Protein AF-0000000077080807 (afdb_homodimer)

Foldseek 3Di:
DPPAFAEEEEEWELAQLFFEQLLCVLLCVVCVVRGHYAYEYAVQHQTHYPPDDPVRPVVVVVLCVDPSSRHDHLQPDDLVRHQEYEYTAYPNCLPDLLADQSLLVSVVVCVVVLRAYEAEAVSVSNQNNVQDPVVRAGPQLPPEEEYADPVRLVPDPCSVVGPDDVVCSQVVNNHHYDDDPDGPDWDWDDTRRYIYTHHSNPSNVRSVVNSVNSVVVVVVVD/DPPAFAEEEEEWELAQLFFEQLLCVLLCVLCVVRGHYAYEYAVQHQTHYPPDDPVRPVVVVVLCVDPSSRHDHLQPDDLVRHQEYEYTAYPNCLPDLLADQSLLVSVVVCVVVLRAYEAEAVSVSNQNNVQDPVVRAGPQLPPEEEYADPVRLVPDPCSVVGPDDVVCSQVVNNHHYDDDPDGPDWDWDDTRRYIYTHHSNPSNVRSVVNSVNSVVVVVVVD

pLDDT: mean 95.22, std 7.71, range [31.48, 98.94]

Solvent-accessible surface area (backbone atoms only — not comparable to full-atom values): 22091 Å² total; per-residue (Å²): 125,84,73,78,58,52,26,28,39,36,45,46,25,50,30,89,65,2,26,33,37,66,21,41,51,48,46,50,56,58,42,51,74,67,25,42,67,42,41,25,10,60,83,27,37,64,70,35,72,29,84,72,44,89,88,46,42,65,59,53,57,58,43,65,72,37,75,75,52,60,27,39,37,48,83,70,61,63,62,86,67,40,56,33,40,38,22,41,21,8,64,8,9,54,76,53,32,27,73,23,66,57,57,19,53,44,52,50,54,34,57,73,69,54,36,31,31,27,22,14,9,42,17,37,32,38,67,50,18,42,46,34,84,86,79,61,45,35,82,56,23,71,35,42,41,28,28,48,44,72,76,55,46,66,70,41,91,58,46,92,72,52,87,64,55,65,56,58,53,37,46,74,42,51,19,43,69,52,59,52,72,52,75,78,47,35,20,34,29,36,37,67,41,40,27,17,4,20,27,57,68,10,33,61,64,27,49,51,51,37,52,51,52,47,52,53,52,53,58,69,75,98,127,84,73,78,58,54,27,27,39,36,46,48,24,51,30,86,66,1,25,33,38,63,19,40,51,46,48,51,55,56,42,51,75,67,25,41,69,42,42,25,9,61,83,28,35,64,70,35,72,30,83,73,43,88,90,46,41,65,60,52,57,57,42,67,73,38,76,76,51,58,27,40,37,46,84,70,62,62,58,86,68,39,57,34,38,38,20,39,21,9,64,8,9,56,77,52,32,26,74,23,65,57,55,19,51,44,53,51,55,33,57,74,70,55,36,31,32,28,22,14,10,42,16,38,31,38,68,50,16,43,46,33,84,86,79,61,46,35,82,56,24,70,34,43,41,31,28,47,44,69,76,54,47,66,69,41,92,56,43,91,73,52,87,63,54,64,57,57,53,36,48,73,42,52,19,45,68,54,58,52,72,53,74,77,49,35,20,31,27,34,35,66,40,40,27,17,5,21,25,56,68,11,32,62,63,25,50,50,49,36,52,53,50,46,51,54,52,54,58,69,75,98

Sequence (444 aa):
MSREKPGCLLICSAHQKGVTAQSFIHSFTLTSSAFNVFLTTPGGAPVEFVNIDDSNRQWITDFRSKGLSNPHKLEEIDSSKFMTLVIPDSPGALFDLSNNAELAGIINSFTRDKKPMCAIGYGVAALFSTLDIHSQKWYFDKHSLTAPSHAEILKREDFPSLPIVPPDFIRKHGGTYSASPDPSSLYVVVDNFLVTGQNEQSTLTGVQNLILLSNARLARTRMSREKPGCLLICSAHQKGVTAQSFIHSFTLTSSAFNVFLTTPGGAPVEFVNIDDSNRQWITDFRSKGLSNPHKLEEIDSSKFMTLVIPDSPGALFDLSNNAELAGIINSFTRDKKPMCAIGYGVAALFSTLDIHSQKWYFDKHSLTAPSHAEILKREDFPSLPIVPPDFIRKHGGTYSASPDPSSLYVVVDNFLVTGQNEQSTLTGVQNLILLSNARLARTR

Organism: Amphimedon queenslandica (NCBI:txid400682)

Secondary structure (DSSP, 8-state):
----PPEEEEE---STT-EEHHHHHHHHHHHHHHSEEEEEEGGGPPP-EES--TTTHHHHHHHHTSGGGSPEEGGG--GGG-SEEEE---TTHHHHTTT-HHHHHHHHHHHHTT--EEEEGGGGGGGGGG--TTT---TTTT-EE----HHHHHT-TTGGG-S--HHHHHHHTT-EE---SSTTS-EEEEETTEEEESSGGGHHHHHHHHHHHHHHHHHHH-/----PPEEEEE---STT-EEHHHHHHHHHHHHHHSEEEEEEGGGPPP-EES--TTTHHHHHHHHTSGGGSPEEGGG--GGG-SEEEE---TTHHHHTTT-HHHHHHHHHHHHTT--EEEEGGGGGGGGGG--TTT---TTTT-EE----HHHHHT-TTGGG-S--HHHHHHHTT-EE---SSTTS-EEEEETTEEEESSGGGHHHHHHHHHHHHHHHHHHH-

Radius of gyration: 22.13 Å; Cα contacts (8 Å, |Δi|>4): 1020; chains: 2; bounding box: 42×64×60 Å

Nearest PDB structures (foldseek):
  8a3p-assembly1_A  TM=9.612E-01  e=2.204E-24  Homo sapiens
  7nd2-assembly1_G  TM=9.540E-01  e=5.235E-23  Homo sapiens
  4p5p-assembly1_A  TM=8.861E-01  e=1.290E-15  Francisella tularensis subsp. novicida U112
  1u9c-assembly1_A  TM=8.707E-01  e=5.358E-14  Geobacillus stearothermophilus
  1qvz-assembly1_B  TM=8.217E-01  e=6.041E-13  Saccharomyces cerevisiae

Structure (mmCIF, N/CA/C/O backbone):
data_AF-0000000077080807-model_v1
#
loop_
_entity.id
_entity.type
_entity.pdbx_description
1 polymer 'Glutamine amidotransferase-like class 1 domain-containing protein 1'
#
loop_
_atom_site.group_PDB
_atom_site.id
_atom_site.type_symbol
_atom_site.label_atom_id
_atom_site.label_alt_id
_atom_site.label_comp_id
_atom_site.label_asym_id
_atom_site.label_entity_id
_atom_site.label_seq_id
_atom_site.pdbx_PDB_ins_code
_atom_site.Cartn_x
_atom_site.Cartn_y
_atom_site.Cartn_z
_atom_site.occupancy
_atom_site.B_iso_or_equiv
_atom_site.auth_seq_id
_atom_site.auth_comp_id
_atom_site.auth_asym_id
_atom_site.auth_atom_id
_atom_site.pdbx_PDB_model_num
ATOM 1 N N . MET A 1 1 ? -19.062 17.844 -20.906 1 31.48 1 MET A N 1
ATOM 2 C CA . MET A 1 1 ? -19 18.875 -19.875 1 31.48 1 MET A CA 1
ATOM 3 C C . MET A 1 1 ? -17.891 18.578 -18.875 1 31.48 1 MET A C 1
ATOM 5 O O . MET A 1 1 ? -17.797 17.453 -18.359 1 31.48 1 MET A O 1
ATOM 9 N N . SER A 1 2 ? -16.766 19.188 -18.953 1 45.25 2 SER A N 1
ATOM 10 C CA . SER A 1 2 ? -15.523 18.875 -18.25 1 45.25 2 SER A CA 1
ATOM 11 C C . SER A 1 2 ? -15.766 18.625 -16.766 1 45.25 2 SER A C 1
ATOM 13 O O . SER A 1 2 ? -16.266 19.5 -16.062 1 45.25 2 SER A O 1
ATOM 15 N N . ARG A 1 3 ? -16.047 17.516 -16.391 1 59.41 3 ARG A N 1
ATOM 16 C CA . ARG A 1 3 ? -16.516 17.172 -15.047 1 59.41 3 ARG A CA 1
ATOM 17 C C . ARG A 1 3 ? -15.594 17.75 -13.984 1 59.41 3 ARG A C 1
ATOM 19 O O . ARG A 1 3 ? -14.367 17.672 -14.109 1 59.41 3 ARG A O 1
ATOM 26 N N . GLU A 1 4 ? -16.031 18.812 -13.227 1 81 4 GLU A N 1
ATOM 27 C CA . GLU A 1 4 ? -15.281 19.453 -12.164 1 81 4 GLU A CA 1
ATOM 28 C C . GLU A 1 4 ? -14.555 18.438 -11.289 1 81 4 GLU A C 1
ATOM 30 O O . GLU A 1 4 ? -15.109 17.391 -10.969 1 81 4 GLU A O 1
ATOM 35 N N . LYS A 1 5 ? -13.188 18.641 -11.156 1 90.38 5 LYS A N 1
ATOM 36 C CA . LYS A 1 5 ? -12.383 17.766 -10.312 1 90.38 5 LYS A CA 1
ATOM 37 C C . LYS A 1 5 ? -12.906 17.75 -8.883 1 90.38 5 LYS A C 1
ATOM 39 O O . LYS A 1 5 ? -13.266 18.797 -8.336 1 90.38 5 LYS A O 1
ATOM 44 N N . PRO A 1 6 ? -13.023 16.609 -8.328 1 95.31 6 PRO A N 1
ATOM 45 C CA . PRO A 1 6 ? -13.43 16.562 -6.926 1 95.31 6 PRO A CA 1
ATOM 46 C C . PRO A 1 6 ? -12.445 17.25 -5.996 1 95.31 6 PRO A C 1
ATOM 48 O O . PRO A 1 6 ? -11.281 17.469 -6.367 1 95.31 6 PRO A O 1
ATOM 51 N N . GLY A 1 7 ? -12.906 17.641 -4.848 1 97.31 7 GLY A N 1
ATOM 52 C CA . GLY A 1 7 ? -12.078 18.375 -3.908 1 97.31 7 GLY A CA 1
ATOM 53 C C . GLY A 1 7 ? -11.164 17.484 -3.088 1 97.31 7 GLY A C 1
ATOM 54 O O . GLY A 1 7 ? -11.562 16.391 -2.682 1 97.31 7 GLY A O 1
ATOM 55 N N . CYS A 1 8 ? -9.922 17.969 -2.869 1 98.31 8 CYS A N 1
ATOM 56 C CA . CYS A 1 8 ? -8.961 17.312 -1.991 1 98.31 8 CYS A CA 1
ATOM 57 C C . CYS A 1 8 ? -8.445 18.281 -0.928 1 98.31 8 CYS A C 1
ATOM 59 O O . CYS A 1 8 ? -7.984 19.375 -1.249 1 98.31 8 CYS A O 1
ATOM 61 N N . LEU A 1 9 ? -8.578 17.906 0.296 1 98.56 9 LEU A N 1
ATOM 62 C CA . LEU A 1 9 ? -8.023 18.703 1.39 1 98.56 9 LEU A CA 1
ATOM 63 C C . LEU A 1 9 ? -6.566 18.328 1.643 1 98.56 9 LEU A C 1
ATOM 65 O O . LEU A 1 9 ? -6.262 17.188 1.979 1 98.56 9 LEU A O 1
ATOM 69 N N . LEU A 1 10 ? -5.715 19.25 1.396 1 98.75 10 LEU A N 1
ATOM 70 C CA . LEU A 1 10 ? -4.305 19.125 1.755 1 98.75 10 LEU A CA 1
ATOM 71 C C . LEU A 1 10 ? -4.016 19.812 3.084 1 98.75 10 LEU A C 1
ATOM 73 O O . LEU A 1 10 ? -3.961 21.047 3.148 1 98.75 10 LEU A O 1
ATOM 77 N N . ILE A 1 11 ? -3.818 19.031 4.129 1 98.81 11 ILE A N 1
ATOM 78 C CA . ILE A 1 11 ? -3.709 19.562 5.477 1 98.81 11 ILE A CA 1
ATOM 79 C C . ILE A 1 11 ? -2.244 19.594 5.91 1 98.81 11 ILE A C 1
ATOM 81 O O . ILE A 1 11 ? -1.559 18.562 5.848 1 98.81 11 ILE A O 1
ATOM 85 N N . CYS A 1 12 ? -1.8 20.719 6.363 1 98.75 12 CYS A N 1
ATOM 86 C CA . CYS A 1 12 ? -0.418 20.891 6.793 1 98.75 12 CYS A CA 1
ATOM 87 C C . CYS A 1 12 ? -0.357 21.453 8.211 1 98.75 12 CYS A C 1
ATOM 89 O O . CYS A 1 12 ? -1.288 22.125 8.664 1 98.75 12 CYS A O 1
ATOM 91 N N . SER A 1 13 ? 0.693 21.141 8.867 1 98.56 13 SER A N 1
ATOM 92 C CA . SER A 1 13 ? 0.954 21.703 10.195 1 98.56 13 SER A CA 1
ATOM 93 C C . SER A 1 13 ? 1.249 23.188 10.125 1 98.56 13 SER A C 1
ATOM 95 O O . SER A 1 13 ? 1.867 23.656 9.164 1 98.56 13 SER A O 1
ATOM 97 N N . ALA A 1 14 ? 0.83 23.875 11.156 1 98 14 ALA A N 1
ATOM 98 C CA . ALA A 1 14 ? 1.171 25.281 11.328 1 98 14 ALA A CA 1
ATOM 99 C C . ALA A 1 14 ? 2.326 25.453 12.312 1 98 14 ALA A C 1
ATOM 101 O O . ALA A 1 14 ? 2.762 26.578 12.57 1 98 14 ALA A O 1
ATOM 102 N N . HIS A 1 15 ? 2.826 24.406 12.812 1 97.5 15 HIS A N 1
ATOM 103 C CA . HIS A 1 15 ? 3.887 24.438 13.812 1 97.5 15 HIS A CA 1
ATOM 104 C C . HIS A 1 15 ? 5.234 24.75 13.18 1 97.5 15 HIS A C 1
ATOM 106 O O . HIS A 1 15 ? 5.426 24.547 11.984 1 97.5 15 HIS A O 1
ATOM 112 N N . GLN A 1 16 ? 6.145 25.234 14 1 96.88 16 GLN A N 1
ATOM 113 C CA . GLN A 1 16 ? 7.445 25.672 13.508 1 96.88 16 GLN A CA 1
ATOM 114 C C . GLN A 1 16 ? 8.289 24.484 13.039 1 96.88 16 GLN A C 1
ATOM 116 O O . GLN A 1 16 ? 9.156 24.641 12.172 1 96.88 16 GLN A O 1
ATOM 121 N N . LYS A 1 17 ? 7.988 23.281 13.57 1 97 17 LYS A N 1
ATOM 122 C CA . LYS A 1 17 ? 8.727 22.094 13.133 1 97 17 LYS A CA 1
ATOM 123 C C . LYS A 1 17 ? 8.375 21.734 11.695 1 97 17 LYS A C 1
ATOM 125 O O . LYS A 1 17 ? 9.094 20.969 11.047 1 97 17 LYS A O 1
ATOM 130 N N . GLY A 1 18 ? 7.172 22.188 11.234 1 97.75 18 GLY A N 1
ATOM 131 C CA . GLY A 1 18 ? 6.879 22.391 9.82 1 97.75 18 GLY A CA 1
ATOM 132 C C . GLY A 1 18 ? 6.492 21.109 9.102 1 97.75 18 GLY A C 1
ATOM 133 O O . GLY A 1 18 ? 6.047 20.156 9.727 1 97.75 18 GLY A O 1
ATOM 134 N N . VAL A 1 19 ? 6.508 21.188 7.73 1 98.69 19 VAL A N 1
ATOM 135 C CA . VAL A 1 19 ? 6.207 20.172 6.734 1 98.69 19 VAL A CA 1
ATOM 136 C C . VAL A 1 19 ? 7.43 19.922 5.855 1 98.69 19 VAL A C 1
ATOM 138 O O . VAL A 1 19 ?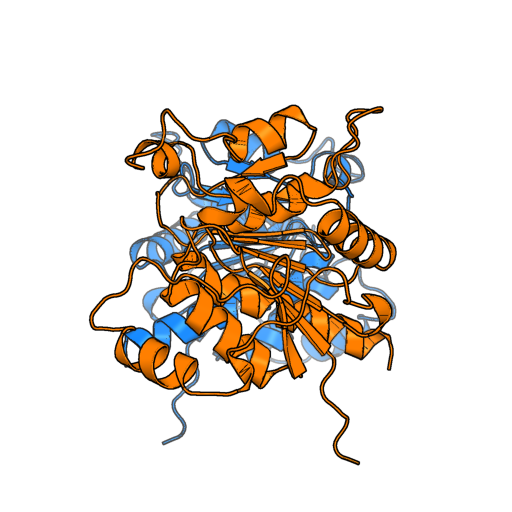 8.07 20.875 5.402 1 98.69 19 VAL A O 1
ATOM 141 N N . THR A 1 20 ? 7.805 18.672 5.684 1 98.5 20 THR A N 1
ATOM 142 C CA . THR A 1 20 ? 8.961 18.422 4.832 1 98.5 20 THR A CA 1
ATOM 143 C C . THR A 1 20 ? 8.688 18.875 3.4 1 98.5 20 THR A C 1
ATOM 145 O O . THR A 1 20 ? 7.625 18.594 2.848 1 98.5 20 THR A O 1
ATOM 148 N N . ALA A 1 21 ? 9.656 19.562 2.836 1 98.62 21 ALA A N 1
ATOM 149 C CA . ALA A 1 21 ? 9.492 20.172 1.521 1 98.62 21 ALA A CA 1
ATOM 150 C C . ALA A 1 21 ? 9.203 19.125 0.456 1 98.62 21 ALA A C 1
ATOM 152 O O . ALA A 1 21 ? 8.242 19.25 -0.305 1 98.62 21 ALA A O 1
ATOM 153 N N . GLN A 1 22 ? 9.961 18.094 0.467 1 97.88 22 GLN A N 1
ATOM 154 C CA . GLN A 1 22 ? 9.844 17.094 -0.588 1 97.88 22 GLN A CA 1
ATOM 155 C C . GLN A 1 22 ? 8.508 16.375 -0.521 1 97.88 22 GLN A C 1
ATOM 157 O O . GLN A 1 22 ? 7.875 16.125 -1.552 1 97.88 22 GLN A O 1
ATOM 162 N N . SER A 1 23 ? 8.094 16.031 0.669 1 98.62 23 SER A N 1
ATOM 163 C CA . SER A 1 23 ? 6.793 15.391 0.825 1 98.62 23 SER A CA 1
ATOM 164 C C . SER A 1 23 ? 5.668 16.312 0.366 1 98.62 23 SER A C 1
ATOM 166 O O . SER A 1 23 ? 4.723 15.867 -0.291 1 98.62 23 SER A O 1
ATOM 168 N N . PHE A 1 24 ? 5.801 17.609 0.706 1 98.81 24 PHE A N 1
ATOM 169 C CA . PHE A 1 24 ? 4.797 18.578 0.287 1 98.81 24 PHE A CA 1
ATOM 170 C C . PHE A 1 24 ? 4.742 18.672 -1.232 1 98.81 24 PHE A C 1
ATOM 172 O O . PHE A 1 24 ? 3.658 18.625 -1.821 1 98.81 24 PHE A O 1
ATOM 179 N N . ILE A 1 25 ? 5.852 18.781 -1.837 1 98.56 25 ILE A N 1
ATOM 180 C CA . ILE A 1 25 ? 5.938 18.938 -3.285 1 98.56 25 ILE A CA 1
ATOM 181 C C . ILE A 1 25 ? 5.266 17.75 -3.975 1 98.56 25 ILE A C 1
ATOM 183 O O . ILE A 1 25 ? 4.406 17.938 -4.844 1 98.56 25 ILE A O 1
ATOM 187 N N . HIS A 1 26 ? 5.578 16.547 -3.562 1 98.19 26 HIS A N 1
ATOM 188 C CA . HIS A 1 26 ? 5.012 15.344 -4.164 1 98.19 26 HIS A CA 1
ATOM 189 C C . HIS A 1 26 ? 3.504 15.273 -3.936 1 98.19 26 HIS A C 1
ATOM 191 O O . HIS A 1 26 ? 2.744 14.992 -4.863 1 98.19 26 HIS A O 1
ATOM 197 N N . SER A 1 27 ? 3.1 15.562 -2.688 1 98.81 27 SER A N 1
ATOM 198 C CA . SER A 1 27 ? 1.68 15.516 -2.354 1 98.81 27 SER A CA 1
ATOM 199 C C . SER A 1 27 ? 0.887 16.531 -3.174 1 98.81 27 SER A C 1
ATOM 201 O O . SER A 1 27 ? -0.128 16.188 -3.783 1 98.81 27 SER A O 1
ATOM 203 N N . PHE A 1 28 ? 1.425 17.734 -3.221 1 98.62 28 PHE A N 1
ATOM 204 C CA . PHE A 1 28 ? 0.744 18.812 -3.924 1 98.62 28 PHE A CA 1
ATOM 205 C C . PHE A 1 28 ? 0.672 18.516 -5.418 1 98.62 28 PHE A C 1
ATOM 207 O O . PHE A 1 28 ? -0.389 18.656 -6.031 1 98.62 28 PHE A O 1
ATOM 214 N N . THR A 1 29 ? 1.76 18.109 -5.988 1 98.06 29 THR A N 1
ATOM 215 C CA . THR A 1 29 ? 1.839 17.906 -7.43 1 98.06 29 THR A CA 1
ATOM 216 C C . THR A 1 29 ? 0.917 16.766 -7.855 1 98.06 29 THR A C 1
ATOM 218 O O . THR A 1 29 ? 0.13 16.922 -8.797 1 98.06 29 THR A O 1
ATOM 221 N N . LEU A 1 30 ? 0.938 15.695 -7.145 1 97.69 30 LEU A N 1
ATOM 222 C CA . LEU A 1 30 ? 0.127 14.539 -7.508 1 97.69 30 LEU A CA 1
ATOM 223 C C . LEU A 1 30 ? -1.357 14.828 -7.312 1 97.69 30 LEU A C 1
ATOM 225 O O . LEU A 1 30 ? -2.172 14.539 -8.188 1 97.69 30 LEU A O 1
ATOM 229 N N . THR A 1 31 ? -1.683 15.414 -6.18 1 98.06 31 THR A N 1
ATOM 230 C CA . THR A 1 31 ? -3.094 15.672 -5.914 1 98.06 31 THR A CA 1
ATOM 231 C C . THR A 1 31 ? -3.633 16.75 -6.848 1 98.06 31 THR A C 1
ATOM 233 O O . THR A 1 31 ? -4.781 16.688 -7.289 1 98.06 31 THR A O 1
ATOM 236 N N . SER A 1 32 ? -2.816 17.75 -7.184 1 97.31 32 SER A N 1
ATOM 237 C CA . SER A 1 32 ? -3.277 18.812 -8.055 1 97.31 32 SER A CA 1
ATOM 238 C C . SER A 1 32 ? -3.592 18.297 -9.453 1 97.31 32 SER A C 1
ATOM 240 O O . SER A 1 32 ? -4.391 18.906 -10.18 1 97.31 32 SER A O 1
ATOM 242 N N . SER A 1 33 ? -2.943 17.25 -9.828 1 96 33 SER A N 1
ATOM 243 C CA . SER A 1 33 ? -3.217 16.656 -11.133 1 96 33 SER A CA 1
ATOM 244 C C . SER A 1 33 ? -4.547 15.906 -11.133 1 96 33 SER A C 1
ATOM 246 O O . SER A 1 33 ? -5.199 15.789 -12.172 1 96 33 SER A O 1
ATOM 248 N N . ALA A 1 34 ? -4.988 15.492 -9.992 1 95.75 34 ALA A N 1
ATOM 249 C CA . ALA A 1 34 ? -6.145 14.602 -9.914 1 95.75 34 ALA A CA 1
ATOM 250 C C . ALA A 1 34 ? -7.344 15.312 -9.297 1 95.75 34 ALA A C 1
ATOM 252 O O . ALA A 1 34 ? -8.492 14.953 -9.57 1 95.75 34 ALA A O 1
ATOM 253 N N . PHE A 1 35 ? -7.043 16.344 -8.516 1 97.56 35 PHE A N 1
ATOM 254 C CA . PHE A 1 35 ? -8.102 16.953 -7.715 1 97.56 35 PHE A CA 1
ATOM 255 C C . PHE A 1 35 ? -7.984 18.469 -7.734 1 97.56 35 PHE A C 1
ATOM 257 O O . PHE A 1 35 ? -6.98 19.016 -8.188 1 97.56 35 PHE A O 1
ATOM 264 N N . ASN A 1 36 ? -9.086 19.141 -7.301 1 97.31 36 ASN A N 1
ATOM 265 C CA . ASN A 1 36 ? -9.016 20.531 -6.836 1 97.31 36 ASN A CA 1
ATOM 266 C C . ASN A 1 36 ? -8.523 20.609 -5.391 1 97.31 36 ASN A C 1
ATOM 268 O O . ASN A 1 36 ? -9.258 20.266 -4.465 1 97.31 36 ASN A O 1
ATOM 272 N N . VAL A 1 37 ? -7.34 21.188 -5.25 1 97.75 37 VAL A N 1
ATOM 273 C CA . VAL A 1 37 ? -6.652 21.047 -3.971 1 97.75 37 VAL A CA 1
ATOM 274 C C . VAL A 1 37 ? -6.883 22.297 -3.113 1 97.75 37 VAL A C 1
ATOM 276 O O . VAL A 1 37 ? -6.77 23.422 -3.602 1 97.75 37 VAL A O 1
ATOM 279 N N . PHE A 1 38 ? -7.184 22.109 -1.856 1 97.94 38 PHE A N 1
ATOM 280 C CA . PHE A 1 38 ? -7.305 23.156 -0.861 1 97.94 38 PHE A CA 1
ATOM 281 C C . PHE A 1 38 ? -6.254 23 0.232 1 97.94 38 PHE A C 1
ATOM 283 O O . PHE A 1 38 ? -6.391 22.141 1.107 1 97.94 38 PHE A O 1
ATOM 290 N N . LEU A 1 39 ? -5.297 23.875 0.127 1 98.44 39 LEU A N 1
ATOM 291 C CA . LEU A 1 39 ? -4.285 23.891 1.181 1 98.44 39 LEU A CA 1
ATOM 292 C C . LEU A 1 39 ? -4.871 24.438 2.48 1 98.44 39 LEU A C 1
ATOM 294 O O . LEU A 1 39 ? -5.508 25.5 2.484 1 98.44 39 LEU A O 1
ATOM 298 N N . THR A 1 40 ? -4.672 23.703 3.576 1 98.56 40 THR A N 1
ATOM 299 C CA . THR A 1 40 ? -5.328 24.047 4.832 1 98.56 40 THR A CA 1
ATOM 300 C C . THR A 1 40 ? -4.371 23.875 6.008 1 98.56 40 THR A C 1
ATOM 302 O O . THR A 1 40 ? -3.611 22.906 6.059 1 98.56 40 THR A O 1
ATOM 305 N N . THR A 1 41 ? -4.359 24.781 6.895 1 98.56 41 THR A N 1
ATOM 306 C CA . THR A 1 41 ? -3.613 24.734 8.148 1 98.56 41 THR A CA 1
ATOM 307 C C . THR A 1 41 ? -4.465 25.234 9.305 1 98.56 41 THR A C 1
ATOM 309 O O . THR A 1 41 ? -5.48 25.906 9.094 1 98.56 41 THR A O 1
ATOM 312 N N . PRO A 1 42 ? -4.027 24.859 10.531 1 98.44 42 PRO A N 1
ATOM 313 C CA . PRO A 1 42 ? -4.688 25.484 11.68 1 98.44 42 PRO A CA 1
ATOM 314 C C . PRO A 1 42 ? -4.586 27.016 11.656 1 98.44 42 PRO A C 1
ATOM 316 O O . PRO A 1 42 ? -3.494 27.562 11.492 1 98.44 42 PRO A O 1
ATOM 319 N N . GLY A 1 43 ? -5.719 27.672 11.758 1 97.75 43 GLY A N 1
ATOM 320 C CA . GLY A 1 43 ? -5.758 29.125 11.797 1 97.75 43 GLY A CA 1
ATOM 321 C C . GLY A 1 43 ? -5.414 29.766 10.461 1 97.75 43 GLY A C 1
ATOM 322 O O . GLY A 1 43 ? -5.348 31 10.359 1 97.75 43 GLY A O 1
ATOM 323 N N . GLY A 1 44 ? -5.148 29 9.422 1 97.94 44 GLY A N 1
ATOM 324 C CA . GLY A 1 44 ? -4.75 29.531 8.125 1 97.94 44 GLY A CA 1
ATOM 325 C C . GLY A 1 44 ? -3.332 30.062 8.109 1 97.94 44 GLY A C 1
ATOM 326 O O . GLY A 1 44 ? -3.002 30.938 7.309 1 97.94 44 GLY A O 1
ATOM 327 N N . ALA A 1 45 ? -2.533 29.531 9.023 1 97.81 45 ALA A N 1
ATOM 328 C CA . ALA A 1 45 ? -1.153 30 9.148 1 97.81 45 ALA A CA 1
ATOM 329 C C . ALA A 1 45 ? -0.309 29.531 7.965 1 97.81 45 ALA A C 1
ATOM 331 O O . ALA A 1 45 ? -0.518 28.438 7.441 1 97.81 45 ALA A O 1
ATOM 332 N N . PRO A 1 46 ? 0.661 30.344 7.586 1 97.25 46 PRO A N 1
ATOM 333 C CA . PRO A 1 46 ? 1.558 29.906 6.516 1 97.25 46 PRO A CA 1
ATOM 334 C C . PRO A 1 46 ? 2.303 28.625 6.867 1 97.25 46 PRO A C 1
ATOM 336 O O . PRO A 1 46 ? 2.658 28.406 8.031 1 97.25 46 PRO A O 1
ATOM 339 N N . VAL A 1 47 ? 2.557 27.828 5.883 1 98.12 47 VAL A N 1
ATOM 340 C CA . VAL A 1 47 ? 3.25 26.562 6.074 1 98.12 47 VAL A CA 1
ATOM 341 C C . VAL A 1 47 ? 4.75 26.812 6.234 1 98.12 47 VAL A C 1
ATOM 343 O O . VAL A 1 47 ? 5.352 27.531 5.438 1 98.12 47 VAL A O 1
ATOM 346 N N . GLU A 1 48 ? 5.312 26.266 7.289 1 98 48 GLU A N 1
ATOM 347 C CA . GLU A 1 48 ? 6.766 26.234 7.434 1 98 48 GLU A CA 1
ATOM 348 C C . GLU A 1 48 ? 7.355 24.984 6.793 1 98 48 GLU A C 1
ATOM 350 O O . GLU A 1 48 ? 7.07 23.859 7.227 1 98 48 GLU A O 1
ATOM 355 N N . PHE A 1 49 ? 8.195 25.188 5.711 1 98.38 49 PHE A N 1
ATOM 356 C CA . PHE A 1 49 ? 8.82 24.047 5.039 1 98.38 49 PHE A CA 1
ATOM 357 C C . PHE A 1 49 ? 10.195 23.75 5.633 1 98.38 49 PHE A C 1
ATOM 359 O O . PHE A 1 49 ? 10.984 24.672 5.867 1 98.38 49 PHE A O 1
ATOM 366 N N . VAL A 1 50 ? 10.422 22.5 5.875 1 97.69 50 VAL A N 1
ATOM 367 C CA . VAL A 1 50 ? 11.711 22.094 6.43 1 97.69 50 VAL A CA 1
ATOM 368 C C . VAL A 1 50 ? 12.391 21.109 5.484 1 97.69 50 VAL A C 1
ATOM 370 O O . VAL A 1 50 ? 11.781 20.641 4.52 1 97.69 50 VAL A O 1
ATOM 373 N N . ASN A 1 51 ? 13.695 20.797 5.672 1 96.56 51 ASN A N 1
ATOM 374 C CA . ASN A 1 51 ? 14.516 19.938 4.816 1 96.56 51 ASN A CA 1
ATOM 375 C C . ASN A 1 51 ? 14.586 20.484 3.389 1 96.56 51 ASN A C 1
ATOM 377 O O . ASN A 1 51 ? 14.391 19.734 2.428 1 96.56 51 ASN A O 1
ATOM 381 N N . ILE A 1 52 ? 14.75 21.75 3.295 1 97.56 52 ILE A N 1
ATOM 382 C CA . ILE A 1 52 ? 14.93 22.375 1.991 1 97.56 52 ILE A CA 1
ATOM 383 C C . ILE A 1 52 ? 16.359 22.188 1.517 1 97.56 52 ILE A C 1
ATOM 385 O O . ILE A 1 52 ? 17.312 22.422 2.271 1 97.56 52 ILE A O 1
ATOM 389 N N . ASP A 1 53 ? 16.453 21.656 0.381 1 96.44 53 ASP A N 1
ATOM 390 C CA . ASP A 1 53 ? 17.766 21.484 -0.216 1 96.44 53 ASP A CA 1
ATOM 391 C C . ASP A 1 53 ? 17.797 21.953 -1.667 1 96.44 53 ASP A C 1
ATOM 393 O O . ASP A 1 53 ? 16.859 22.609 -2.121 1 96.44 53 ASP A O 1
ATOM 397 N N . ASP A 1 54 ? 18.859 21.656 -2.432 1 96.56 54 ASP A N 1
ATOM 398 C CA . ASP A 1 54 ? 19.047 22.188 -3.775 1 96.56 54 ASP A CA 1
ATOM 399 C C . ASP A 1 54 ? 17.984 21.641 -4.734 1 96.56 54 ASP A C 1
ATOM 401 O O . ASP A 1 54 ? 17.594 22.328 -5.684 1 96.56 54 ASP A O 1
ATOM 405 N N . SER A 1 55 ? 17.484 20.5 -4.418 1 95.06 55 SER A N 1
ATOM 406 C CA . SER A 1 55 ? 16.578 19.828 -5.34 1 95.06 55 SER A CA 1
ATOM 407 C C . SER A 1 55 ? 15.156 20.375 -5.215 1 95.06 55 SER A C 1
ATOM 409 O O . SER A 1 55 ? 14.344 20.234 -6.129 1 95.06 55 SER A O 1
ATOM 411 N N . ASN A 1 56 ? 14.891 21.031 -4.078 1 97.25 56 ASN A N 1
ATOM 412 C CA . ASN A 1 56 ? 13.5 21.422 -3.873 1 97.25 56 ASN A CA 1
ATOM 413 C C . ASN A 1 56 ? 13.367 22.906 -3.541 1 97.25 56 ASN A C 1
ATOM 415 O O . ASN A 1 56 ? 12.258 23.438 -3.498 1 97.25 56 ASN A O 1
ATOM 419 N N . ARG A 1 57 ? 14.414 23.641 -3.424 1 97.62 57 ARG A N 1
ATOM 420 C CA . ARG A 1 57 ? 14.43 25.031 -2.99 1 97.62 57 ARG A CA 1
ATOM 421 C C . ARG A 1 57 ? 13.68 25.922 -3.979 1 97.62 57 ARG A C 1
ATOM 423 O O . ARG A 1 57 ? 12.836 26.719 -3.582 1 97.62 57 ARG A O 1
ATOM 430 N N . GLN A 1 58 ? 13.992 25.797 -5.242 1 98 58 GLN A N 1
ATOM 431 C CA . GLN A 1 58 ? 13.391 26.641 -6.258 1 98 58 GLN A CA 1
ATOM 432 C C . GLN A 1 58 ? 11.883 26.438 -6.328 1 98 58 GLN A C 1
ATOM 434 O O . GLN A 1 58 ? 11.125 27.406 -6.453 1 98 58 GLN A O 1
ATOM 439 N N . TRP A 1 59 ? 11.531 25.188 -6.254 1 97.94 59 TRP A N 1
ATOM 440 C CA . TRP A 1 59 ? 10.109 24.875 -6.309 1 97.94 59 TRP A CA 1
ATOM 441 C C . TRP A 1 59 ? 9.359 25.547 -5.16 1 97.94 59 TRP A C 1
ATOM 443 O O . TRP A 1 59 ? 8.305 26.141 -5.367 1 97.94 59 TRP A O 1
ATOM 453 N N . ILE A 1 60 ? 9.922 25.469 -3.992 1 98.06 60 ILE A N 1
ATOM 454 C CA . ILE A 1 60 ? 9.289 26.031 -2.801 1 98.06 60 ILE A CA 1
ATOM 455 C C . ILE A 1 60 ? 9.219 27.547 -2.914 1 98.06 60 ILE A C 1
ATOM 457 O O . ILE A 1 60 ? 8.203 28.156 -2.574 1 98.06 60 ILE A O 1
ATOM 461 N N . THR A 1 61 ? 10.242 28.141 -3.377 1 97.06 61 THR A N 1
ATOM 462 C CA . THR A 1 61 ? 10.281 29.594 -3.564 1 97.06 61 THR A CA 1
ATOM 463 C C . THR A 1 61 ? 9.188 30.047 -4.527 1 97.06 61 THR A C 1
ATOM 465 O O . THR A 1 61 ? 8.461 31 -4.246 1 97.06 61 THR A O 1
ATOM 468 N N . ASP A 1 62 ? 9.07 29.328 -5.645 1 97.62 62 ASP A N 1
ATOM 469 C CA . ASP A 1 62 ? 8.047 29.641 -6.641 1 97.62 62 ASP A CA 1
ATOM 470 C C . ASP A 1 62 ? 6.648 29.453 -6.07 1 97.62 62 ASP A C 1
ATOM 472 O O . ASP A 1 62 ? 5.75 30.25 -6.328 1 97.62 62 ASP A O 1
ATOM 476 N N . PHE A 1 63 ? 6.523 28.438 -5.336 1 97.5 63 PHE A N 1
ATOM 477 C CA . PHE A 1 63 ? 5.219 28.125 -4.766 1 97.5 63 PHE A CA 1
ATOM 478 C C . PHE A 1 63 ? 4.762 29.219 -3.814 1 97.5 63 PHE A C 1
ATOM 480 O O . PHE A 1 63 ? 3.594 29.609 -3.824 1 97.5 63 PHE A O 1
ATOM 487 N N . ARG A 1 64 ? 5.633 29.688 -3.008 1 95.38 64 ARG A N 1
ATOM 488 C CA . ARG A 1 64 ? 5.324 30.703 -1.996 1 95.38 64 ARG A CA 1
ATOM 489 C C . ARG A 1 64 ? 4.832 31.984 -2.641 1 95.38 64 ARG A C 1
ATOM 491 O O . ARG A 1 64 ? 4.152 32.781 -1.995 1 95.38 64 ARG A O 1
ATOM 498 N N . SER A 1 65 ? 5.164 32.188 -3.877 1 94.94 65 SER A N 1
ATOM 499 C CA . SER A 1 65 ? 4.785 33.406 -4.562 1 94.94 65 SER A CA 1
ATOM 500 C C . SER A 1 65 ? 3.371 33.312 -5.125 1 94.94 65 SER A C 1
ATOM 502 O O . SER A 1 65 ? 2.799 34.312 -5.543 1 94.94 65 SER A O 1
ATOM 504 N N . LYS A 1 66 ? 2.82 32.125 -5.109 1 93.88 66 LYS A N 1
ATOM 505 C CA . LYS A 1 66 ? 1.495 31.891 -5.68 1 93.88 66 LYS A CA 1
ATOM 506 C C . LYS A 1 66 ? 0.404 32.125 -4.637 1 93.88 66 LYS A C 1
ATOM 508 O O . LYS A 1 66 ? 0.612 31.891 -3.447 1 93.88 66 LYS A O 1
ATOM 513 N N . GLY A 1 67 ? -0.758 32.531 -5.07 1 89.56 67 GLY A N 1
ATOM 514 C CA . GLY A 1 67 ? -1.895 32.719 -4.188 1 89.56 67 GLY A CA 1
ATOM 515 C C . GLY A 1 67 ? -2.352 31.469 -3.486 1 89.56 67 GLY A C 1
ATOM 516 O O . GLY A 1 67 ? -2.791 31.516 -2.338 1 89.56 67 GLY A O 1
ATOM 517 N N . LEU A 1 68 ? -2.287 30.344 -4.164 1 91.31 68 LEU A N 1
ATOM 518 C CA . LEU A 1 68 ? -2.766 29.078 -3.627 1 91.31 68 LEU A CA 1
ATOM 519 C C . LEU A 1 68 ? -1.897 28.625 -2.461 1 91.31 68 LEU A C 1
ATOM 521 O O . LEU A 1 68 ? -2.236 27.656 -1.771 1 91.31 68 LEU A O 1
ATOM 525 N N . SER A 1 69 ? -0.773 29.359 -2.25 1 94.5 69 SER A N 1
ATOM 526 C CA . SER A 1 69 ? 0.111 29.016 -1.142 1 94.5 69 SER A CA 1
ATOM 527 C C . SER A 1 69 ? -0.453 29.516 0.188 1 94.5 69 SER A C 1
ATOM 529 O O . SER A 1 69 ? 0.042 29.141 1.254 1 94.5 69 SER A O 1
ATOM 531 N N . ASN A 1 70 ? -1.428 30.359 0.124 1 96.19 70 ASN A N 1
ATOM 532 C CA . ASN A 1 70 ? -2.1 30.812 1.341 1 96.19 70 ASN A CA 1
ATOM 533 C C . ASN A 1 70 ? -3.133 29.781 1.813 1 96.19 70 ASN A C 1
ATOM 535 O O . ASN A 1 70 ? -4.168 29.609 1.169 1 96.19 70 ASN A O 1
ATOM 539 N N . PRO A 1 71 ? -2.938 29.203 2.977 1 97.94 71 PRO A N 1
ATOM 540 C CA . PRO A 1 71 ? -3.822 28.125 3.416 1 97.94 71 PRO A CA 1
ATOM 541 C C . PRO A 1 71 ? -5.188 28.625 3.877 1 97.94 71 PRO A C 1
ATOM 543 O O . PRO A 1 71 ? -5.297 29.75 4.371 1 97.94 71 PRO A O 1
ATOM 546 N N . HIS A 1 72 ? -6.137 27.859 3.648 1 97.56 72 HIS A N 1
ATOM 547 C CA . HIS A 1 72 ? -7.438 28.047 4.285 1 97.56 72 HIS A CA 1
ATOM 548 C C . HIS A 1 72 ? -7.383 27.672 5.766 1 97.56 72 HIS A C 1
ATOM 550 O O . HIS A 1 72 ? -6.527 26.891 6.18 1 97.56 72 HIS A O 1
ATOM 556 N N . LYS A 1 73 ? -8.305 28.25 6.5 1 98 73 LYS A N 1
ATOM 557 C CA . LYS A 1 73 ? -8.406 27.906 7.918 1 98 73 LYS A CA 1
ATOM 558 C C . LYS A 1 73 ? -9.078 26.562 8.117 1 98 73 LYS A C 1
ATOM 560 O O . LYS A 1 73 ? -10.18 26.328 7.609 1 98 73 LYS A O 1
ATOM 565 N N . LEU A 1 74 ? -8.352 25.75 8.828 1 97.56 74 LEU A N 1
ATOM 566 C CA . LEU A 1 74 ? -8.898 24.438 9.164 1 97.56 74 LEU A CA 1
ATOM 567 C C . LEU A 1 74 ? -10.281 24.562 9.797 1 97.56 74 LEU A C 1
ATOM 569 O O . LEU A 1 74 ? -11.172 23.766 9.523 1 97.56 74 LEU A O 1
ATOM 573 N N . GLU A 1 75 ? -10.539 25.625 10.539 1 97.44 75 GLU A N 1
ATOM 574 C CA . GLU A 1 75 ? -11.75 25.875 11.32 1 97.44 75 GLU A CA 1
ATOM 575 C C . GLU A 1 75 ? -12.922 26.234 10.414 1 97.44 75 GLU A C 1
ATOM 577 O O . GLU A 1 75 ? -14.07 26.234 10.852 1 97.44 75 GLU A O 1
ATOM 582 N N . GLU A 1 76 ? -12.672 26.438 9.18 1 96.94 76 GLU A N 1
ATOM 583 C CA . GLU A 1 76 ? -13.703 26.922 8.273 1 96.94 76 GLU A CA 1
ATOM 584 C C . GLU A 1 76 ? -14.016 25.875 7.199 1 96.94 76 GLU A C 1
ATOM 586 O O . GLU A 1 76 ? -14.789 26.141 6.277 1 96.94 76 GLU A O 1
ATOM 591 N N . ILE A 1 77 ? -13.43 24.766 7.316 1 96.62 77 ILE A N 1
ATOM 592 C CA . ILE A 1 77 ? -13.562 23.75 6.285 1 96.62 77 ILE A CA 1
ATOM 593 C C . ILE A 1 77 ? -14.906 23.031 6.441 1 96.62 77 ILE A C 1
ATOM 595 O O . ILE A 1 77 ? -15.273 22.625 7.547 1 96.62 77 ILE A O 1
ATOM 599 N N . ASP A 1 78 ? -15.609 22.969 5.398 1 96.94 78 ASP A N 1
ATOM 600 C CA . ASP A 1 78 ? -16.75 22.062 5.281 1 96.94 78 ASP A CA 1
ATOM 601 C C . ASP A 1 78 ? -16.344 20.734 4.656 1 96.94 78 ASP A C 1
ATOM 603 O O . ASP A 1 78 ? -16.188 20.625 3.436 1 96.94 78 ASP A O 1
ATOM 607 N N . SER A 1 79 ? -16.234 19.703 5.484 1 95.38 79 SER A N 1
ATOM 608 C CA . SER A 1 79 ? -15.68 18.422 5.07 1 95.38 79 SER A CA 1
ATOM 609 C C . SER A 1 79 ? -16.516 17.781 3.973 1 95.38 79 SER A C 1
ATOM 611 O O . SER A 1 79 ? -16.031 16.969 3.189 1 95.38 79 SER A O 1
ATOM 613 N N . SER A 1 80 ? -17.797 18.109 3.896 1 95.56 80 SER A N 1
ATOM 614 C CA . SER A 1 80 ? -18.703 17.5 2.928 1 95.56 80 SER A CA 1
ATOM 615 C C . SER A 1 80 ? -18.328 17.875 1.501 1 95.56 80 SER A C 1
ATOM 617 O O . SER A 1 80 ? -18.719 17.188 0.549 1 95.56 80 SER A O 1
ATOM 619 N N . LYS A 1 81 ? -17.562 18.875 1.321 1 96.12 81 LYS A N 1
ATOM 620 C CA . LYS A 1 81 ? -17.219 19.391 -0 1 96.12 81 LYS A CA 1
ATOM 621 C C . LYS A 1 81 ? -15.984 18.688 -0.565 1 96.12 81 LYS A C 1
ATOM 623 O O . LYS A 1 81 ? -15.602 18.906 -1.714 1 96.12 81 LYS A O 1
ATOM 628 N N . PHE A 1 82 ? -15.375 17.844 0.216 1 97.69 82 PHE A N 1
ATOM 629 C CA . PHE A 1 82 ? -14.133 17.219 -0.204 1 97.69 82 PHE A CA 1
ATOM 630 C C . PHE A 1 82 ? -14.289 15.703 -0.306 1 97.69 82 PHE A C 1
ATOM 632 O O . PHE A 1 82 ? -15 15.094 0.497 1 97.69 82 PHE A O 1
ATOM 639 N N . MET A 1 83 ? -13.555 15.141 -1.216 1 97 83 MET A N 1
ATOM 640 C CA . MET A 1 83 ? -13.633 13.703 -1.491 1 97 83 MET A CA 1
ATOM 641 C C . MET A 1 83 ? -12.5 12.953 -0.804 1 97 83 MET A C 1
ATOM 643 O O . MET A 1 83 ? -12.625 11.758 -0.525 1 97 83 MET A O 1
ATOM 647 N N . THR A 1 84 ? -11.422 13.656 -0.659 1 98.19 84 THR A N 1
ATOM 648 C CA . THR A 1 84 ? -10.25 13 -0.093 1 98.19 84 THR A CA 1
ATOM 649 C C . THR A 1 84 ? -9.438 13.977 0.748 1 98.19 84 THR A C 1
ATOM 651 O O . THR A 1 84 ? -9.672 15.18 0.71 1 98.19 84 THR A O 1
ATOM 654 N N . LEU A 1 85 ? -8.594 13.477 1.544 1 98.38 85 LEU A N 1
ATOM 655 C CA . LEU A 1 85 ? -7.719 14.273 2.395 1 98.38 85 LEU A CA 1
ATOM 656 C C . LEU A 1 85 ? -6.309 13.695 2.426 1 98.38 85 LEU A C 1
ATOM 658 O O . LEU A 1 85 ? -6.141 12.469 2.461 1 98.38 85 LEU A O 1
ATOM 662 N N . VAL A 1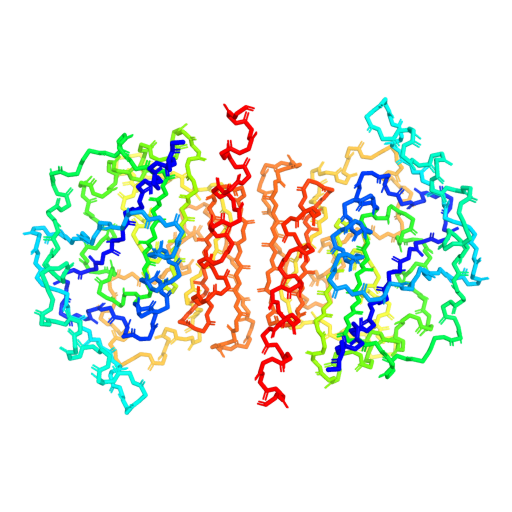 86 ? -5.293 14.57 2.324 1 98.88 86 VAL A N 1
ATOM 663 C CA . VAL A 1 86 ? -3.889 14.172 2.35 1 98.88 86 VAL A CA 1
ATOM 664 C C . VAL A 1 86 ? -3.139 14.992 3.396 1 98.88 86 VAL A C 1
ATOM 666 O O . VAL A 1 86 ? -3.338 16.203 3.502 1 98.88 86 VAL A O 1
ATOM 669 N N . ILE A 1 87 ? -2.357 14.352 4.188 1 98.88 87 ILE A N 1
ATOM 670 C CA . ILE A 1 87 ? -1.456 14.992 5.137 1 98.88 87 ILE A CA 1
ATOM 671 C C . ILE A 1 87 ? -0.014 14.594 4.828 1 98.88 87 ILE A C 1
ATOM 673 O O . ILE A 1 87 ? 0.417 13.484 5.16 1 98.88 87 ILE A O 1
ATOM 677 N N . PRO A 1 88 ? 0.744 15.508 4.246 1 98.88 88 PRO A N 1
ATOM 678 C CA . PRO A 1 88 ? 2.143 15.18 3.951 1 98.88 88 PRO A CA 1
ATOM 679 C C . PRO A 1 88 ? 2.969 14.938 5.215 1 98.88 88 PRO A C 1
ATOM 681 O O . PRO A 1 88 ? 2.473 15.133 6.328 1 98.88 88 PRO A O 1
ATOM 684 N N . ASP A 1 89 ? 4.188 14.445 4.996 1 98.75 89 ASP A N 1
ATOM 685 C CA . ASP A 1 89 ? 5.105 14.32 6.125 1 98.75 89 ASP A CA 1
ATOM 686 C C . ASP A 1 89 ? 5.305 15.672 6.82 1 98.75 89 ASP A C 1
ATOM 688 O O . ASP A 1 89 ? 5.859 16.594 6.234 1 98.75 89 ASP A O 1
ATOM 692 N N . SER A 1 90 ? 4.902 15.727 8.07 1 98.38 90 SER A N 1
ATOM 693 C CA . SER A 1 90 ? 4.871 16.984 8.82 1 98.38 90 SER A CA 1
ATOM 694 C C . SER A 1 90 ? 5.367 16.781 10.25 1 98.38 90 SER A C 1
ATOM 696 O O . SER A 1 90 ? 4.574 16.547 11.164 1 98.38 90 SER A O 1
ATOM 698 N N . PRO A 1 91 ? 6.637 17.031 10.43 1 97.81 91 PRO A N 1
ATOM 699 C CA . PRO A 1 91 ? 7.148 16.922 11.797 1 97.81 91 PRO A CA 1
ATOM 700 C C . PRO A 1 91 ? 6.355 17.766 12.789 1 97.81 91 PRO A C 1
ATOM 702 O O . PRO A 1 91 ? 6.199 17.375 13.953 1 97.81 91 PRO A O 1
ATOM 705 N N . GLY A 1 92 ? 5.805 18.828 12.359 1 98 92 GLY A N 1
ATOM 706 C CA . GLY A 1 92 ? 5.027 19.703 13.219 1 98 92 GLY A CA 1
ATOM 707 C C . GLY A 1 92 ? 3.707 19.094 13.656 1 98 92 GLY A C 1
ATOM 708 O O . GLY A 1 92 ? 3.088 19.562 14.617 1 98 92 GLY A O 1
ATOM 709 N N . ALA A 1 93 ? 3.238 18.078 12.938 1 98.62 93 ALA A N 1
ATOM 710 C CA . ALA A 1 93 ? 1.939 17.469 13.211 1 98.62 93 ALA A CA 1
ATOM 711 C C . ALA A 1 93 ? 1.89 16.891 14.617 1 98.62 93 ALA A C 1
ATOM 713 O O . ALA A 1 93 ? 0.83 16.875 15.25 1 98.62 93 ALA A O 1
ATOM 714 N N . LEU A 1 94 ? 3.023 16.516 15.141 1 98.25 94 LEU A N 1
ATOM 715 C CA . LEU A 1 94 ? 3.115 15.953 16.484 1 98.25 94 LEU A CA 1
ATOM 716 C C . LEU A 1 94 ? 2.713 16.969 17.547 1 98.25 94 LEU A C 1
ATOM 718 O O . LEU A 1 94 ? 2.334 16.609 18.656 1 98.25 94 LEU A O 1
ATOM 722 N N . PHE A 1 95 ? 2.736 18.266 17.156 1 97.75 95 PHE A N 1
ATOM 723 C CA . PHE A 1 95 ? 2.598 19.328 18.141 1 97.75 95 PHE A CA 1
ATOM 724 C C . PHE A 1 95 ? 1.264 20.047 17.969 1 97.75 95 PHE A C 1
ATOM 726 O O . PHE A 1 95 ? 0.719 20.578 18.938 1 97.75 95 PHE A O 1
ATOM 733 N N . ASP A 1 96 ? 0.739 20.047 16.766 1 98 96 ASP A N 1
ATOM 734 C CA . ASP A 1 96 ? -0.442 20.891 16.625 1 98 96 ASP A CA 1
ATOM 735 C C . ASP A 1 96 ? -1.595 20.125 15.984 1 98 96 ASP A C 1
ATOM 737 O O . ASP A 1 96 ? -2.764 20.438 16.234 1 98 96 ASP A O 1
ATOM 741 N N . LEU A 1 97 ? -1.291 19.078 15.164 1 98.56 97 LEU A N 1
ATOM 742 C CA . LEU A 1 97 ? -2.371 18.375 14.484 1 98.56 97 LEU A CA 1
ATOM 743 C C . LEU A 1 97 ? -2.869 17.203 15.328 1 98.56 97 LEU A C 1
ATOM 745 O O . LEU A 1 97 ? -4.031 16.797 15.219 1 98.56 97 LEU A O 1
ATOM 749 N N . SER A 1 98 ? -2.041 16.609 16.188 1 98.12 98 SER A N 1
ATOM 750 C CA . SER A 1 98 ? -2.338 15.391 16.938 1 98.12 98 SER A CA 1
ATOM 751 C C . SER A 1 98 ? -3.434 15.617 17.969 1 98.12 98 SER A C 1
ATOM 753 O O . SER A 1 98 ? -4.043 14.664 18.453 1 98.12 98 SER A O 1
ATOM 755 N N . ASN A 1 99 ? -3.705 16.875 18.281 1 96.06 99 ASN A N 1
ATOM 756 C CA . ASN A 1 99 ? -4.703 17.188 19.297 1 96.06 99 ASN A CA 1
ATOM 757 C C . ASN A 1 99 ? -5.602 18.344 18.859 1 96.06 99 ASN A C 1
ATOM 759 O O . ASN A 1 99 ? -6.078 19.109 19.688 1 96.06 99 ASN A O 1
ATOM 763 N N . ASN A 1 100 ? -5.844 18.453 17.641 1 97.38 100 ASN A N 1
ATOM 764 C CA . ASN A 1 100 ? -6.676 19.516 17.078 1 97.38 100 ASN A CA 1
ATOM 765 C C . ASN A 1 100 ? -8.133 19.078 16.938 1 97.38 100 ASN A C 1
ATOM 767 O O . ASN A 1 100 ? -8.445 18.172 16.172 1 97.38 100 ASN A O 1
ATOM 771 N N . ALA A 1 101 ? -9.016 19.781 17.609 1 96.38 101 ALA A N 1
ATOM 772 C CA . ALA A 1 101 ? -10.422 19.375 17.672 1 96.38 101 ALA A CA 1
ATOM 773 C C . ALA A 1 101 ? -11.102 19.531 16.328 1 96.38 101 ALA A C 1
ATOM 775 O O . ALA A 1 101 ? -11.945 18.719 15.938 1 96.38 101 ALA A O 1
ATOM 776 N N . GLU A 1 102 ? -10.781 20.594 15.664 1 97.25 102 GLU A N 1
ATOM 777 C CA . GLU A 1 102 ? -11.367 20.812 14.352 1 97.25 102 GLU A CA 1
ATOM 778 C C . GLU A 1 102 ? -10.961 19.734 13.367 1 97.25 102 GLU A C 1
ATOM 780 O O . GLU A 1 102 ? -11.797 19.219 12.609 1 97.25 102 GLU A O 1
ATOM 785 N N . LEU A 1 103 ? -9.719 19.391 13.43 1 98 103 LEU A N 1
ATOM 786 C CA . LEU A 1 103 ? -9.227 18.328 12.562 1 98 103 LEU A CA 1
ATOM 787 C C . LEU A 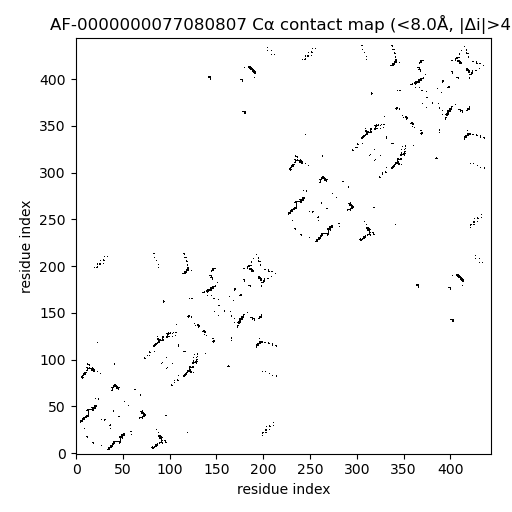1 103 ? -9.898 17 12.891 1 98 103 LEU A C 1
ATOM 789 O O . LEU A 1 103 ? -10.289 16.25 11.984 1 98 103 LEU A O 1
ATOM 793 N N . ALA A 1 104 ? -10.047 16.719 14.172 1 97.75 104 ALA A N 1
ATOM 794 C CA . ALA A 1 104 ? -10.742 15.516 14.602 1 97.75 104 ALA A CA 1
ATOM 795 C C . ALA A 1 104 ? -12.133 15.43 13.977 1 97.75 104 ALA A C 1
ATOM 797 O O . ALA A 1 104 ? -12.555 14.367 13.516 1 97.75 104 ALA A O 1
ATOM 798 N N . GLY A 1 105 ? -12.781 16.594 14 1 97.25 105 GLY A N 1
ATOM 799 C CA . GLY A 1 105 ? -14.109 16.641 13.398 1 97.25 105 GLY A CA 1
ATOM 800 C C . GLY A 1 105 ? -14.102 16.312 11.914 1 97.25 105 GLY A C 1
ATOM 801 O O . GLY A 1 105 ? -14.961 15.578 11.43 1 97.25 105 GLY A O 1
ATOM 802 N N . ILE A 1 106 ? -13.164 16.797 11.18 1 97.88 106 ILE A N 1
ATOM 803 C CA . ILE A 1 106 ? -13.031 16.562 9.75 1 97.88 106 ILE A CA 1
ATOM 804 C C . ILE A 1 106 ? -12.734 15.094 9.492 1 97.88 106 ILE A C 1
ATOM 806 O O . ILE A 1 106 ? -13.406 14.453 8.68 1 97.88 106 ILE A O 1
ATOM 810 N N . ILE A 1 107 ? -11.773 14.5 10.227 1 98.12 107 ILE A N 1
ATOM 811 C CA . ILE A 1 107 ? -11.367 13.109 10.055 1 98.12 107 ILE A CA 1
ATOM 812 C C . ILE A 1 107 ? -12.531 12.188 10.391 1 98.12 107 ILE A C 1
ATOM 814 O O . ILE A 1 107 ? -12.797 11.211 9.68 1 98.12 107 ILE A O 1
ATOM 818 N N . ASN A 1 108 ? -13.234 12.57 11.469 1 96.56 108 ASN A N 1
ATOM 819 C CA . ASN A 1 108 ? -14.398 11.773 11.828 1 96.56 108 ASN A CA 1
ATOM 820 C C . ASN A 1 108 ? -15.445 11.773 10.719 1 96.56 108 ASN A C 1
ATOM 822 O O . ASN A 1 108 ? -16.047 10.734 10.43 1 96.56 108 ASN A O 1
ATOM 826 N N . SER A 1 109 ? -15.664 12.883 10.156 1 96.62 109 SER A N 1
ATOM 827 C CA . SER A 1 109 ? -16.609 12.969 9.055 1 96.62 109 SER A CA 1
ATOM 828 C C . SER A 1 109 ? -16.172 12.109 7.871 1 96.62 109 SER A C 1
ATOM 830 O O . SER A 1 109 ? -16.984 11.406 7.266 1 96.62 109 SER A O 1
ATOM 832 N N . PHE A 1 110 ? -14.906 12.133 7.535 1 97.12 110 PHE A N 1
ATOM 833 C CA . PHE A 1 110 ? -14.359 11.352 6.438 1 97.12 110 PHE A CA 1
ATOM 834 C C . PHE A 1 110 ? -14.508 9.859 6.715 1 97.12 110 PHE A C 1
ATOM 836 O O . PHE A 1 110 ? -14.836 9.086 5.812 1 97.12 110 PHE A O 1
ATOM 843 N N . THR A 1 111 ? -14.227 9.477 7.953 1 94.69 111 THR A N 1
ATOM 844 C CA . THR A 1 111 ? -14.25 8.062 8.312 1 94.69 111 THR A CA 1
ATOM 845 C C . THR A 1 111 ? -15.68 7.52 8.273 1 94.69 111 THR A C 1
ATOM 847 O O . THR A 1 111 ? -15.898 6.363 7.914 1 94.69 111 THR A O 1
ATOM 850 N N . ARG A 1 112 ? -16.609 8.383 8.633 1 93.38 112 ARG A N 1
ATOM 851 C CA . ARG A 1 112 ? -18.016 7.977 8.594 1 93.38 112 ARG A CA 1
ATOM 852 C C . ARG A 1 112 ? -18.438 7.57 7.188 1 93.38 112 ARG A C 1
ATOM 854 O O . ARG A 1 112 ? -19.156 6.586 7.004 1 93.38 112 ARG A O 1
ATOM 861 N N . ASP A 1 113 ? -17.938 8.281 6.262 1 92.94 113 ASP A N 1
ATOM 862 C CA . ASP A 1 113 ? -18.312 8.031 4.871 1 92.94 113 ASP A CA 1
ATOM 863 C C . ASP A 1 113 ? -17.266 7.176 4.168 1 92.94 113 ASP A C 1
ATOM 865 O O . ASP A 1 113 ? -17.344 6.969 2.953 1 92.94 113 ASP A O 1
ATOM 869 N N . LYS A 1 114 ? -16.281 6.758 4.875 1 93.62 114 LYS A N 1
ATOM 870 C CA . LYS A 1 114 ? -15.188 5.926 4.359 1 93.62 114 LYS A CA 1
ATOM 871 C C . LYS A 1 114 ? -14.508 6.594 3.168 1 93.62 114 LYS A C 1
ATOM 873 O O . LYS A 1 114 ? -14.25 5.949 2.148 1 93.62 114 LYS A O 1
ATOM 878 N N . LYS A 1 115 ? -14.414 7.941 3.287 1 97.12 115 LYS A N 1
ATOM 879 C CA . LYS A 1 115 ? -13.695 8.688 2.262 1 97.12 115 LYS A CA 1
ATOM 880 C C . LYS A 1 115 ? -12.195 8.422 2.348 1 97.12 115 LYS A C 1
ATOM 882 O O . LYS A 1 115 ? -11.633 8.359 3.441 1 97.12 115 LYS A O 1
ATOM 887 N N . PRO A 1 116 ? -11.484 8.273 1.189 1 98.19 116 PRO A N 1
ATOM 888 C CA . PRO A 1 116 ? -10.055 7.973 1.196 1 98.19 116 PRO A CA 1
ATOM 889 C C . PRO A 1 116 ? -9.227 9.047 1.904 1 98.19 116 PRO A C 1
ATOM 891 O O . PRO A 1 116 ? -9.492 10.242 1.746 1 98.19 116 PRO A O 1
ATOM 894 N N . MET A 1 117 ? -8.32 8.617 2.732 1 98.69 117 MET A N 1
ATOM 895 C CA . MET A 1 117 ? -7.371 9.484 3.428 1 98.69 117 MET A CA 1
ATOM 896 C C . MET A 1 117 ? -5.945 8.961 3.275 1 98.69 117 MET A C 1
ATOM 898 O O . MET A 1 117 ? -5.723 7.754 3.238 1 98.69 117 MET A O 1
ATOM 902 N N . CYS A 1 118 ? -5.031 9.875 3.225 1 98.88 118 CYS A N 1
ATOM 903 C CA . CYS A 1 118 ? -3.621 9.508 3.141 1 98.88 118 CYS A CA 1
ATOM 904 C C . CYS A 1 118 ? -2.783 10.352 4.094 1 98.88 118 CYS A C 1
ATOM 906 O O . CYS A 1 118 ? -2.867 11.586 4.074 1 98.88 118 CYS A O 1
ATOM 908 N N . ALA A 1 119 ? -2.051 9.75 4.961 1 98.94 119 ALA A N 1
ATOM 909 C CA . ALA A 1 119 ? -1.144 10.43 5.887 1 98.94 119 ALA A CA 1
ATOM 910 C C . ALA A 1 119 ? 0.269 9.859 5.781 1 98.94 119 ALA A C 1
ATOM 912 O O . ALA A 1 119 ? 0.459 8.641 5.805 1 98.94 119 ALA A O 1
ATOM 913 N N . ILE A 1 120 ? 1.265 10.773 5.711 1 98.88 120 ILE A N 1
ATOM 914 C CA . ILE A 1 120 ? 2.637 10.359 5.445 1 98.88 120 ILE A CA 1
ATOM 915 C C . ILE A 1 120 ? 3.525 10.719 6.633 1 98.88 120 ILE A C 1
ATOM 917 O O . ILE A 1 120 ? 3.438 11.828 7.168 1 98.88 120 ILE A O 1
ATOM 921 N N . GLY A 1 121 ? 4.375 9.781 7.023 1 98.56 121 GLY A N 1
ATOM 922 C CA . GLY A 1 121 ? 5.371 10.062 8.047 1 98.56 121 GLY A CA 1
ATOM 923 C C . GLY A 1 121 ? 4.773 10.602 9.328 1 98.56 121 GLY A C 1
ATOM 924 O O . GLY A 1 121 ? 3.844 10.008 9.883 1 98.56 121 GLY A O 1
ATOM 925 N N . TYR A 1 122 ? 5.293 11.75 9.766 1 98.69 122 TYR A N 1
ATOM 926 C CA . TYR A 1 122 ? 4.805 12.352 11 1 98.69 122 TYR A CA 1
ATOM 927 C C . TYR A 1 122 ? 3.414 12.953 10.805 1 98.69 122 TYR A C 1
ATOM 929 O O . TYR A 1 122 ? 2.713 13.242 11.773 1 98.69 122 TYR A O 1
ATOM 937 N N . GLY A 1 123 ? 3.002 13.062 9.586 1 98.81 123 GLY A N 1
ATOM 938 C CA . GLY A 1 123 ? 1.643 13.5 9.305 1 98.81 123 GLY A CA 1
ATOM 939 C C . GLY A 1 123 ? 0.588 12.547 9.836 1 98.81 123 GLY A C 1
ATOM 940 O O . GLY A 1 123 ? -0.57 12.938 10.016 1 98.81 123 GLY A O 1
ATOM 941 N N . VAL A 1 124 ? 0.958 11.297 10.086 1 98.88 124 VAL A N 1
ATOM 942 C CA . VAL A 1 124 ? 0.048 10.281 10.602 1 98.88 124 VAL A CA 1
ATOM 943 C C . VAL A 1 124 ? -0.475 10.703 11.977 1 98.88 124 VAL A C 1
ATOM 945 O O . VAL A 1 124 ? -1.567 10.305 12.383 1 98.88 124 VAL A O 1
ATOM 948 N N . ALA A 1 125 ? 0.262 11.602 12.664 1 98.75 125 ALA A N 1
ATOM 949 C CA . ALA A 1 125 ? -0.141 12.086 13.984 1 98.75 125 ALA A CA 1
ATOM 950 C C . ALA A 1 125 ? -1.47 12.828 13.922 1 98.75 125 ALA A C 1
ATOM 952 O O . ALA A 1 125 ? -2.172 12.953 14.922 1 98.75 125 ALA A O 1
ATOM 953 N N . ALA A 1 126 ? -1.811 13.328 12.719 1 98.75 126 ALA A N 1
ATOM 954 C CA . ALA A 1 126 ? -3.096 14 12.539 1 98.75 126 ALA A CA 1
ATOM 955 C C . ALA A 1 126 ? -4.254 13.07 12.891 1 98.75 126 ALA A C 1
ATOM 957 O O . ALA A 1 126 ? -5.27 13.508 13.43 1 98.75 126 ALA A O 1
ATOM 958 N N . LEU A 1 127 ? -4.121 11.789 12.625 1 98.56 127 LEU A N 1
ATOM 959 C CA . LEU A 1 127 ? -5.16 10.805 12.883 1 98.56 127 LEU A CA 1
ATOM 960 C C . LEU A 1 127 ? -5.371 10.625 14.383 1 98.56 127 LEU A C 1
ATOM 962 O O . LEU A 1 127 ? -6.414 10.125 14.812 1 98.56 127 LEU A O 1
ATOM 966 N N . PHE A 1 128 ? -4.375 11.031 15.195 1 98.44 128 PHE A N 1
ATOM 967 C CA . PHE A 1 128 ? -4.449 10.859 16.641 1 98.44 128 PHE A CA 1
ATOM 968 C C . PHE A 1 128 ? -5.434 11.844 17.25 1 98.44 128 PHE A C 1
ATOM 970 O O . PHE A 1 128 ? -5.887 11.656 18.391 1 98.44 128 PHE A O 1
ATOM 977 N N . SER A 1 129 ? -5.758 12.852 16.484 1 98.12 129 SER A N 1
ATOM 978 C CA . SER A 1 129 ? -6.66 13.891 16.984 1 98.12 129 SER A CA 1
ATOM 979 C C . SER A 1 129 ? -8.039 13.312 17.297 1 98.12 129 SER A C 1
ATOM 981 O O . SER A 1 129 ? -8.805 13.914 18.047 1 98.12 129 SER A O 1
ATOM 983 N N . THR A 1 130 ? -8.359 12.156 16.75 1 97.69 130 THR A N 1
ATOM 984 C CA . THR A 1 130 ? -9.695 11.578 16.906 1 97.69 130 THR A CA 1
ATOM 985 C C . THR A 1 130 ? -9.797 10.781 18.203 1 97.69 130 THR A C 1
ATOM 987 O O . THR A 1 130 ? -10.82 10.133 18.453 1 97.69 130 THR A O 1
ATOM 990 N N . LEU A 1 131 ? -8.758 10.758 18.953 1 96.5 131 LEU A N 1
ATOM 991 C CA . LEU A 1 131 ? -8.836 10.117 20.266 1 96.5 131 LEU A CA 1
ATOM 992 C C . LEU A 1 131 ? -9.836 10.836 21.172 1 96.5 131 LEU A C 1
ATOM 994 O O . LEU A 1 131 ? -9.75 12.047 21.359 1 96.5 131 LEU A O 1
ATOM 998 N N . ASP A 1 132 ? -10.773 10.055 21.672 1 93.81 132 ASP A N 1
ATOM 999 C CA . ASP A 1 132 ? -11.695 10.586 22.672 1 93.81 132 ASP A CA 1
ATOM 1000 C C . ASP A 1 132 ? -11.062 10.57 24.062 1 93.81 132 ASP A C 1
ATOM 1002 O O . ASP A 1 132 ? -10.789 9.5 24.609 1 93.81 132 ASP A O 1
ATOM 1006 N N . ILE A 1 133 ? -10.953 11.641 24.609 1 88.81 133 ILE A N 1
ATOM 1007 C CA . ILE A 1 133 ? -10.211 11.758 25.859 1 88.81 133 ILE A CA 1
ATOM 1008 C C . ILE A 1 133 ? -11.047 11.172 27.016 1 88.81 133 ILE A C 1
ATOM 1010 O O . ILE A 1 133 ? -10.5 10.805 28.047 1 88.81 133 ILE A O 1
ATOM 1014 N N . HIS A 1 134 ? -12.305 11.117 26.891 1 91.31 134 HIS A N 1
ATOM 1015 C CA . HIS A 1 134 ? -13.164 10.602 27.953 1 91.31 134 HIS A CA 1
ATOM 1016 C C . HIS A 1 134 ? -13.219 9.078 27.922 1 91.31 134 HIS A C 1
ATOM 1018 O O . HIS A 1 134 ? -13.008 8.43 28.953 1 91.31 134 HIS A O 1
ATOM 1024 N N . SER A 1 135 ? -13.398 8.578 26.734 1 92.56 135 SER A N 1
ATOM 1025 C CA . SER A 1 135 ? -13.547 7.133 26.609 1 92.56 135 SER A CA 1
ATOM 1026 C C . SER A 1 135 ? -12.203 6.465 26.312 1 92.56 135 SER A C 1
ATOM 1028 O O . SER A 1 135 ? -12.078 5.242 26.406 1 92.56 135 SER A O 1
ATOM 1030 N N . GLN A 1 136 ? -11.203 7.289 25.859 1 91.25 136 GLN A N 1
ATOM 1031 C CA . GLN A 1 136 ? -9.883 6.816 25.453 1 91.25 136 GLN A CA 1
ATOM 1032 C C . GLN A 1 136 ? -9.977 5.922 24.219 1 91.25 136 GLN A C 1
ATOM 1034 O O . GLN A 1 136 ? -9.086 5.117 23.953 1 91.25 136 GLN A O 1
ATOM 1039 N N . LYS A 1 137 ? -11.102 6.102 23.625 1 93.81 137 LYS A N 1
ATOM 1040 C CA . LYS A 1 137 ? -11.281 5.371 22.375 1 93.81 137 LYS A CA 1
ATOM 1041 C C . LYS A 1 137 ? -10.758 6.172 21.188 1 93.81 137 LYS A C 1
ATOM 1043 O O . LYS A 1 137 ? -10.977 7.383 21.109 1 93.81 137 LYS A O 1
ATOM 1048 N N . TRP A 1 138 ? -10.039 5.531 20.312 1 95.19 138 TRP A N 1
ATOM 1049 C CA . TRP A 1 138 ? -9.469 6.105 19.094 1 95.19 138 TRP A CA 1
ATOM 1050 C C . TRP A 1 138 ? -10.156 5.551 17.859 1 95.19 138 TRP A C 1
ATOM 1052 O O . TRP A 1 138 ? -10.422 4.348 17.766 1 95.19 138 TRP A O 1
ATOM 1062 N N . TYR A 1 139 ? -10.539 6.328 16.891 1 92 139 TYR A N 1
ATOM 1063 C CA . TYR A 1 139 ? -11.312 5.887 15.742 1 92 139 TYR A CA 1
ATOM 1064 C C . TYR A 1 139 ? -10.602 4.77 14.992 1 92 139 TYR A C 1
ATOM 1066 O O . TYR A 1 139 ? -11.234 3.859 14.461 1 92 139 TYR A O 1
ATOM 1074 N N . PHE A 1 140 ? -9.297 4.855 15.016 1 95.06 140 PHE A N 1
ATOM 1075 C CA . PHE A 1 140 ? -8.531 3.934 14.188 1 95.06 140 PHE A CA 1
ATOM 1076 C C . PHE A 1 140 ? -8 2.773 15.016 1 95.06 140 PHE A C 1
ATOM 1078 O O . PHE A 1 140 ? -6.973 2.18 14.68 1 95.06 140 PHE A O 1
ATOM 1085 N N . ASP A 1 141 ? -8.602 2.486 16.141 1 93.31 141 ASP A N 1
ATOM 1086 C CA . ASP A 1 141 ? -8.172 1.425 17.047 1 93.31 141 ASP A CA 1
ATOM 1087 C C . ASP A 1 141 ? -8.258 0.058 16.375 1 93.31 141 ASP A C 1
ATOM 1089 O O . ASP A 1 141 ? -7.605 -0.895 16.797 1 93.31 141 ASP A O 1
ATOM 1093 N N . LYS A 1 142 ? -8.938 -0.122 15.297 1 90.19 142 LYS A N 1
ATOM 1094 C CA . LYS A 1 142 ? -9.031 -1.398 14.594 1 90.19 142 LYS A CA 1
ATOM 1095 C C . LYS A 1 142 ? -8.547 -1.27 13.148 1 90.19 142 LYS A C 1
ATOM 1097 O O . LYS A 1 142 ? -9.102 -1.888 12.242 1 90.19 142 LYS A O 1
ATOM 1102 N N . HIS A 1 143 ? -7.539 -0.403 13 1 93.69 143 HIS A N 1
ATOM 1103 C CA . HIS A 1 143 ? -6.922 -0.209 11.695 1 93.69 143 HIS A CA 1
ATOM 1104 C C . HIS A 1 143 ? -5.422 -0.478 11.75 1 93.69 143 HIS A C 1
ATOM 1106 O O . HIS A 1 143 ? -4.809 -0.382 12.812 1 93.69 143 HIS A O 1
ATOM 1112 N N . SER A 1 144 ? -4.898 -0.905 10.711 1 95.62 144 SER A N 1
ATOM 1113 C CA . SER A 1 144 ? -3.457 -1.066 10.562 1 95.62 144 SER A CA 1
ATOM 1114 C C . SER A 1 144 ? -2.834 0.145 9.875 1 95.62 144 SER A C 1
ATOM 1116 O O . SER A 1 144 ? -3.324 0.602 8.844 1 95.62 144 SER A O 1
ATOM 1118 N N . LEU A 1 145 ? -1.836 0.7 10.523 1 97.06 145 LEU A N 1
ATOM 1119 C CA . LEU A 1 145 ? -1.19 1.92 10.047 1 97.06 145 LEU A CA 1
ATOM 1120 C C . LEU A 1 145 ? 0.328 1.784 10.094 1 97.06 145 LEU A C 1
ATOM 1122 O O . LEU A 1 145 ? 0.854 0.836 10.68 1 97.06 145 LEU A O 1
ATOM 1126 N N . THR A 1 146 ? 0.966 2.652 9.406 1 98.19 146 THR A N 1
ATOM 1127 C CA . THR A 1 146 ? 2.404 2.842 9.57 1 98.19 146 THR A CA 1
ATOM 1128 C C . THR A 1 146 ? 2.727 4.301 9.883 1 98.19 146 THR A C 1
ATOM 1130 O O . THR A 1 146 ? 1.849 5.164 9.805 1 98.19 146 THR A O 1
ATOM 1133 N N . ALA A 1 147 ? 3.803 4.559 10.375 1 98.44 147 ALA A N 1
ATOM 1134 C CA . ALA A 1 147 ? 4.43 5.82 10.758 1 98.44 147 ALA A CA 1
ATOM 1135 C C . ALA A 1 147 ? 5.941 5.656 10.922 1 98.44 147 ALA A C 1
ATOM 1137 O O . ALA A 1 147 ? 6.465 4.547 10.797 1 98.44 147 ALA A O 1
ATOM 1138 N N . PRO A 1 148 ? 6.617 6.781 11.102 1 98.06 148 PRO A N 1
ATOM 1139 C CA . PRO A 1 148 ? 8.055 6.594 11.289 1 98.06 148 PRO A CA 1
ATOM 1140 C C . PRO A 1 148 ? 8.383 5.586 12.391 1 98.06 148 PRO A C 1
ATOM 1142 O O . PRO A 1 148 ? 7.727 5.574 13.43 1 98.06 148 PRO A O 1
ATOM 1145 N N . SER A 1 149 ? 9.367 4.727 12.148 1 96.56 149 SER A N 1
ATOM 1146 C CA . SER A 1 149 ? 9.758 3.688 13.094 1 96.56 149 SER A CA 1
ATOM 1147 C C . SER A 1 149 ? 10.539 4.273 14.266 1 96.56 149 SER A C 1
ATOM 1149 O O . SER A 1 149 ? 11 5.414 14.203 1 96.56 149 SER A O 1
ATOM 1151 N N . HIS A 1 150 ? 10.719 3.457 15.328 1 95.81 150 HIS A N 1
ATOM 1152 C CA . HIS A 1 150 ? 11.531 3.873 16.469 1 95.81 150 HIS A CA 1
ATOM 1153 C C . HIS A 1 150 ? 12.945 4.234 16.016 1 95.81 150 HIS A C 1
ATOM 1155 O O . HIS A 1 150 ? 13.523 5.215 16.5 1 95.81 150 HIS A O 1
ATOM 1161 N N . ALA A 1 151 ? 13.461 3.43 15.109 1 95.06 151 ALA A N 1
ATOM 1162 C CA . ALA A 1 151 ? 14.805 3.674 14.602 1 95.06 151 ALA A CA 1
ATOM 1163 C C . ALA A 1 151 ? 14.898 5.047 13.945 1 95.06 151 ALA A C 1
ATOM 1165 O O . ALA A 1 151 ? 15.898 5.754 14.109 1 95.06 151 ALA A O 1
ATOM 1166 N N . GLU A 1 152 ? 13.867 5.426 13.219 1 96.31 152 GLU A N 1
ATOM 1167 C CA . GLU A 1 152 ? 13.844 6.73 12.562 1 96.31 152 GLU A CA 1
ATOM 1168 C C . GLU A 1 152 ? 13.656 7.855 13.578 1 96.31 152 GLU A C 1
ATOM 1170 O O . GLU A 1 152 ? 14.297 8.898 13.477 1 96.31 152 GLU A O 1
ATOM 1175 N N . ILE A 1 153 ? 12.82 7.664 14.555 1 97 153 ILE A N 1
ATOM 1176 C CA . ILE A 1 153 ? 12.453 8.68 15.539 1 97 153 ILE A CA 1
ATOM 1177 C C . ILE A 1 153 ? 13.648 8.961 16.453 1 97 153 ILE A C 1
ATOM 1179 O O . ILE A 1 153 ? 13.906 10.109 16.812 1 97 153 ILE A O 1
ATOM 1183 N N . LEU A 1 154 ? 14.438 7.949 16.781 1 95.19 154 LEU A N 1
ATOM 1184 C CA . LEU A 1 154 ? 15.578 8.07 17.688 1 95.19 154 LEU A CA 1
ATOM 1185 C C . LEU A 1 154 ? 16.672 8.922 17.062 1 95.19 154 LEU A C 1
ATOM 1187 O O . LEU A 1 154 ? 17.516 9.477 17.766 1 95.19 154 LEU A O 1
ATOM 1191 N N . LYS A 1 155 ? 16.641 9.039 15.758 1 93.19 155 LYS A N 1
ATOM 1192 C CA . LYS A 1 155 ? 17.672 9.805 15.055 1 93.19 155 LYS A CA 1
ATOM 1193 C C . LYS A 1 155 ? 17.375 11.297 15.109 1 93.19 155 LYS A C 1
ATOM 1195 O O . LYS A 1 155 ? 18.234 12.125 14.773 1 93.19 155 LYS A O 1
ATOM 1200 N N . ARG A 1 156 ? 16.188 11.625 15.586 1 93.19 156 ARG A N 1
ATOM 1201 C CA . ARG A 1 156 ? 15.82 13.039 15.664 1 93.19 156 ARG A CA 1
ATOM 1202 C C . ARG A 1 156 ? 16.562 13.734 16.797 1 93.19 156 ARG A C 1
ATOM 1204 O O . ARG A 1 156 ? 16.703 13.18 17.891 1 93.19 156 ARG A O 1
ATOM 1211 N N . GLU A 1 157 ? 16.922 14.953 16.5 1 91.75 157 GLU A N 1
ATOM 1212 C CA . GLU A 1 157 ? 17.609 15.742 17.516 1 91.75 157 GLU A CA 1
ATOM 1213 C C . GLU A 1 157 ? 16.688 16.094 18.672 1 91.75 157 GLU A C 1
ATOM 1215 O O . GLU A 1 157 ? 17.125 16.203 19.828 1 91.75 157 GLU A O 1
ATOM 1220 N N . ASP A 1 158 ? 15.43 16.172 18.391 1 93.19 158 ASP A N 1
ATOM 1221 C CA . ASP A 1 158 ? 14.484 16.609 19.406 1 93.19 158 ASP A CA 1
ATOM 1222 C C . ASP A 1 158 ? 13.719 15.422 19.984 1 93.19 158 ASP A C 1
ATOM 1224 O O . ASP A 1 158 ? 12.648 15.594 20.578 1 93.19 158 ASP A O 1
ATOM 1228 N N . PHE A 1 159 ? 14.227 14.25 19.828 1 94.06 159 PHE A N 1
ATOM 1229 C CA . PHE A 1 159 ? 13.555 13.031 20.25 1 94.06 159 PHE A CA 1
ATOM 1230 C C . PHE A 1 159 ? 13.141 13.125 21.719 1 94.06 159 PHE A C 1
ATOM 1232 O O . PHE A 1 159 ? 11.992 12.859 22.062 1 94.06 159 PHE A O 1
ATOM 1239 N N . PRO A 1 160 ? 14.008 13.672 22.656 1 93.25 160 PRO A N 1
ATOM 1240 C CA . PRO A 1 160 ? 13.656 13.68 24.078 1 93.25 160 PRO A CA 1
ATOM 1241 C C . PRO A 1 160 ? 12.477 14.594 24.391 1 93.25 160 PRO A C 1
ATOM 1243 O O . PRO A 1 160 ? 11.828 14.445 25.438 1 93.25 160 PRO A O 1
ATOM 1246 N N . SER A 1 161 ? 12.227 15.484 23.516 1 92.44 161 SER A N 1
ATOM 1247 C CA . SER A 1 161 ? 11.203 16.484 23.797 1 92.44 161 SER A CA 1
ATOM 1248 C C . SER A 1 161 ? 9.938 16.219 22.984 1 92.44 161 SER A C 1
ATOM 1250 O O . SER A 1 161 ? 9 17.031 23 1 92.44 161 SER A O 1
ATOM 1252 N N . LEU A 1 162 ? 9.867 15.055 22.281 1 95.44 162 LEU A N 1
ATOM 1253 C CA . LEU A 1 162 ? 8.688 14.758 21.453 1 95.44 162 LEU A CA 1
ATOM 1254 C C . LEU A 1 162 ? 7.477 14.477 22.344 1 95.44 162 LEU A C 1
ATOM 1256 O O . LEU A 1 162 ? 7.559 13.68 23.281 1 95.44 162 LEU A O 1
ATOM 1260 N N . PRO A 1 163 ? 6.402 15.133 22.047 1 96 163 PRO A N 1
ATOM 1261 C CA . PRO A 1 163 ? 5.203 14.891 22.844 1 96 163 PRO A CA 1
ATOM 1262 C C . PRO A 1 163 ? 4.59 13.516 22.594 1 96 163 PRO A C 1
ATOM 1264 O O . PRO A 1 163 ? 3.854 13 23.438 1 96 163 PRO A O 1
ATOM 1267 N N . ILE A 1 164 ? 4.879 12.969 21.391 1 97.06 164 ILE A N 1
ATOM 1268 C CA . ILE A 1 164 ? 4.238 11.719 21 1 97.06 164 ILE A CA 1
ATOM 1269 C C . ILE A 1 164 ? 5.23 10.852 20.219 1 97.06 164 ILE A C 1
ATOM 1271 O O . ILE A 1 164 ? 5.988 11.359 19.391 1 97.06 164 ILE A O 1
ATOM 1275 N N . VAL A 1 165 ? 5.234 9.609 20.516 1 97.94 165 VAL A N 1
ATOM 1276 C CA . VAL A 1 165 ? 5.906 8.594 19.703 1 97.94 165 VAL A CA 1
ATOM 1277 C C . VAL A 1 165 ? 4.875 7.762 18.953 1 97.94 165 VAL A C 1
ATOM 1279 O O . VAL A 1 165 ? 4.211 6.902 19.531 1 97.94 165 VAL A O 1
ATOM 1282 N N . PRO A 1 166 ? 4.785 7.957 17.656 1 98.12 166 PRO A N 1
ATOM 1283 C CA . PRO A 1 166 ? 3.641 7.465 16.891 1 98.12 166 PRO A CA 1
ATOM 1284 C C . PRO A 1 166 ? 3.449 5.953 17.016 1 98.12 166 PRO A C 1
ATOM 1286 O O . PRO A 1 166 ? 2.332 5.484 17.25 1 98.12 166 PRO A O 1
ATOM 1289 N N . PRO A 1 167 ? 4.555 5.105 16.922 1 97.81 167 PRO A N 1
ATOM 1290 C CA . PRO A 1 167 ? 4.336 3.668 17.078 1 97.81 167 PRO A CA 1
ATOM 1291 C C . PRO A 1 167 ? 3.713 3.312 18.422 1 97.81 167 PRO A C 1
ATOM 1293 O O . PRO A 1 167 ? 2.814 2.469 18.5 1 97.81 167 PRO A O 1
ATOM 1296 N N . ASP A 1 168 ? 4.16 3.969 19.484 1 98 168 ASP A N 1
ATOM 1297 C CA . ASP A 1 168 ? 3.656 3.701 20.828 1 98 168 ASP A CA 1
ATOM 1298 C C . ASP A 1 168 ? 2.195 4.125 20.969 1 98 168 ASP A C 1
ATOM 1300 O O . ASP A 1 168 ? 1.385 3.406 21.547 1 98 168 ASP A O 1
ATOM 1304 N N . PHE A 1 169 ? 1.899 5.27 20.438 1 97.94 169 PHE A N 1
ATOM 1305 C CA . PHE A 1 169 ? 0.526 5.758 20.484 1 97.94 169 PHE A CA 1
ATOM 1306 C C . PHE A 1 169 ? -0.419 4.785 19.797 1 97.94 169 PHE A C 1
ATOM 1308 O O . PHE A 1 169 ? -1.476 4.449 20.328 1 97.94 169 PHE A O 1
ATOM 1315 N N . ILE A 1 170 ? -0.055 4.328 18.547 1 97.81 170 ILE A N 1
ATOM 1316 C CA . ILE A 1 170 ? -0.892 3.451 17.734 1 97.81 170 ILE A CA 1
ATOM 1317 C C . ILE A 1 170 ? -1.175 2.158 18.5 1 97.81 170 ILE A C 1
ATOM 1319 O O . ILE A 1 170 ? -2.33 1.754 18.641 1 97.81 170 ILE A O 1
ATOM 1323 N N . ARG A 1 171 ? -0.119 1.584 19.031 1 96.25 171 ARG A N 1
ATOM 1324 C CA . ARG A 1 171 ? -0.259 0.313 19.734 1 96.25 171 ARG A CA 1
ATOM 1325 C C . ARG A 1 171 ? -1.052 0.487 21.031 1 96.25 171 ARG A C 1
ATOM 1327 O O . ARG A 1 171 ? -1.919 -0.329 21.344 1 96.25 171 ARG A O 1
ATOM 1334 N N . LYS A 1 172 ? -0.774 1.558 21.75 1 96.88 172 LYS A N 1
ATOM 1335 C CA . LYS A 1 172 ? -1.42 1.824 23.031 1 96.88 172 LYS A CA 1
ATOM 1336 C C . LYS A 1 172 ? -2.932 1.958 22.859 1 96.88 172 LYS A C 1
ATOM 1338 O O . LYS A 1 172 ? -3.693 1.558 23.75 1 96.88 172 LYS A O 1
ATOM 1343 N N . HIS A 1 173 ? -3.354 2.506 21.75 1 96.69 173 HIS A N 1
ATOM 1344 C CA . HIS A 1 173 ? -4.77 2.812 21.594 1 96.69 173 HIS A CA 1
ATOM 1345 C C . HIS A 1 173 ? -5.441 1.837 20.641 1 96.69 173 HIS A C 1
ATOM 1347 O O . HIS A 1 173 ? -6.441 2.176 20 1 96.69 173 HIS A O 1
ATOM 1353 N N . GLY A 1 174 ? -4.848 0.657 20.453 1 94.44 174 GLY A N 1
ATOM 1354 C CA . GLY A 1 174 ? -5.543 -0.474 19.859 1 94.44 174 GLY A CA 1
ATOM 1355 C C . GLY A 1 174 ? -5.293 -0.616 18.375 1 94.44 174 GLY A C 1
ATOM 1356 O O . GLY A 1 174 ? -5.781 -1.556 17.734 1 94.44 174 GLY A O 1
ATOM 1357 N N . GLY A 1 175 ? -4.523 0.31 17.781 1 95.38 175 GLY A N 1
ATOM 1358 C CA . GLY A 1 175 ? -4.164 0.167 16.375 1 95.38 175 GLY A CA 1
ATOM 1359 C C . GLY A 1 175 ? -3.068 -0.855 16.141 1 95.38 175 GLY A C 1
ATOM 1360 O O . GLY A 1 175 ? -2.361 -1.238 17.078 1 95.38 175 GLY A O 1
ATOM 1361 N N . THR A 1 176 ? -2.996 -1.399 14.883 1 95.06 176 THR A N 1
ATOM 1362 C CA . THR A 1 176 ? -1.901 -2.271 14.469 1 95.06 176 THR A CA 1
ATOM 1363 C C . THR A 1 176 ? -0.823 -1.479 13.742 1 95.06 176 THR A C 1
ATOM 1365 O O . THR A 1 176 ? -1.112 -0.772 12.773 1 95.06 176 THR A O 1
ATOM 1368 N N . TYR A 1 177 ? 0.367 -1.554 14.289 1 96.69 177 TYR A N 1
ATOM 1369 C CA . TYR A 1 177 ? 1.481 -0.811 13.711 1 96.69 177 TYR A CA 1
ATOM 1370 C C . TYR A 1 177 ? 2.436 -1.743 12.969 1 96.69 177 TYR A C 1
ATOM 1372 O O . TYR A 1 177 ? 2.754 -2.828 13.461 1 96.69 177 TYR A O 1
ATOM 1380 N N . SER A 1 178 ? 2.84 -1.364 11.836 1 96 178 SER A N 1
ATOM 1381 C CA . SER A 1 178 ? 3.904 -2.053 11.117 1 96 178 SER A CA 1
ATOM 1382 C C . SER A 1 178 ? 4.805 -1.062 10.391 1 96 178 SER A C 1
ATOM 1384 O O . SER A 1 178 ? 4.398 0.068 10.109 1 96 178 SER A O 1
ATOM 1386 N N . ALA A 1 179 ? 6.043 -1.448 10.164 1 96.12 179 ALA A N 1
ATOM 1387 C CA . ALA A 1 179 ? 7.02 -0.638 9.438 1 96.12 179 ALA A CA 1
ATOM 1388 C C . ALA A 1 179 ? 8.078 -1.515 8.773 1 96.12 179 ALA A C 1
ATOM 1390 O O . ALA A 1 179 ? 8.234 -2.686 9.125 1 96.12 179 ALA A O 1
ATOM 1391 N N . SER A 1 180 ? 8.672 -0.95 7.73 1 94.25 180 SER A N 1
ATOM 1392 C CA . SER A 1 180 ? 9.836 -1.616 7.16 1 94.25 180 SER A CA 1
ATOM 1393 C C . SER A 1 180 ? 10.992 -1.651 8.156 1 94.25 180 SER A C 1
ATOM 1395 O O . SER A 1 180 ? 11.242 -0.671 8.859 1 94.25 180 SER A O 1
ATOM 1397 N N . PRO A 1 181 ? 11.641 -2.742 8.25 1 86.88 181 PRO A N 1
ATOM 1398 C CA . PRO A 1 181 ? 12.797 -2.789 9.148 1 86.88 181 PRO A CA 1
ATOM 1399 C C . PRO A 1 181 ? 13.953 -1.912 8.664 1 86.88 181 PRO A C 1
ATOM 1401 O O . PRO A 1 181 ? 14.82 -1.539 9.453 1 86.88 181 PRO A O 1
ATOM 1404 N N . ASP A 1 182 ? 14.008 -1.664 7.371 1 85.31 182 ASP A N 1
ATOM 1405 C CA . ASP A 1 182 ? 15 -0.745 6.82 1 85.31 182 ASP A CA 1
ATOM 1406 C C . ASP A 1 182 ? 14.523 0.702 6.926 1 85.31 182 ASP A C 1
ATOM 1408 O O . ASP A 1 182 ? 13.656 1.133 6.16 1 85.31 182 ASP A O 1
ATOM 1412 N N . PRO A 1 183 ? 15.227 1.366 7.836 1 83.81 183 PRO A N 1
ATOM 1413 C CA . PRO A 1 183 ? 14.773 2.744 8.031 1 83.81 183 PRO A CA 1
ATOM 1414 C C . PRO A 1 183 ? 14.836 3.572 6.746 1 83.81 183 PRO A C 1
ATOM 1416 O O . PRO A 1 183 ? 15.711 3.344 5.906 1 83.81 183 PRO A O 1
ATOM 1419 N N . SER A 1 184 ? 13.969 4.34 6.449 1 84.81 184 SER A N 1
ATOM 1420 C CA . SER A 1 184 ? 13.914 5.328 5.375 1 84.81 184 SER A CA 1
ATOM 1421 C C . SER A 1 184 ? 13.445 4.695 4.066 1 84.81 184 SER A C 1
ATOM 1423 O O . SER A 1 184 ? 13.32 5.379 3.051 1 84.81 184 SER A O 1
ATOM 1425 N N . SER A 1 185 ? 13.312 3.301 4.164 1 91.81 185 SER A N 1
ATOM 1426 C CA . SER A 1 185 ? 12.805 2.631 2.971 1 91.81 185 SER A CA 1
ATOM 1427 C C . SER A 1 185 ? 11.328 2.957 2.738 1 91.81 185 SER A C 1
ATOM 1429 O O . SER A 1 185 ? 10.633 3.385 3.658 1 91.81 185 SER A O 1
ATOM 1431 N N . LEU A 1 186 ? 10.938 2.83 1.499 1 96.06 186 LEU A N 1
ATOM 1432 C CA . LEU A 1 186 ? 9.539 2.994 1.13 1 96.06 186 LEU A CA 1
ATOM 1433 C C . LEU A 1 186 ? 8.672 1.942 1.812 1 96.06 186 LEU A C 1
ATOM 1435 O O . LEU A 1 186 ? 8.984 0.75 1.767 1 96.06 186 LEU A O 1
ATOM 1439 N N . TYR A 1 187 ? 7.668 2.355 2.523 1 98.5 187 TYR A N 1
ATOM 1440 C CA . TYR A 1 187 ? 6.715 1.468 3.178 1 98.5 187 TYR A CA 1
ATOM 1441 C C . TYR A 1 187 ? 5.332 2.109 3.25 1 98.5 187 TYR A C 1
ATOM 1443 O O . TYR A 1 187 ? 5.172 3.188 3.826 1 98.5 187 TYR A O 1
ATOM 1451 N N . VAL A 1 188 ? 4.363 1.47 2.668 1 98.75 188 VAL A N 1
ATOM 1452 C CA . VAL A 1 188 ? 3.002 1.99 2.619 1 98.75 188 VAL A CA 1
ATOM 1453 C C . VAL A 1 188 ? 2.018 0.901 3.039 1 98.75 188 VAL A C 1
ATOM 1455 O O . VAL A 1 188 ? 2.164 -0.261 2.652 1 98.75 188 VAL A O 1
ATOM 1458 N N . VAL A 1 189 ? 1.066 1.284 3.842 1 98.69 189 VAL A N 1
ATOM 1459 C CA . VAL A 1 189 ? -0.034 0.412 4.238 1 98.69 189 VAL A CA 1
ATOM 1460 C C . VAL A 1 189 ? -1.355 0.985 3.732 1 98.69 189 VAL A C 1
ATOM 1462 O O . VAL A 1 189 ? -1.654 2.16 3.953 1 98.69 189 VAL A O 1
ATOM 1465 N N . VAL A 1 190 ? -2.045 0.187 3.018 1 98.56 190 VAL A N 1
ATOM 1466 C CA . VAL A 1 190 ? -3.4 0.526 2.602 1 98.56 190 VAL A CA 1
ATOM 1467 C C . VAL A 1 190 ? -4.406 -0.344 3.354 1 98.56 190 VAL A C 1
ATOM 1469 O O . VAL A 1 190 ? -4.449 -1.561 3.16 1 98.56 190 VAL A O 1
ATOM 1472 N N . ASP A 1 191 ? -5.152 0.251 4.23 1 97.88 191 ASP A N 1
ATOM 1473 C CA . ASP A 1 191 ? -6.223 -0.413 4.969 1 97.88 191 ASP A CA 1
ATOM 1474 C C . ASP A 1 191 ? -7.582 0.2 4.637 1 97.88 191 ASP A C 1
ATOM 1476 O O . ASP A 1 191 ? -7.988 1.188 5.25 1 97.88 191 ASP A O 1
ATOM 1480 N N . ASN A 1 192 ? -8.328 -0.453 3.688 1 95.38 192 ASN A N 1
ATOM 1481 C CA . ASN A 1 192 ? -9.594 0.073 3.193 1 95.38 192 ASN A CA 1
ATOM 1482 C C . ASN A 1 192 ? -9.438 1.482 2.629 1 95.38 192 ASN A C 1
ATOM 1484 O O . ASN A 1 192 ? -8.734 1.681 1.633 1 95.38 192 ASN A O 1
ATOM 1488 N N . PHE A 1 193 ? -9.984 2.445 3.357 1 96.44 193 PHE A N 1
ATOM 1489 C CA . PHE A 1 193 ? -9.977 3.811 2.846 1 96.44 193 PHE A CA 1
ATOM 1490 C C . PHE A 1 193 ? -8.773 4.582 3.377 1 96.44 193 PHE A C 1
ATOM 1492 O O . PHE A 1 193 ? -8.555 5.738 3 1 96.44 193 PHE A O 1
ATOM 1499 N N . LEU A 1 194 ? -7.953 3.99 4.207 1 97.88 194 LEU A N 1
ATOM 1500 C CA . LEU A 1 194 ? -6.863 4.676 4.891 1 97.88 194 LEU A CA 1
ATOM 1501 C C . LEU A 1 194 ? -5.512 4.246 4.332 1 97.88 194 LEU A C 1
ATOM 1503 O O . LEU A 1 194 ? -5.18 3.059 4.348 1 97.88 194 LEU A O 1
ATOM 1507 N N . VAL A 1 195 ? -4.75 5.219 3.816 1 98.75 195 VAL A N 1
ATOM 1508 C CA . VAL A 1 195 ? -3.391 5.012 3.33 1 98.75 195 VAL A CA 1
ATOM 1509 C C . VAL A 1 195 ? -2.398 5.707 4.258 1 98.75 195 VAL A C 1
ATOM 1511 O O . VAL A 1 195 ? -2.533 6.898 4.539 1 98.75 195 VAL A O 1
ATOM 1514 N N . THR A 1 196 ? -1.441 5.008 4.777 1 98.88 196 THR A N 1
ATOM 1515 C CA . THR A 1 196 ? -0.379 5.625 5.562 1 98.88 196 THR A CA 1
ATOM 1516 C C . THR A 1 196 ? 0.992 5.246 5.008 1 98.88 196 THR A C 1
ATOM 1518 O O . THR A 1 196 ? 1.188 4.129 4.531 1 98.88 196 THR A O 1
ATOM 1521 N N . GLY A 1 197 ? 1.861 6.156 4.953 1 98.75 197 GLY A N 1
ATOM 1522 C CA . GLY A 1 197 ? 3.252 5.953 4.578 1 98.75 197 GLY A CA 1
ATOM 1523 C C . GLY A 1 197 ? 4.219 6.191 5.727 1 98.75 197 GLY A C 1
ATOM 1524 O O . GLY A 1 197 ? 4.043 7.125 6.512 1 98.75 197 GLY A O 1
ATOM 1525 N N . GLN A 1 198 ? 5.242 5.406 5.785 1 98.44 198 GLN A N 1
ATOM 1526 C CA . GLN A 1 198 ? 6.141 5.367 6.934 1 98.44 198 GLN A CA 1
ATOM 1527 C C . GLN A 1 198 ? 6.969 6.645 7.027 1 98.44 198 GLN A C 1
ATOM 1529 O O . GLN A 1 198 ? 7.242 7.137 8.125 1 98.44 198 GLN A O 1
ATOM 1534 N N . ASN A 1 199 ? 7.348 7.152 5.879 1 97.69 199 ASN A N 1
ATOM 1535 C CA . ASN A 1 199 ? 8.289 8.273 5.852 1 97.69 199 ASN A CA 1
ATOM 1536 C C . ASN A 1 199 ? 8.172 9.07 4.551 1 97.69 199 ASN A C 1
ATOM 1538 O O . ASN A 1 199 ? 7.281 8.805 3.738 1 97.69 199 ASN A O 1
ATOM 1542 N N . GLU A 1 200 ? 9 10.039 4.434 1 96.75 200 GLU A N 1
ATOM 1543 C CA . GLU A 1 200 ? 8.953 10.945 3.289 1 96.75 200 GLU A CA 1
ATOM 1544 C C . GLU A 1 200 ? 9.141 10.188 1.978 1 96.75 200 GLU A C 1
ATOM 1546 O O . GLU A 1 200 ? 8.484 10.5 0.978 1 96.75 200 GLU A O 1
ATOM 1551 N N . GLN A 1 201 ? 9.984 9.148 1.991 1 95.81 201 GLN A N 1
ATOM 1552 C CA . GLN A 1 201 ? 10.266 8.344 0.807 1 95.81 201 GLN A CA 1
ATOM 1553 C C . GLN A 1 201 ? 9.016 7.621 0.32 1 95.81 201 GLN A C 1
ATOM 1555 O O . GLN A 1 201 ? 8.953 7.188 -0.833 1 95.81 201 GLN A O 1
ATOM 1560 N N . SER A 1 202 ? 7.996 7.52 1.173 1 98 202 SER A N 1
ATOM 1561 C CA . SER A 1 202 ? 6.777 6.777 0.867 1 98 202 SER A CA 1
ATOM 1562 C C . SER A 1 202 ? 5.699 7.691 0.298 1 98 202 SER A C 1
ATOM 1564 O O . SER A 1 202 ? 4.598 7.242 -0.018 1 98 202 SER A O 1
ATOM 1566 N N . THR A 1 203 ? 6.023 9.008 0.111 1 98.38 203 THR A N 1
ATOM 1567 C CA . THR A 1 203 ? 5.023 10.008 -0.229 1 98.38 203 THR A CA 1
ATOM 1568 C C . THR A 1 203 ? 4.406 9.719 -1.596 1 98.38 203 THR A C 1
ATOM 1570 O O . THR A 1 203 ? 3.184 9.648 -1.729 1 98.38 203 THR A O 1
ATOM 1573 N N . LEU A 1 204 ? 5.25 9.508 -2.582 1 97.44 204 LEU A N 1
ATOM 1574 C CA . LEU A 1 204 ? 4.754 9.297 -3.939 1 97.44 204 LEU A CA 1
ATOM 1575 C C . LEU A 1 204 ? 3.812 8.102 -3.998 1 97.44 204 LEU A C 1
ATOM 1577 O O . LEU A 1 204 ? 2.678 8.219 -4.469 1 97.44 204 LEU A O 1
ATOM 1581 N N . THR A 1 205 ? 4.262 6.965 -3.447 1 98.06 205 THR A N 1
ATOM 1582 C CA . THR A 1 205 ? 3.471 5.738 -3.459 1 98.06 205 THR A CA 1
ATOM 1583 C C . THR A 1 205 ? 2.197 5.91 -2.635 1 98.06 205 THR A C 1
ATOM 1585 O O . THR A 1 205 ? 1.12 5.48 -3.051 1 98.06 205 THR A O 1
ATOM 1588 N N . GLY A 1 206 ? 2.279 6.547 -1.475 1 98.69 206 GLY A N 1
ATOM 1589 C CA . GLY A 1 206 ? 1.118 6.781 -0.631 1 98.69 206 GLY A CA 1
ATOM 1590 C C . GLY A 1 206 ? 0.039 7.602 -1.315 1 98.69 206 GLY A C 1
ATOM 1591 O O . GLY A 1 206 ? -1.123 7.191 -1.357 1 98.69 206 GLY A O 1
ATOM 1592 N N . VAL A 1 207 ? 0.429 8.695 -1.9 1 98.75 207 VAL A N 1
ATOM 1593 C CA . VAL A 1 207 ? -0.533 9.602 -2.516 1 98.75 207 VAL A CA 1
ATOM 1594 C C . VAL A 1 207 ? -1.115 8.969 -3.775 1 98.75 207 VAL A C 1
ATOM 1596 O O . VAL A 1 207 ? -2.297 9.141 -4.078 1 98.75 207 VAL A O 1
ATOM 1599 N N . GLN A 1 208 ? -0.323 8.195 -4.48 1 98 208 GLN A N 1
ATOM 1600 C CA . GLN A 1 208 ? -0.837 7.504 -5.656 1 98 208 GLN A CA 1
ATOM 1601 C C . GLN A 1 208 ? -1.907 6.484 -5.27 1 98 208 GLN A C 1
ATOM 1603 O O . GLN A 1 208 ? -2.889 6.305 -5.992 1 98 208 GLN A O 1
ATOM 1608 N N . ASN A 1 209 ? -1.682 5.824 -4.152 1 98.38 209 ASN A N 1
ATOM 1609 C CA . ASN A 1 209 ? -2.707 4.902 -3.678 1 98.38 209 ASN A CA 1
ATOM 1610 C C . ASN A 1 209 ? -3.998 5.633 -3.318 1 98.38 209 ASN A C 1
ATOM 1612 O O . ASN A 1 209 ? -5.094 5.121 -3.551 1 98.38 209 ASN A O 1
ATOM 1616 N N . LEU A 1 210 ? -3.865 6.82 -2.754 1 98.31 210 LEU A N 1
ATOM 1617 C CA . LEU A 1 210 ? -5.047 7.629 -2.48 1 98.31 210 LEU A CA 1
ATOM 1618 C C . LEU A 1 210 ? -5.832 7.898 -3.762 1 98.31 210 LEU A C 1
ATOM 1620 O O . LEU A 1 210 ? -7.059 7.777 -3.779 1 98.31 210 LEU A O 1
ATOM 1624 N N . ILE A 1 211 ? -5.121 8.281 -4.738 1 97.44 211 ILE A N 1
ATOM 1625 C CA . ILE A 1 211 ? -5.746 8.602 -6.016 1 97.44 211 ILE A CA 1
ATOM 1626 C C . ILE A 1 211 ? -6.445 7.367 -6.574 1 97.44 211 ILE A C 1
ATOM 1628 O O . ILE A 1 211 ? -7.574 7.449 -7.059 1 97.44 211 ILE A O 1
ATOM 1632 N N . LEU A 1 212 ? -5.789 6.203 -6.469 1 95.62 212 LEU A N 1
ATOM 1633 C CA . LEU A 1 212 ? -6.367 4.949 -6.934 1 95.62 212 LEU A CA 1
ATOM 1634 C C . LEU A 1 212 ? -7.676 4.648 -6.207 1 95.62 212 LEU A C 1
ATOM 1636 O O . LEU A 1 212 ? -8.68 4.312 -6.836 1 95.62 212 LEU A O 1
ATOM 1640 N N . LEU A 1 213 ? -7.672 4.809 -4.914 1 96.5 213 LEU A N 1
ATOM 1641 C CA . LEU A 1 213 ? -8.852 4.547 -4.102 1 96.5 213 LEU A CA 1
ATOM 1642 C C . LEU A 1 213 ? -9.977 5.52 -4.445 1 96.5 213 LEU A C 1
ATOM 1644 O O . LEU A 1 213 ? -11.148 5.129 -4.5 1 96.5 213 LEU A O 1
ATOM 1648 N N . SER A 1 214 ? -9.602 6.773 -4.633 1 96.19 214 SER A N 1
ATOM 1649 C CA . SER A 1 214 ? -10.578 7.809 -4.953 1 96.19 214 SER A CA 1
ATOM 1650 C C . SER A 1 214 ? -11.242 7.539 -6.301 1 96.19 214 SER A C 1
ATOM 1652 O O . SER A 1 214 ? -12.453 7.715 -6.449 1 96.19 214 SER A O 1
ATOM 1654 N N . ASN A 1 215 ? -10.398 7.105 -7.227 1 92.25 215 ASN A N 1
ATOM 1655 C CA . ASN A 1 215 ? -10.938 6.773 -8.539 1 92.25 215 ASN A CA 1
ATOM 1656 C C . ASN A 1 215 ? -11.898 5.586 -8.477 1 92.25 215 ASN A C 1
ATOM 1658 O O . ASN A 1 215 ? -12.922 5.566 -9.164 1 92.25 215 ASN A O 1
ATOM 1662 N N . ALA A 1 216 ? -11.562 4.602 -7.754 1 89.88 216 ALA A N 1
ATOM 1663 C CA . ALA A 1 216 ? -12.422 3.434 -7.578 1 89.88 216 ALA A CA 1
ATOM 1664 C C . ALA A 1 216 ? -13.75 3.824 -6.941 1 89.88 216 ALA A C 1
ATOM 1666 O O . ALA A 1 216 ? -14.805 3.297 -7.309 1 89.88 216 ALA A O 1
ATOM 1667 N N . ARG A 1 217 ? -13.664 4.691 -5.984 1 88.75 217 ARG A N 1
ATOM 1668 C CA . ARG A 1 217 ? -14.867 5.172 -5.312 1 88.75 217 ARG A CA 1
ATOM 1669 C C . ARG A 1 217 ? -15.773 5.922 -6.281 1 88.75 217 ARG A C 1
ATOM 1671 O O . ARG A 1 217 ? -17 5.746 -6.258 1 88.75 217 ARG A O 1
ATOM 1678 N N . LEU A 1 218 ? -15.203 6.75 -7.066 1 85.44 218 LEU A N 1
ATOM 1679 C CA . LEU A 1 218 ? -15.953 7.531 -8.039 1 85.44 218 LEU A CA 1
ATOM 1680 C C . LEU A 1 218 ? -16.609 6.621 -9.078 1 85.44 218 LEU A C 1
ATOM 1682 O O . LEU A 1 218 ? -17.719 6.891 -9.531 1 85.44 218 LEU A O 1
ATOM 1686 N N . ALA A 1 219 ? -15.914 5.465 -9.461 1 79.19 219 ALA A N 1
ATOM 1687 C CA . ALA A 1 219 ? -16.453 4.52 -10.438 1 79.19 219 ALA A CA 1
ATOM 1688 C C . ALA A 1 219 ? -17.641 3.762 -9.875 1 79.19 219 ALA A C 1
ATOM 1690 O O . ALA A 1 219 ? -18.531 3.342 -10.625 1 79.19 219 ALA A O 1
ATOM 1691 N N . ARG A 1 220 ? -17.703 3.551 -8.609 1 75.56 220 ARG A N 1
ATOM 1692 C CA . ARG A 1 220 ? -18.797 2.836 -7.973 1 75.56 220 ARG A CA 1
ATOM 1693 C C . ARG A 1 220 ? -20.016 3.734 -7.832 1 75.56 220 ARG A C 1
ATOM 1695 O O . ARG A 1 220 ? -21.156 3.246 -7.734 1 75.56 220 ARG A O 1
ATOM 1702 N N . THR A 1 221 ? -19.844 5.004 -7.727 1 62.88 221 THR A N 1
ATOM 1703 C CA . THR A 1 221 ? -20.938 5.949 -7.531 1 62.88 221 THR A CA 1
ATOM 1704 C C . THR A 1 221 ? -21.5 6.406 -8.875 1 62.88 221 THR A C 1
ATOM 1706 O O . THR A 1 221 ? -22.562 7.051 -8.922 1 62.88 221 THR A O 1
ATOM 1709 N N . ARG A 1 222 ? -20.812 6.082 -9.977 1 56.75 222 ARG A N 1
ATOM 1710 C CA . ARG A 1 222 ? -21.359 6.363 -11.297 1 56.75 222 ARG A CA 1
ATOM 1711 C C . ARG A 1 222 ? -22.156 5.176 -11.82 1 56.75 222 ARG A C 1
ATOM 1713 O O . ARG A 1 222 ? -21.797 4.023 -11.594 1 56.75 222 ARG A O 1
ATOM 1720 N N . MET B 1 1 ? 9.828 4.566 -31.922 1 31.86 1 MET B N 1
ATOM 1721 C CA . MET B 1 1 ? 9.945 3.111 -31.953 1 31.86 1 MET B CA 1
ATOM 1722 C C . MET B 1 1 ? 9.219 2.479 -30.766 1 31.86 1 MET B C 1
ATOM 1724 O O . MET B 1 1 ? 9.414 2.879 -29.625 1 31.86 1 MET B O 1
ATOM 1728 N N . SER B 1 2 ? 8.062 1.94 -30.922 1 45.59 2 SER B N 1
ATOM 1729 C CA . SER B 1 2 ? 7.117 1.521 -29.891 1 45.59 2 SER B CA 1
ATOM 1730 C C . SER B 1 2 ? 7.805 0.679 -28.828 1 45.59 2 SER B C 1
ATOM 1732 O O . SER B 1 2 ? 8.391 -0.364 -29.125 1 45.59 2 SER B O 1
ATOM 1734 N N . ARG B 1 3 ? 8.312 1.214 -27.859 1 59.56 3 ARG B N 1
ATOM 1735 C CA . ARG B 1 3 ? 9.18 0.574 -26.875 1 59.56 3 ARG B CA 1
ATOM 1736 C C . ARG B 1 3 ? 8.555 -0.71 -26.344 1 59.56 3 ARG B C 1
ATOM 1738 O O . ARG B 1 3 ? 7.367 -0.744 -26.031 1 59.56 3 ARG B O 1
ATOM 1745 N N . GLU B 1 4 ? 9.078 -1.908 -26.75 1 81.06 4 GLU B N 1
ATOM 1746 C CA . GLU B 1 4 ? 8.609 -3.217 -26.297 1 81.06 4 GLU B CA 1
ATOM 1747 C C . GLU B 1 4 ? 8.312 -3.217 -24.812 1 81.06 4 GLU B C 1
ATOM 1749 O O . GLU B 1 4 ? 9.07 -2.643 -24.016 1 81.06 4 GLU B O 1
ATOM 1754 N N . LYS B 1 5 ? 7.023 -3.648 -24.469 1 90.38 5 LYS B N 1
ATOM 1755 C CA . LYS B 1 5 ? 6.629 -3.734 -23.062 1 90.38 5 LYS B CA 1
ATOM 1756 C C . LYS B 1 5 ? 7.547 -4.676 -22.297 1 90.38 5 LYS B C 1
ATOM 1758 O O . LYS B 1 5 ? 7.91 -5.742 -22.781 1 90.38 5 LYS B O 1
ATOM 1763 N N . PRO B 1 6 ? 7.969 -4.258 -21.172 1 95.25 6 PRO B N 1
ATOM 1764 C CA . PRO B 1 6 ? 8.773 -5.164 -20.344 1 95.25 6 PRO B CA 1
ATOM 1765 C C . PRO B 1 6 ? 8.023 -6.434 -19.969 1 95.25 6 PRO B C 1
ATOM 1767 O O . PRO B 1 6 ? 6.789 -6.465 -20 1 95.25 6 PRO B O 1
ATOM 1770 N N . GLY B 1 7 ? 8.758 -7.453 -19.625 1 97.31 7 GLY B N 1
ATOM 1771 C CA . GLY B 1 7 ? 8.148 -8.734 -19.312 1 97.31 7 GLY B CA 1
ATOM 1772 C C . GLY B 1 7 ? 7.645 -8.812 -17.875 1 97.31 7 GLY B C 1
ATOM 1773 O O . GLY B 1 7 ? 8.281 -8.297 -16.969 1 97.31 7 GLY B O 1
ATOM 1774 N N . CYS B 1 8 ? 6.465 -9.469 -17.719 1 98.31 8 CYS B N 1
ATOM 1775 C CA . CYS B 1 8 ? 5.895 -9.766 -16.406 1 98.31 8 CYS B CA 1
ATOM 1776 C C . CYS B 1 8 ? 5.594 -11.25 -16.266 1 98.31 8 CYS B C 1
ATOM 1778 O O . CYS B 1 8 ? 4.922 -11.836 -17.109 1 98.31 8 CYS B O 1
ATOM 1780 N N . LEU B 1 9 ? 6.125 -11.852 -15.266 1 98.56 9 LEU B N 1
ATOM 1781 C CA . LEU B 1 9 ? 5.816 -13.25 -14.961 1 98.56 9 LEU B CA 1
ATOM 1782 C C . LEU B 1 9 ? 4.555 -13.359 -14.117 1 98.56 9 LEU B C 1
ATOM 1784 O O . LEU B 1 9 ? 4.512 -12.844 -12.992 1 98.56 9 LEU B O 1
ATOM 1788 N N . LEU B 1 10 ? 3.557 -13.922 -14.672 1 98.75 10 LEU B N 1
ATOM 1789 C CA . LEU B 1 10 ? 2.346 -14.266 -13.938 1 98.75 10 LEU B CA 1
ATOM 1790 C C . LEU B 1 10 ? 2.373 -15.727 -13.492 1 98.75 10 LEU B C 1
ATOM 1792 O O . LEU B 1 10 ? 2.178 -16.625 -14.312 1 98.75 10 LEU B O 1
ATOM 1796 N N . ILE B 1 11 ? 2.596 -15.953 -12.203 1 98.81 11 ILE B N 1
ATOM 1797 C CA . ILE B 1 11 ? 2.822 -17.297 -11.695 1 98.81 11 ILE B CA 1
ATOM 1798 C C . ILE B 1 11 ? 1.561 -17.812 -11.008 1 98.81 11 ILE B C 1
ATOM 1800 O O . ILE B 1 11 ? 1.024 -17.141 -10.109 1 98.81 11 ILE B O 1
ATOM 1804 N N . CYS B 1 12 ? 1.128 -18.969 -11.383 1 98.75 12 CYS B N 1
ATOM 1805 C CA . CYS B 1 12 ? -0.076 -19.578 -10.828 1 98.75 12 CYS B CA 1
ATOM 1806 C C . CYS B 1 12 ? 0.216 -20.984 -10.297 1 98.75 12 CYS B C 1
ATOM 1808 O O . CYS B 1 12 ? 1.147 -21.641 -10.758 1 98.75 12 CYS B O 1
ATOM 1810 N N . SER B 1 13 ? -0.554 -21.375 -9.352 1 98.56 13 SER B N 1
ATOM 1811 C CA . SER B 1 13 ? -0.482 -22.719 -8.82 1 98.56 13 SER B CA 1
ATOM 1812 C C . SER B 1 13 ? -0.973 -23.75 -9.844 1 98.56 13 SER B C 1
ATOM 1814 O O . SER B 1 13 ? -1.904 -23.469 -10.602 1 98.56 13 SER B O 1
ATOM 1816 N N . ALA B 1 14 ? -0.357 -24.906 -9.797 1 98 14 ALA B N 1
ATOM 1817 C CA . ALA B 1 14 ? -0.812 -26.031 -10.586 1 98 14 ALA B CA 1
ATOM 1818 C C . ALA B 1 14 ? -1.637 -27 -9.742 1 98 14 ALA B C 1
ATOM 1820 O O . ALA B 1 14 ? -2.115 -28.031 -10.242 1 98 14 ALA B O 1
ATOM 1821 N N . HIS B 1 15 ? -1.829 -26.703 -8.523 1 97.56 15 HIS B N 1
ATOM 1822 C CA . HIS B 1 15 ? -2.543 -27.562 -7.59 1 97.56 15 HIS B CA 1
ATOM 1823 C C . HIS B 1 15 ? -4.051 -27.516 -7.828 1 97.56 15 HIS B C 1
ATOM 1825 O O . HIS B 1 15 ? -4.555 -26.531 -8.383 1 97.56 15 HIS B O 1
ATOM 1831 N N . GLN B 1 16 ? -4.734 -28.531 -7.371 1 96.88 16 GLN B N 1
ATOM 1832 C CA . GLN B 1 16 ? -6.168 -28.641 -7.609 1 96.88 16 GLN B CA 1
ATOM 1833 C C . GLN B 1 16 ? -6.945 -27.594 -6.816 1 96.88 16 GLN B C 1
ATOM 1835 O O . GLN B 1 16 ? -8.039 -27.203 -7.211 1 96.88 16 GLN B O 1
ATOM 1840 N N . LYS B 1 17 ? -6.344 -27.109 -5.703 1 97.06 17 LYS B N 1
ATOM 1841 C CA . LYS B 1 17 ? -7.016 -26.078 -4.926 1 97.06 17 LYS B CA 1
ATOM 1842 C C . LYS B 1 17 ? -7.062 -24.75 -5.691 1 97.06 17 LYS B C 1
ATOM 1844 O O . LYS B 1 17 ? -7.836 -23.859 -5.348 1 97.06 17 LYS B O 1
ATOM 1849 N N . GLY B 1 18 ? -6.121 -24.578 -6.668 1 97.81 18 GLY B N 1
ATOM 1850 C CA . GLY B 1 18 ? -6.289 -23.688 -7.801 1 97.81 18 GLY B CA 1
ATOM 1851 C C . GLY B 1 18 ? -5.965 -22.25 -7.473 1 97.81 18 GLY B C 1
ATOM 1852 O O . GLY B 1 18 ? -5.234 -21.969 -6.52 1 97.81 18 GLY B O 1
ATOM 1853 N N . VAL B 1 19 ? -6.402 -21.328 -8.398 1 98.69 19 VAL B N 1
ATOM 1854 C CA . VAL B 1 19 ? -6.281 -19.875 -8.398 1 98.69 19 VAL B CA 1
ATOM 1855 C C . VAL B 1 19 ? -7.668 -19.234 -8.43 1 98.69 19 VAL B C 1
ATOM 1857 O O . VAL B 1 19 ? -8.531 -19.656 -9.203 1 98.69 19 VAL B O 1
ATOM 1860 N N . THR B 1 20 ? -7.902 -18.297 -7.535 1 98.56 20 THR B N 1
ATOM 1861 C CA . THR B 1 20 ? -9.219 -17.656 -7.559 1 98.56 20 THR B CA 1
ATOM 1862 C C . THR B 1 20 ? -9.438 -16.922 -8.875 1 98.56 20 THR B C 1
ATOM 1864 O O . THR B 1 20 ? -8.555 -16.188 -9.344 1 98.56 20 THR B O 1
ATOM 1867 N N . ALA B 1 21 ? -10.609 -17.109 -9.438 1 98.62 21 ALA B N 1
ATOM 1868 C CA . ALA B 1 21 ? -10.922 -16.578 -10.766 1 98.62 21 ALA B CA 1
ATOM 1869 C C . ALA B 1 21 ? -10.82 -15.055 -10.781 1 98.62 21 ALA B C 1
ATOM 1871 O O . ALA B 1 21 ? -10.148 -14.484 -11.641 1 98.62 21 ALA B O 1
ATOM 1872 N N . GLN B 1 22 ? -11.406 -14.453 -9.812 1 97.88 22 GLN B N 1
ATOM 1873 C CA . GLN B 1 22 ? -11.477 -12.992 -9.805 1 97.88 22 GLN B CA 1
ATOM 1874 C C . GLN B 1 22 ? -10.094 -12.375 -9.648 1 97.88 22 GLN B C 1
ATOM 1876 O O . GLN B 1 22 ? -9.766 -11.391 -10.312 1 97.88 22 GLN B O 1
ATOM 1881 N N . SER B 1 23 ? -9.312 -12.938 -8.766 1 98.62 23 SER B N 1
ATOM 1882 C CA . SER B 1 23 ? -7.949 -12.438 -8.602 1 98.62 23 SER B CA 1
ATOM 1883 C C . SER B 1 23 ? -7.141 -12.602 -9.883 1 98.62 23 SER B C 1
ATOM 1885 O O . SER B 1 23 ? -6.383 -11.711 -10.266 1 98.62 23 SER B O 1
ATOM 1887 N N . PHE B 1 24 ? -7.34 -13.75 -10.539 1 98.88 24 PHE B N 1
ATOM 1888 C CA . PHE B 1 24 ? -6.637 -13.992 -11.797 1 98.88 24 PHE B CA 1
ATOM 1889 C C . PHE B 1 24 ? -7.043 -12.977 -12.852 1 98.88 24 PHE B C 1
ATOM 1891 O O . PHE B 1 24 ? -6.188 -12.391 -13.516 1 98.88 24 PHE B O 1
ATOM 1898 N N . ILE B 1 25 ? -8.281 -12.766 -12.984 1 98.56 25 ILE B N 1
ATOM 1899 C CA . ILE B 1 25 ? -8.812 -11.859 -13.992 1 98.56 25 ILE B CA 1
ATOM 1900 C C . ILE B 1 25 ? -8.219 -10.461 -13.797 1 98.56 25 ILE B C 1
ATOM 1902 O O . ILE B 1 25 ? -7.691 -9.867 -14.734 1 98.56 25 ILE B O 1
ATOM 1906 N N . HIS B 1 26 ? -8.234 -9.961 -12.586 1 98.19 26 HIS B N 1
ATOM 1907 C CA . HIS B 1 26 ? -7.719 -8.633 -12.289 1 98.19 26 HIS B CA 1
ATOM 1908 C C . HIS B 1 26 ? -6.219 -8.555 -12.539 1 98.19 26 HIS B C 1
ATOM 1910 O O . HIS B 1 26 ? -5.734 -7.605 -13.156 1 98.19 26 HIS B O 1
ATOM 1916 N N . SER B 1 27 ? -5.512 -9.594 -12.062 1 98.81 27 SER B N 1
ATOM 1917 C CA . SER B 1 27 ? -4.062 -9.617 -12.242 1 98.81 27 SER B CA 1
ATOM 1918 C C . SER B 1 27 ? -3.684 -9.641 -13.719 1 98.81 27 SER B C 1
ATOM 1920 O O . SER B 1 27 ? -2.855 -8.836 -14.156 1 98.81 27 SER B O 1
ATOM 1922 N N . PHE B 1 28 ? -4.355 -10.5 -14.445 1 98.62 28 PHE B N 1
ATOM 1923 C CA . PHE B 1 28 ? -4.059 -10.656 -15.859 1 98.62 28 PHE B CA 1
ATOM 1924 C C . PHE B 1 28 ? -4.391 -9.391 -16.641 1 98.62 28 PHE B C 1
ATOM 1926 O O . PHE B 1 28 ? -3.584 -8.906 -17.438 1 98.62 28 PHE B O 1
ATOM 1933 N N . THR B 1 29 ? -5.543 -8.844 -16.375 1 98.12 29 THR B N 1
ATOM 1934 C CA . THR B 1 29 ? -6.012 -7.684 -17.125 1 98.12 29 THR B CA 1
ATOM 1935 C C . THR B 1 29 ? -5.117 -6.473 -16.859 1 98.12 29 THR B C 1
ATOM 1937 O O . THR B 1 29 ? -4.668 -5.812 -17.797 1 98.12 29 THR B O 1
ATOM 1940 N N . LEU B 1 30 ? -4.789 -6.238 -15.641 1 97.75 30 LEU B N 1
ATOM 1941 C CA . LEU B 1 30 ? -3.98 -5.078 -15.289 1 97.75 30 LEU B CA 1
ATOM 1942 C C . LEU B 1 30 ? -2.557 -5.23 -15.812 1 97.75 30 LEU B C 1
ATOM 1944 O O . LEU B 1 30 ? -2.006 -4.301 -16.406 1 97.75 30 LEU B O 1
ATOM 1948 N N . THR B 1 31 ? -1.988 -6.406 -15.609 1 98.06 31 THR B N 1
ATOM 1949 C CA . THR B 1 31 ? -0.607 -6.59 -16.031 1 98.06 31 THR B CA 1
ATOM 1950 C C . THR B 1 31 ? -0.511 -6.605 -17.562 1 98.06 31 THR B C 1
ATOM 1952 O O . THR B 1 31 ? 0.456 -6.098 -18.125 1 98.06 31 THR B O 1
ATOM 1955 N N . SER B 1 32 ? -1.511 -7.156 -18.234 1 97.31 32 SER B N 1
ATOM 1956 C CA . SER B 1 32 ? -1.472 -7.223 -19.688 1 97.31 32 SER B CA 1
ATOM 1957 C C . SER B 1 32 ? -1.518 -5.828 -20.312 1 97.31 32 SER B C 1
ATOM 1959 O O . SER B 1 32 ? -1.048 -5.625 -21.422 1 97.31 32 SER B O 1
ATOM 1961 N N . SER B 1 33 ? -2.109 -4.922 -19.609 1 96 33 SER B N 1
ATOM 1962 C CA . SER B 1 33 ? -2.156 -3.547 -20.094 1 96 33 SER B CA 1
ATOM 1963 C C . SER B 1 33 ? -0.8 -2.865 -19.953 1 96 33 SER B C 1
ATOM 1965 O O . SER B 1 33 ? -0.471 -1.962 -20.734 1 96 33 SER B O 1
ATOM 1967 N N . ALA B 1 34 ? 0.002 -3.33 -19.062 1 95.81 34 ALA B N 1
ATOM 1968 C CA . ALA B 1 34 ? 1.233 -2.623 -18.719 1 95.81 34 ALA B CA 1
ATOM 1969 C C . ALA B 1 34 ? 2.461 -3.396 -19.188 1 95.81 34 ALA B C 1
ATOM 1971 O O . ALA B 1 34 ? 3.512 -2.807 -19.453 1 95.81 34 ALA B O 1
ATOM 1972 N N . PHE B 1 35 ? 2.279 -4.711 -19.344 1 97.56 35 PHE B N 1
ATOM 1973 C CA . PHE B 1 35 ? 3.439 -5.562 -19.578 1 97.56 35 PHE B CA 1
ATOM 1974 C C . PHE B 1 35 ? 3.133 -6.613 -20.625 1 97.56 35 PHE B C 1
ATOM 1976 O O . PHE B 1 35 ? 1.975 -6.801 -21.016 1 97.56 35 PHE B O 1
ATOM 1983 N N . ASN B 1 36 ? 4.215 -7.238 -21.141 1 97.31 36 ASN B N 1
ATOM 1984 C CA . ASN B 1 36 ? 4.105 -8.531 -21.812 1 97.31 36 ASN B CA 1
ATOM 1985 C C . ASN B 1 36 ? 4.059 -9.68 -20.797 1 97.31 36 ASN B C 1
ATOM 1987 O O . ASN B 1 36 ? 5.07 -10 -20.188 1 97.31 36 ASN B O 1
ATOM 1991 N N . VAL B 1 37 ? 2.898 -10.344 -20.781 1 97.75 37 VAL B N 1
ATOM 1992 C CA . VAL B 1 37 ? 2.645 -11.234 -19.656 1 97.75 37 VAL B CA 1
ATOM 1993 C C . VAL B 1 37 ? 2.955 -12.672 -20.062 1 97.75 37 VAL B C 1
ATOM 1995 O O . VAL B 1 37 ? 2.564 -13.125 -21.141 1 97.75 37 VAL B O 1
ATOM 1998 N N . PHE B 1 38 ? 3.633 -13.398 -19.203 1 98 38 PHE B N 1
ATOM 1999 C CA . PHE B 1 38 ? 3.902 -14.82 -19.359 1 98 38 PHE B CA 1
ATOM 2000 C C . PHE B 1 38 ? 3.25 -15.617 -18.234 1 98 38 PHE B C 1
ATOM 2002 O O . PHE B 1 38 ? 3.744 -15.633 -17.109 1 98 38 PHE B O 1
ATOM 2009 N N . LEU B 1 39 ? 2.195 -16.266 -18.641 1 98.44 39 LEU B N 1
ATOM 2010 C CA . LEU B 1 39 ? 1.546 -17.156 -17.688 1 98.44 39 LEU B CA 1
ATOM 2011 C C . LEU B 1 39 ? 2.414 -18.391 -17.422 1 98.44 39 LEU B C 1
ATOM 2013 O O . LEU B 1 39 ? 2.881 -19.047 -18.359 1 98.44 39 LEU B O 1
ATOM 2017 N N . THR B 1 40 ? 2.648 -18.688 -16.125 1 98.56 40 THR B N 1
ATOM 2018 C CA . THR B 1 40 ? 3.596 -19.734 -15.773 1 98.56 40 THR B CA 1
ATOM 2019 C C . THR B 1 40 ? 3.061 -20.578 -14.617 1 98.56 40 THR B C 1
ATOM 2021 O O . THR B 1 40 ? 2.482 -20.047 -13.672 1 98.56 40 THR B O 1
ATOM 2024 N N . THR B 1 41 ? 3.191 -21.844 -14.688 1 98.56 41 THR B N 1
ATOM 2025 C CA . THR B 1 41 ? 2.861 -22.781 -13.633 1 98.56 41 THR B CA 1
ATOM 2026 C C . THR B 1 41 ? 3.943 -23.859 -13.508 1 98.56 41 THR B C 1
ATOM 2028 O O . THR B 1 41 ? 4.754 -24.031 -14.414 1 98.56 41 THR B O 1
ATOM 2031 N N . PRO B 1 42 ? 3.936 -24.516 -12.328 1 98.44 42 PRO B N 1
ATOM 2032 C CA . PRO B 1 42 ? 4.816 -25.688 -12.234 1 98.44 42 PRO B CA 1
ATOM 2033 C C . PRO B 1 42 ? 4.52 -26.734 -13.305 1 98.44 42 PRO B C 1
ATOM 2035 O O . PRO B 1 42 ? 3.363 -27.125 -13.484 1 98.44 42 PRO B O 1
ATOM 2038 N N . GLY B 1 43 ? 5.539 -27.109 -14.047 1 97.75 43 GLY B N 1
ATOM 2039 C CA . GLY B 1 43 ? 5.406 -28.141 -15.07 1 97.75 43 GLY B CA 1
ATOM 2040 C C . GLY B 1 43 ? 4.602 -27.688 -16.266 1 97.75 43 GLY B C 1
ATOM 2041 O O . GLY B 1 43 ? 4.348 -28.469 -17.188 1 97.75 43 GLY B O 1
ATOM 2042 N N . GLY B 1 44 ? 4.137 -26.453 -16.312 1 97.94 44 GLY B N 1
ATOM 2043 C CA . GLY B 1 44 ? 3.311 -25.953 -17.391 1 97.94 44 GLY B CA 1
ATOM 2044 C C . GLY B 1 44 ? 1.894 -26.484 -17.359 1 97.94 44 GLY B C 1
ATOM 2045 O O . GLY B 1 44 ? 1.229 -26.562 -18.391 1 97.94 44 GLY B O 1
ATOM 2046 N N . ALA B 1 45 ? 1.475 -26.875 -16.172 1 97.81 45 ALA B N 1
ATOM 2047 C CA . ALA B 1 45 ? 0.146 -27.453 -16.016 1 97.81 45 ALA B CA 1
ATOM 2048 C C . ALA B 1 45 ? -0.942 -26.406 -16.188 1 97.81 45 ALA B C 1
ATOM 2050 O O . ALA B 1 45 ? -0.754 -25.234 -15.812 1 97.81 45 ALA B O 1
ATOM 2051 N N . PRO B 1 46 ? -2.082 -26.828 -16.719 1 97.25 46 PRO B N 1
ATOM 2052 C CA . PRO B 1 46 ? -3.189 -25.875 -16.812 1 97.25 46 PRO B CA 1
ATOM 2053 C C . PRO B 1 46 ? -3.625 -25.328 -15.461 1 97.25 46 PRO B C 1
ATOM 2055 O O . PRO B 1 46 ? -3.58 -26.031 -14.461 1 97.25 46 PRO B O 1
ATOM 2058 N N . VAL B 1 47 ? -4.055 -24.109 -15.445 1 98.19 47 VAL B N 1
ATOM 2059 C CA . VAL B 1 47 ? -4.492 -23.453 -14.219 1 98.19 47 VAL B CA 1
ATOM 2060 C C . VAL B 1 47 ? -5.898 -23.922 -13.852 1 98.19 47 VAL B C 1
ATOM 2062 O O . VAL B 1 47 ? -6.797 -23.938 -14.695 1 98.19 47 VAL B O 1
ATOM 2065 N N . GLU B 1 48 ? -6.051 -24.375 -12.633 1 98 48 GLU B N 1
ATOM 2066 C CA . GLU B 1 48 ? -7.379 -24.641 -12.086 1 98 48 GLU B CA 1
ATOM 2067 C C . GLU B 1 48 ? -7.965 -23.391 -11.438 1 98 48 GLU B C 1
ATOM 2069 O O . GLU B 1 48 ? -7.426 -22.891 -10.445 1 98 48 GLU B O 1
ATOM 2074 N N . PHE B 1 49 ? -9.102 -22.859 -12.016 1 98.38 49 PHE B N 1
ATOM 2075 C CA . PHE B 1 49 ? -9.75 -21.688 -11.453 1 98.38 49 PHE B CA 1
ATOM 2076 C C . PHE B 1 49 ? -10.836 -22.078 -10.461 1 98.38 49 PHE B C 1
ATOM 2078 O O . PHE B 1 49 ? -11.633 -22.984 -10.734 1 98.38 49 PHE B O 1
ATOM 2085 N N . VAL B 1 50 ? -10.82 -21.406 -9.352 1 97.75 50 VAL B N 1
ATOM 2086 C CA . VAL B 1 50 ? -11.828 -21.672 -8.328 1 97.75 50 VAL B CA 1
ATOM 2087 C C . VAL B 1 50 ? -12.617 -20.406 -8.031 1 97.75 50 VAL B C 1
ATOM 2089 O O . VAL B 1 50 ? -12.258 -19.328 -8.492 1 97.75 50 VAL B O 1
ATOM 2092 N N . ASN B 1 51 ? -13.758 -20.484 -7.297 1 96.62 51 ASN B N 1
ATOM 2093 C CA . ASN B 1 51 ? -14.672 -19.391 -7 1 96.62 51 ASN B CA 1
ATOM 2094 C C . ASN B 1 51 ? -15.227 -18.766 -8.273 1 96.62 51 ASN B C 1
ATOM 2096 O O . ASN B 1 51 ? -15.242 -17.531 -8.414 1 96.62 51 ASN B O 1
ATOM 2100 N N . ILE B 1 52 ? -15.578 -19.594 -9.18 1 97.62 52 ILE B N 1
ATOM 2101 C CA . ILE B 1 52 ? -16.219 -19.125 -10.414 1 97.62 52 ILE B CA 1
ATOM 2102 C C . ILE B 1 52 ? -17.688 -18.828 -10.156 1 97.62 52 ILE B C 1
ATOM 2104 O O . ILE B 1 52 ? -18.391 -19.656 -9.555 1 97.62 52 ILE B O 1
ATOM 2108 N N . ASP B 1 53 ? -18.031 -17.672 -10.469 1 96.44 53 ASP B N 1
ATOM 2109 C CA . ASP B 1 53 ? -19.438 -17.281 -10.328 1 96.44 53 ASP B CA 1
ATOM 2110 C C . ASP B 1 53 ? -19.938 -16.594 -11.586 1 96.44 53 ASP B C 1
ATOM 2112 O O . ASP B 1 53 ? -19.281 -16.609 -12.625 1 96.44 53 ASP B O 1
ATOM 2116 N N . ASP B 1 54 ? -21.141 -15.977 -11.547 1 96.5 54 ASP B N 1
ATOM 2117 C CA . ASP B 1 54 ? -21.781 -15.422 -12.742 1 96.5 54 ASP B CA 1
ATOM 2118 C C . ASP B 1 54 ? -21 -14.227 -13.281 1 96.5 54 ASP B C 1
ATOM 2120 O O . ASP B 1 54 ? -20.984 -13.977 -14.484 1 96.5 54 ASP B O 1
ATOM 2124 N N . SER B 1 55 ? -20.281 -13.586 -12.414 1 95.06 55 SER B N 1
ATOM 2125 C CA . SER B 1 55 ? -19.594 -12.352 -12.805 1 95.06 55 SER B CA 1
ATOM 2126 C C . SER B 1 55 ? -18.297 -12.648 -13.539 1 95.06 55 SER B C 1
ATOM 2128 O O . SER B 1 55 ? -17.766 -11.789 -14.258 1 95.06 55 SER B O 1
ATOM 2130 N N . ASN B 1 56 ? -17.797 -13.867 -13.336 1 97.25 56 ASN B N 1
ATOM 2131 C CA . ASN B 1 56 ? -16.469 -14.109 -13.898 1 97.25 56 ASN B CA 1
ATOM 2132 C C . ASN B 1 56 ? -16.438 -15.352 -14.773 1 97.25 56 ASN B C 1
ATOM 2134 O O . ASN B 1 56 ? -15.445 -15.617 -15.461 1 97.25 56 ASN B O 1
ATOM 2138 N N . ARG B 1 57 ? -17.484 -16.078 -14.922 1 97.69 57 ARG B N 1
ATOM 2139 C CA . ARG B 1 57 ? -17.547 -17.359 -15.625 1 97.69 57 ARG B CA 1
ATOM 2140 C C . ARG B 1 57 ? -17.25 -17.172 -17.109 1 97.69 57 ARG B C 1
ATOM 2142 O O . ARG B 1 57 ? -16.438 -17.906 -17.672 1 97.69 57 ARG B O 1
ATOM 2149 N N . GLN B 1 58 ? -17.906 -16.219 -17.734 1 98 58 GLN B N 1
ATOM 2150 C CA . GLN B 1 58 ? -17.734 -16.016 -19.172 1 98 58 GLN B CA 1
ATOM 2151 C C . GLN B 1 58 ? -16.297 -15.633 -19.516 1 98 58 GLN B C 1
ATOM 2153 O O . GLN B 1 58 ? -15.75 -16.109 -20.5 1 98 58 GLN B O 1
ATOM 2158 N N . TRP B 1 59 ? -15.789 -14.781 -18.688 1 98 59 TRP B N 1
ATOM 2159 C CA . TRP B 1 59 ? -14.422 -14.344 -18.906 1 98 59 TRP B CA 1
ATOM 2160 C C . TRP B 1 59 ? -13.461 -15.531 -18.875 1 98 59 TRP B C 1
ATOM 2162 O O . TRP B 1 59 ? -12.594 -15.664 -19.75 1 98 59 TRP B O 1
ATOM 2172 N N . ILE B 1 60 ? -13.641 -16.391 -17.906 1 98.06 60 ILE B N 1
ATOM 2173 C CA . ILE B 1 60 ? -12.758 -17.547 -17.734 1 98.06 60 ILE B CA 1
ATOM 2174 C C . ILE B 1 60 ? -12.93 -18.5 -18.906 1 98.06 60 ILE B C 1
ATOM 2176 O O . ILE B 1 60 ? -11.945 -19.047 -19.422 1 98.06 60 ILE B O 1
ATOM 2180 N N . THR B 1 61 ? -14.117 -18.719 -19.328 1 97.06 61 THR B N 1
ATOM 2181 C CA . THR B 1 61 ? -14.398 -19.594 -20.453 1 97.06 61 THR B CA 1
ATOM 2182 C C . THR B 1 61 ? -13.703 -19.078 -21.719 1 97.06 61 THR B C 1
ATOM 2184 O O . THR B 1 61 ? -13.047 -19.844 -22.422 1 97.06 61 THR B O 1
ATOM 2187 N N . ASP B 1 62 ? -13.82 -17.766 -21.969 1 97.62 62 ASP B N 1
ATOM 2188 C CA . ASP B 1 62 ? -13.188 -17.156 -23.125 1 97.62 62 ASP B CA 1
ATOM 2189 C C . ASP B 1 62 ? -11.664 -17.25 -23.047 1 97.62 62 ASP B C 1
ATOM 2191 O O . ASP B 1 62 ? -11 -17.5 -24.047 1 97.62 62 ASP B O 1
ATOM 2195 N N . PHE B 1 63 ? -11.203 -17.047 -21.891 1 97.56 63 PHE B N 1
ATOM 2196 C CA . PHE B 1 63 ? -9.758 -17.078 -21.688 1 97.56 63 PHE B CA 1
ATOM 2197 C C . PHE B 1 63 ? -9.188 -18.453 -22 1 97.56 63 PHE B C 1
ATOM 2199 O O . PHE B 1 63 ? -8.133 -18.578 -22.625 1 97.56 63 PHE B O 1
ATOM 2206 N N . ARG B 1 64 ? -9.836 -19.469 -21.547 1 95.44 64 ARG B N 1
ATOM 2207 C CA . ARG B 1 64 ? -9.375 -20.844 -21.703 1 95.44 64 ARG B CA 1
ATOM 2208 C C . ARG B 1 64 ? -9.273 -21.219 -23.172 1 95.44 64 ARG B C 1
ATOM 2210 O O . ARG B 1 64 ? -8.539 -22.156 -23.531 1 95.44 64 ARG B O 1
ATOM 2217 N N . SER B 1 65 ? -9.969 -20.516 -24.016 1 94.94 65 SER B N 1
ATOM 2218 C CA . SER B 1 65 ? -9.977 -20.828 -25.438 1 94.94 65 SER B CA 1
ATOM 2219 C C . SER B 1 65 ? -8.789 -20.203 -26.156 1 94.94 65 SER B C 1
ATOM 2221 O O . SER B 1 65 ? -8.508 -20.531 -27.297 1 94.94 65 SER B O 1
ATOM 2223 N N . LYS B 1 66 ? -8.117 -19.328 -25.453 1 93.88 66 LYS B N 1
ATOM 2224 C CA . LYS B 1 66 ? -7 -18.594 -26.047 1 93.88 66 LYS B CA 1
ATOM 2225 C C . LYS B 1 66 ? -5.688 -19.359 -25.875 1 93.88 66 LYS B C 1
ATOM 2227 O O . LYS B 1 66 ? -5.504 -20.047 -24.875 1 93.88 66 LYS B O 1
ATOM 2232 N N . GLY B 1 67 ? -4.762 -19.156 -26.766 1 89.5 67 GLY B N 1
ATOM 2233 C CA . GLY B 1 67 ? -3.453 -19.797 -26.688 1 89.5 67 GLY B CA 1
ATOM 2234 C C . GLY B 1 67 ? -2.65 -19.344 -25.469 1 89.5 67 GLY B C 1
ATOM 2235 O O . GLY B 1 67 ? -1.898 -20.141 -24.906 1 89.5 67 GLY B O 1
ATOM 2236 N N . LEU B 1 68 ? -2.768 -18.109 -25.094 1 91.12 68 LEU B N 1
ATOM 2237 C CA . LEU B 1 68 ? -1.993 -17.547 -24 1 91.12 68 LEU B CA 1
ATOM 2238 C C . LEU B 1 68 ? -2.408 -18.156 -22.672 1 91.12 68 LEU B C 1
ATOM 2240 O O . LEU B 1 68 ? -1.753 -17.938 -21.641 1 91.12 68 LEU B O 1
ATOM 2244 N N . SER B 1 69 ? -3.502 -18.969 -22.719 1 94.5 69 SER B N 1
ATOM 2245 C CA . SER B 1 69 ? -3.963 -19.625 -21.516 1 94.5 69 SER B CA 1
ATOM 2246 C C . SER B 1 69 ? -3.098 -20.844 -21.172 1 94.5 69 SER B C 1
ATOM 2248 O O . SER B 1 69 ? -3.199 -21.406 -20.078 1 94.5 69 SER B O 1
ATOM 2250 N N . ASN B 1 70 ? -2.311 -21.25 -22.109 1 96.19 70 ASN B N 1
ATOM 2251 C CA . ASN B 1 70 ? -1.371 -22.344 -21.844 1 96.19 70 ASN B CA 1
ATOM 2252 C C . ASN B 1 70 ? -0.123 -21.844 -21.125 1 96.19 70 ASN B C 1
ATOM 2254 O O . ASN B 1 70 ? 0.685 -21.109 -21.703 1 96.19 70 ASN B O 1
ATOM 2258 N N . PRO B 1 71 ? 0.117 -22.281 -19.906 1 97.94 71 PRO B N 1
ATOM 2259 C CA . PRO B 1 71 ? 1.222 -21.734 -19.109 1 97.94 71 PRO B CA 1
ATOM 2260 C C . PRO B 1 71 ? 2.586 -22.234 -19.578 1 97.94 71 PRO B C 1
ATOM 2262 O O . PRO B 1 71 ? 2.697 -23.359 -20.094 1 97.94 71 PRO B O 1
ATOM 2265 N N . HIS B 1 72 ? 3.525 -21.422 -19.484 1 97.56 72 HIS B N 1
ATOM 2266 C CA . HIS B 1 72 ? 4.922 -21.828 -19.578 1 97.56 72 HIS B CA 1
ATOM 2267 C C . HIS B 1 72 ? 5.352 -22.625 -18.359 1 97.56 72 HIS B C 1
ATOM 2269 O O . HIS B 1 72 ? 4.77 -22.484 -17.281 1 97.56 72 HIS B O 1
ATOM 2275 N N . LYS B 1 73 ? 6.363 -23.438 -18.578 1 98 73 LYS B N 1
ATOM 2276 C CA . LYS B 1 73 ? 6.922 -24.203 -17.469 1 98 73 LYS B CA 1
ATOM 2277 C C . LYS B 1 73 ? 7.789 -23.312 -16.562 1 98 73 LYS B C 1
ATOM 2279 O O . LYS B 1 73 ? 8.711 -22.656 -17.047 1 98 73 LYS B O 1
ATOM 2284 N N . LEU B 1 74 ? 7.418 -23.359 -15.32 1 97.56 74 LEU B N 1
ATOM 2285 C CA . LEU B 1 74 ? 8.203 -22.609 -14.336 1 97.56 74 LEU B CA 1
ATOM 2286 C C . L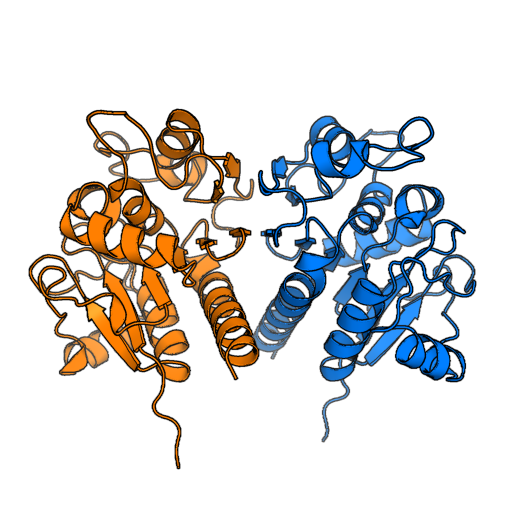EU B 1 74 ? 9.68 -22.984 -14.438 1 97.56 74 LEU B C 1
ATOM 2288 O O . LEU B 1 74 ? 10.555 -22.125 -14.305 1 97.56 74 LEU B O 1
ATOM 2292 N N . GLU B 1 75 ? 10.016 -24.219 -14.797 1 97.44 75 GLU B N 1
ATOM 2293 C CA . GLU B 1 75 ? 11.352 -24.797 -14.836 1 97.44 75 GLU B CA 1
ATOM 2294 C C . GLU B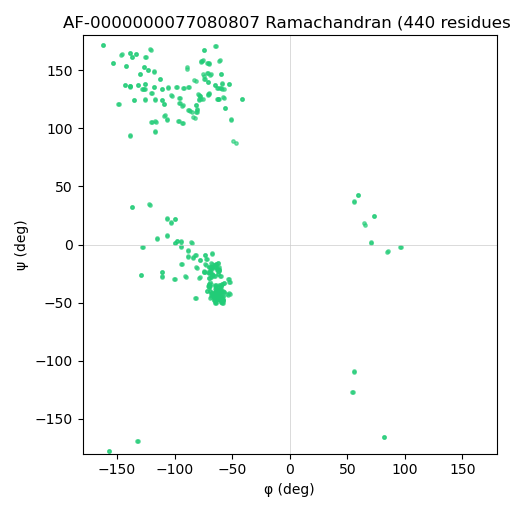 1 75 ? 12.156 -24.25 -16.016 1 97.44 75 GLU B C 1
ATOM 2296 O O . GLU B 1 75 ? 13.375 -24.406 -16.078 1 97.44 75 GLU B O 1
ATOM 2301 N N . GLU B 1 76 ? 11.516 -23.547 -16.859 1 97 76 GLU B N 1
ATOM 2302 C CA . GLU B 1 76 ? 12.172 -23.094 -18.094 1 97 76 GLU B CA 1
ATOM 2303 C C . GLU B 1 76 ? 12.281 -21.578 -18.125 1 97 76 GLU B C 1
ATOM 2305 O O . GLU B 1 76 ? 12.719 -21 -19.125 1 97 76 GLU B O 1
ATOM 2310 N N . ILE B 1 77 ? 11.906 -20.969 -17.078 1 96.75 77 ILE B N 1
ATOM 2311 C CA . ILE B 1 77 ? 11.867 -19.5 -17.062 1 96.75 77 ILE B CA 1
ATOM 2312 C C . ILE B 1 77 ? 13.273 -18.953 -16.844 1 96.75 77 ILE B C 1
ATOM 2314 O O . ILE B 1 77 ? 14 -19.422 -15.961 1 96.75 77 ILE B O 1
ATOM 2318 N N . ASP B 1 78 ? 13.648 -18.062 -17.672 1 97 78 ASP B N 1
ATOM 2319 C CA . ASP B 1 78 ? 14.812 -17.219 -17.438 1 97 78 ASP B CA 1
ATOM 2320 C C . ASP B 1 78 ? 14.406 -15.906 -16.781 1 97 78 ASP B C 1
ATOM 2322 O O . ASP B 1 78 ? 13.914 -14.992 -17.438 1 97 78 ASP B O 1
ATOM 2326 N N . SER B 1 79 ? 14.68 -15.812 -15.492 1 95.5 79 SER B N 1
ATOM 2327 C CA . SER B 1 79 ? 14.188 -14.695 -14.688 1 95.5 79 SER B CA 1
ATOM 2328 C C . SER B 1 79 ? 14.75 -13.367 -15.18 1 95.5 79 SER B C 1
ATOM 2330 O O . SER B 1 79 ? 14.148 -12.312 -14.953 1 95.5 79 SER B O 1
ATOM 2332 N N . SER B 1 80 ? 15.898 -13.367 -15.828 1 95.62 80 SER B N 1
ATOM 2333 C CA . SER B 1 80 ? 16.547 -12.141 -16.281 1 95.62 80 SER B CA 1
ATOM 2334 C C . SER B 1 80 ? 15.719 -11.438 -17.344 1 95.62 80 SER B C 1
ATOM 2336 O O . SER B 1 80 ? 15.898 -10.234 -17.578 1 95.62 80 SER B O 1
ATOM 2338 N N . LYS B 1 81 ? 14.812 -12.094 -17.953 1 96.19 81 LYS B N 1
ATOM 2339 C CA . LYS B 1 81 ? 14.031 -11.555 -19.062 1 96.19 81 LYS B CA 1
ATOM 2340 C C . LYS B 1 81 ? 12.789 -10.82 -18.547 1 96.19 81 LYS B C 1
ATOM 2342 O O . LYS B 1 81 ? 12.062 -10.211 -19.328 1 96.19 81 LYS B O 1
ATOM 2347 N N . PHE B 1 82 ? 12.555 -10.875 -17.281 1 97.69 82 PHE B N 1
ATOM 2348 C CA . PHE B 1 82 ? 11.328 -10.305 -16.734 1 97.69 82 PHE B CA 1
ATOM 2349 C C . PHE B 1 82 ? 11.648 -9.164 -15.766 1 97.69 82 PHE B C 1
ATOM 2351 O O . PHE B 1 82 ? 12.641 -9.219 -15.039 1 97.69 82 PHE B O 1
ATOM 2358 N N . MET B 1 83 ? 10.75 -8.227 -15.719 1 97 83 MET B N 1
ATOM 2359 C CA . MET B 1 83 ? 10.938 -7.031 -14.906 1 97 83 MET B CA 1
ATOM 2360 C C . MET B 1 83 ? 10.156 -7.141 -13.602 1 97 83 MET B C 1
ATOM 2362 O O . MET B 1 83 ? 10.508 -6.496 -12.609 1 97 83 MET B O 1
ATOM 2366 N N . THR B 1 84 ? 9.086 -7.867 -13.688 1 98.19 84 THR B N 1
ATOM 2367 C CA . THR B 1 84 ? 8.219 -7.961 -12.516 1 98.19 84 THR B CA 1
ATOM 2368 C C . THR B 1 84 ? 7.578 -9.344 -12.43 1 98.19 84 THR B C 1
ATOM 2370 O O . THR B 1 84 ? 7.641 -10.125 -13.383 1 98.19 84 THR B O 1
ATOM 2373 N N . LEU B 1 85 ? 7.074 -9.656 -11.32 1 98.38 85 LEU B N 1
ATOM 2374 C CA . LEU B 1 85 ? 6.402 -10.93 -11.078 1 98.38 85 LEU B CA 1
ATOM 2375 C C . LEU B 1 85 ? 5.148 -10.727 -10.234 1 98.38 85 LEU B C 1
ATOM 2377 O O . LEU B 1 85 ? 5.148 -9.93 -9.289 1 98.38 85 LEU B O 1
ATOM 2381 N N . VAL B 1 86 ? 4.043 -11.398 -10.633 1 98.88 86 VAL B N 1
ATOM 2382 C CA . VAL B 1 86 ? 2.773 -11.32 -9.922 1 98.88 86 VAL B CA 1
ATOM 2383 C C . VAL B 1 86 ? 2.262 -12.727 -9.617 1 98.88 86 VAL B C 1
ATOM 2385 O O . VAL B 1 86 ? 2.32 -13.617 -10.469 1 98.88 86 VAL B O 1
ATOM 2388 N N . ILE B 1 87 ? 1.84 -12.945 -8.422 1 98.88 87 ILE B N 1
ATOM 2389 C CA . ILE B 1 87 ? 1.182 -14.172 -8 1 98.88 87 ILE B CA 1
ATOM 2390 C C . ILE B 1 87 ? -0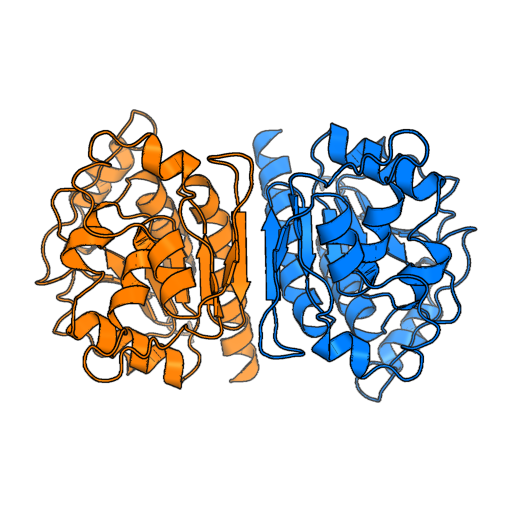.223 -13.859 -7.492 1 98.88 87 ILE B C 1
ATOM 2392 O O . ILE B 1 87 ? -0.39 -13.391 -6.363 1 98.88 87 ILE B O 1
ATOM 2396 N N . PRO B 1 88 ? -1.237 -14.172 -8.281 1 98.88 88 PRO B N 1
ATOM 2397 C CA . PRO B 1 88 ? -2.605 -13.922 -7.824 1 98.88 88 PRO B CA 1
ATOM 2398 C C . PRO B 1 88 ? -2.984 -14.758 -6.602 1 98.88 88 PRO B C 1
ATOM 2400 O O . PRO B 1 88 ? -2.209 -15.617 -6.172 1 98.88 88 PRO B O 1
ATOM 2403 N N . ASP B 1 89 ? -4.141 -14.422 -6.035 1 98.75 89 ASP B N 1
ATOM 2404 C CA . ASP B 1 89 ? -4.66 -15.258 -4.957 1 98.75 89 ASP B CA 1
ATOM 2405 C C . ASP B 1 89 ? -4.816 -16.703 -5.41 1 98.75 89 ASP B C 1
ATOM 2407 O O . ASP B 1 89 ? -5.629 -17 -6.285 1 98.75 89 ASP B O 1
ATOM 2411 N N . SER B 1 90 ? -4.074 -17.578 -4.773 1 98.44 90 SER B N 1
ATOM 2412 C CA . SER B 1 90 ? -3.979 -18.984 -5.195 1 98.44 90 SER B CA 1
ATOM 2413 C C . SER B 1 90 ? -4.008 -19.922 -3.998 1 98.44 90 SER B C 1
ATOM 2415 O O . SER B 1 90 ? -2.957 -20.297 -3.477 1 98.44 90 SER B O 1
ATOM 2417 N N . PRO B 1 91 ? -5.188 -20.375 -3.676 1 97.88 91 PRO B N 1
ATOM 2418 C CA . PRO B 1 91 ? -5.262 -21.344 -2.576 1 97.88 91 PRO B CA 1
ATOM 2419 C C . PRO B 1 91 ? -4.324 -22.531 -2.775 1 97.88 91 PRO B C 1
ATOM 2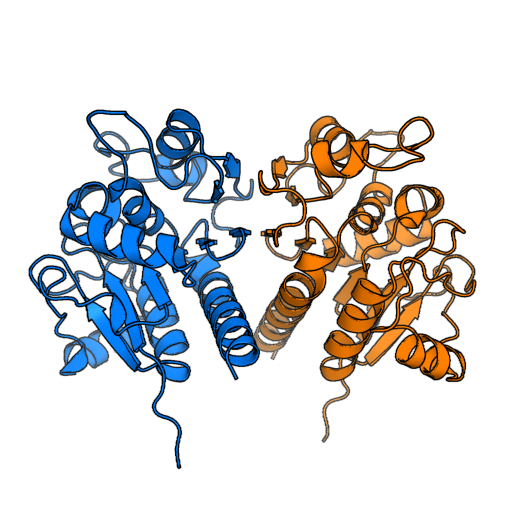421 O O . PRO B 1 91 ? -3.783 -23.062 -1.805 1 97.88 91 PRO B O 1
ATOM 2424 N N . GLY B 1 92 ? -4.062 -22.891 -3.961 1 98.06 92 GLY B N 1
ATOM 2425 C CA . GLY B 1 92 ? -3.186 -24.016 -4.27 1 98.06 92 GLY B CA 1
ATOM 2426 C C . GLY B 1 92 ? -1.729 -23.734 -3.949 1 98.06 92 GLY B C 1
ATOM 2427 O O . GLY B 1 92 ? -0.921 -24.656 -3.855 1 98.06 92 GLY B O 1
ATOM 2428 N N . ALA B 1 93 ? -1.367 -22.469 -3.832 1 98.62 93 ALA B N 1
ATOM 2429 C CA . ALA B 1 93 ? 0.021 -22.062 -3.613 1 98.62 93 ALA B CA 1
ATOM 2430 C C . ALA B 1 93 ? 0.563 -22.656 -2.318 1 98.62 93 ALA B C 1
ATOM 2432 O O . ALA B 1 93 ? 1.755 -22.969 -2.215 1 98.62 93 ALA B O 1
ATOM 2433 N N . LEU B 1 94 ? -0.307 -22.922 -1.382 1 98.25 94 LEU B N 1
ATOM 2434 C CA . LEU B 1 94 ? 0.079 -23.5 -0.096 1 98.25 94 LEU B CA 1
ATOM 2435 C C . LEU B 1 94 ? 0.641 -24.906 -0.271 1 98.25 94 LEU B C 1
ATOM 2437 O O . LEU B 1 94 ? 1.379 -25.391 0.588 1 98.25 94 LEU B O 1
ATOM 2441 N N . PHE B 1 95 ? 0.336 -25.516 -1.416 1 97.81 95 PHE B N 1
ATOM 2442 C CA . PHE B 1 95 ? 0.62 -26.938 -1.587 1 97.81 95 PHE B CA 1
ATOM 2443 C C . PHE B 1 95 ? 1.742 -27.141 -2.596 1 97.81 95 PHE B C 1
ATOM 2445 O O . PHE B 1 95 ? 2.475 -28.141 -2.52 1 97.81 95 PHE B O 1
ATOM 2452 N N . ASP B 1 96 ? 1.883 -26.219 -3.525 1 98.06 96 ASP B N 1
ATOM 2453 C CA . ASP B 1 96 ? 2.854 -26.562 -4.562 1 98.06 96 ASP B CA 1
ATOM 2454 C C . ASP B 1 96 ? 3.854 -25.422 -4.766 1 98.06 96 ASP B C 1
ATOM 2456 O O . ASP B 1 96 ? 4.992 -25.656 -5.18 1 98.06 96 ASP B O 1
ATOM 2460 N N . LEU B 1 97 ? 3.461 -24.156 -4.457 1 98.56 97 LEU B N 1
ATOM 2461 C CA . LEU B 1 97 ? 4.375 -23.047 -4.707 1 98.56 97 LEU B CA 1
ATOM 2462 C C . LEU B 1 97 ? 5.246 -22.781 -3.484 1 98.56 97 LEU B C 1
ATOM 2464 O O . LEU B 1 97 ? 6.367 -22.281 -3.615 1 98.56 97 LEU B O 1
ATOM 2468 N N . SER B 1 98 ? 4.793 -23.078 -2.271 1 98.12 98 SER B N 1
ATOM 2469 C CA . SER B 1 98 ? 5.449 -22.719 -1.019 1 98.12 98 SER B CA 1
ATOM 2470 C C . SER B 1 98 ? 6.762 -23.484 -0.848 1 98.12 98 SER B C 1
ATOM 2472 O O . SER B 1 98 ? 7.609 -23.094 -0.038 1 98.12 98 SER B O 1
ATOM 2474 N N . ASN B 1 99 ? 6.949 -24.531 -1.627 1 96.06 99 ASN B N 1
ATOM 2475 C CA . ASN B 1 99 ? 8.148 -25.344 -1.501 1 96.06 99 ASN B CA 1
ATOM 2476 C C . ASN B 1 99 ? 8.727 -25.719 -2.865 1 96.06 99 ASN B C 1
ATOM 2478 O O . ASN B 1 99 ? 9.32 -26.781 -3.027 1 96.06 99 ASN B O 1
ATOM 2482 N N . ASN B 1 100 ? 8.578 -24.891 -3.785 1 97.44 100 ASN B N 1
ATOM 2483 C CA . ASN B 1 100 ? 9.062 -25.125 -5.141 1 97.44 100 ASN B CA 1
ATOM 2484 C C . ASN B 1 100 ? 10.461 -24.547 -5.348 1 97.44 100 ASN B C 1
ATOM 2486 O O . ASN B 1 100 ? 10.648 -23.328 -5.285 1 97.44 100 ASN B O 1
ATOM 2490 N N . ALA B 1 101 ? 11.406 -25.391 -5.684 1 96.44 101 ALA B N 1
ATOM 2491 C CA . ALA B 1 101 ? 12.805 -24.984 -5.77 1 96.44 101 ALA B CA 1
ATOM 2492 C C . ALA B 1 101 ? 13.031 -24.047 -6.953 1 96.44 101 ALA B C 1
ATOM 2494 O O . ALA B 1 101 ? 13.82 -23.109 -6.863 1 96.44 101 ALA B O 1
ATOM 2495 N N . GLU B 1 102 ? 12.398 -24.359 -8.023 1 97.31 102 GLU B N 1
ATOM 2496 C CA . GLU B 1 102 ? 12.539 -23.5 -9.203 1 97.31 102 GLU B CA 1
ATOM 2497 C C . GLU B 1 102 ? 12 -22.094 -8.93 1 97.31 102 GLU B C 1
ATOM 2499 O O . GLU B 1 102 ? 12.633 -21.109 -9.305 1 97.31 102 GLU B O 1
ATOM 2504 N N . LEU B 1 103 ? 10.891 -22.062 -8.281 1 98.06 103 LEU B N 1
ATOM 2505 C CA . LEU B 1 103 ? 10.297 -20.781 -7.926 1 98.06 103 LEU B CA 1
ATOM 2506 C C . LEU B 1 103 ? 11.211 -20 -6.977 1 98.06 103 LEU B C 1
ATOM 2508 O O . LEU B 1 103 ? 11.406 -18.797 -7.141 1 98.06 103 LEU B O 1
ATOM 2512 N N . ALA B 1 104 ? 11.766 -20.719 -6.004 1 97.75 104 ALA B N 1
ATOM 2513 C CA . ALA B 1 104 ? 12.711 -20.094 -5.078 1 97.75 104 ALA B CA 1
ATOM 2514 C C . ALA B 1 104 ? 13.852 -19.422 -5.832 1 97.75 104 ALA B C 1
ATOM 2516 O O . ALA B 1 104 ? 14.25 -18.297 -5.492 1 97.75 104 ALA B O 1
ATOM 2517 N N . GLY B 1 105 ? 14.32 -20.141 -6.836 1 97.25 105 GLY B N 1
ATOM 2518 C CA . GLY B 1 105 ? 15.391 -19.578 -7.648 1 97.25 105 GLY B CA 1
ATOM 2519 C C . GLY B 1 105 ? 14.984 -18.312 -8.359 1 97.25 105 GLY B C 1
ATOM 2520 O O . GLY B 1 105 ? 15.758 -17.344 -8.406 1 97.25 105 GLY B O 1
ATOM 2521 N N . ILE B 1 106 ? 13.812 -18.234 -8.898 1 97.88 106 ILE B N 1
ATOM 2522 C CA . ILE B 1 106 ? 13.297 -17.078 -9.609 1 97.88 106 ILE B CA 1
ATOM 2523 C C . ILE B 1 106 ? 13.133 -15.906 -8.633 1 97.88 106 ILE B C 1
ATOM 2525 O O . ILE B 1 106 ? 13.617 -14.805 -8.891 1 97.88 106 ILE B O 1
ATOM 2529 N N . ILE B 1 107 ? 12.516 -16.141 -7.461 1 98.19 107 ILE B N 1
ATOM 2530 C CA . ILE B 1 107 ? 12.266 -15.109 -6.465 1 98.19 107 ILE B CA 1
ATOM 2531 C C . ILE B 1 107 ? 13.594 -14.562 -5.938 1 98.19 107 ILE B C 1
ATOM 2533 O O . ILE B 1 107 ? 13.758 -13.352 -5.777 1 98.19 107 ILE B O 1
ATOM 2537 N N . ASN B 1 108 ? 14.523 -15.508 -5.73 1 96.56 108 ASN B N 1
ATOM 2538 C CA . ASN B 1 108 ? 15.844 -15.07 -5.277 1 96.56 108 ASN B CA 1
ATOM 2539 C C . ASN B 1 108 ? 16.5 -14.148 -6.297 1 96.56 108 ASN B C 1
ATOM 2541 O O . ASN B 1 108 ? 17.125 -13.148 -5.926 1 96.56 108 ASN B O 1
ATOM 2545 N N . SER B 1 109 ? 16.406 -14.484 -7.512 1 96.69 109 SER B N 1
ATOM 2546 C CA . SER B 1 109 ? 16.953 -13.641 -8.562 1 96.69 109 SER B CA 1
ATOM 2547 C C . SER B 1 109 ? 16.297 -12.258 -8.57 1 96.69 109 SER B C 1
ATOM 2549 O O . SER B 1 109 ? 16.984 -11.242 -8.695 1 96.69 109 SER B O 1
ATOM 2551 N N . PHE B 1 110 ? 15 -12.195 -8.406 1 97.19 110 PHE B N 1
ATOM 2552 C CA . PHE B 1 110 ? 14.266 -10.938 -8.383 1 97.19 110 PHE B CA 1
ATOM 2553 C C . PHE B 1 110 ? 14.68 -10.086 -7.191 1 97.19 110 PHE B C 1
ATOM 2555 O O . PHE B 1 110 ? 14.828 -8.867 -7.312 1 97.19 110 PHE B O 1
ATOM 2562 N N . THR B 1 111 ? 14.844 -10.742 -6.047 1 94.75 111 THR B N 1
ATOM 2563 C CA . THR B 1 111 ? 15.164 -10.016 -4.824 1 94.75 111 THR B CA 1
ATOM 2564 C C . THR B 1 111 ? 16.578 -9.438 -4.887 1 94.75 111 THR B C 1
ATOM 2566 O O . THR B 1 111 ? 16.828 -8.352 -4.355 1 94.75 111 THR B O 1
ATOM 2569 N N . ARG B 1 112 ? 17.453 -10.156 -5.57 1 93.38 112 ARG B N 1
ATOM 2570 C CA . ARG B 1 112 ? 18.812 -9.672 -5.723 1 93.38 112 ARG B CA 1
ATOM 2571 C C . ARG B 1 112 ? 18.844 -8.328 -6.449 1 93.38 112 ARG B C 1
ATOM 2573 O O . ARG B 1 112 ? 19.594 -7.43 -6.074 1 93.38 112 ARG B O 1
ATOM 2580 N N . ASP B 1 113 ? 18 -8.219 -7.402 1 92.94 113 ASP B N 1
ATOM 2581 C CA . ASP B 1 113 ? 17.969 -7.008 -8.211 1 92.94 113 ASP B CA 1
ATOM 2582 C C . ASP B 1 113 ? 16.875 -6.059 -7.738 1 92.94 113 ASP B C 1
ATOM 2584 O O . ASP B 1 113 ? 16.609 -5.043 -8.383 1 92.94 113 ASP B O 1
ATOM 2588 N N . LYS B 1 114 ? 16.203 -6.406 -6.695 1 93.75 114 LYS B N 1
ATOM 2589 C CA . LYS B 1 114 ? 15.133 -5.617 -6.109 1 93.75 114 LYS B CA 1
ATOM 2590 C C . LYS B 1 114 ? 14.047 -5.32 -7.141 1 93.75 114 LYS B C 1
ATOM 2592 O O . LYS B 1 114 ? 13.586 -4.184 -7.254 1 93.75 114 LYS B O 1
ATOM 2597 N N . LYS B 1 115 ? 13.82 -6.344 -7.992 1 97.12 115 LYS B N 1
ATOM 2598 C CA . LYS B 1 115 ? 12.734 -6.219 -8.961 1 97.12 115 LYS B CA 1
ATOM 2599 C C . LYS B 1 115 ? 11.375 -6.293 -8.273 1 97.12 115 LYS B C 1
ATOM 2601 O O . LYS B 1 115 ? 11.172 -7.102 -7.367 1 97.12 115 LYS B O 1
ATOM 2606 N N . PRO B 1 116 ? 10.383 -5.457 -8.703 1 98.19 116 PRO B N 1
ATOM 2607 C CA . PRO B 1 116 ? 9.07 -5.434 -8.055 1 98.19 116 PRO B CA 1
ATOM 2608 C C . PRO B 1 116 ? 8.352 -6.785 -8.125 1 98.19 116 PRO B C 1
ATOM 2610 O O . PRO B 1 116 ? 8.398 -7.457 -9.164 1 98.19 116 PRO B O 1
ATOM 2613 N N . MET B 1 117 ? 7.797 -7.191 -7.027 1 98.69 117 MET B N 1
ATOM 2614 C CA . MET B 1 117 ? 6.992 -8.406 -6.922 1 98.69 117 MET B CA 1
ATOM 2615 C C . MET B 1 117 ? 5.664 -8.117 -6.227 1 98.69 117 MET B C 1
ATOM 2617 O O . MET B 1 117 ? 5.598 -7.285 -5.32 1 98.69 117 MET B O 1
ATOM 2621 N N . CYS B 1 118 ? 4.66 -8.828 -6.633 1 98.88 118 CYS B N 1
ATOM 2622 C CA . CYS B 1 118 ? 3.348 -8.695 -6.016 1 98.88 118 CYS B CA 1
ATOM 2623 C C . CYS B 1 118 ? 2.725 -10.07 -5.762 1 98.88 118 CYS B C 1
ATOM 2625 O O . CYS B 1 118 ? 2.641 -10.891 -6.672 1 98.88 118 CYS B O 1
ATOM 2627 N N . ALA B 1 119 ? 2.367 -10.352 -4.562 1 98.94 119 ALA B N 1
ATOM 2628 C CA . ALA B 1 119 ? 1.694 -11.594 -4.184 1 98.94 119 ALA B CA 1
ATOM 2629 C C . ALA B 1 119 ? 0.399 -11.305 -3.43 1 98.94 119 ALA B C 1
ATOM 2631 O O . ALA B 1 119 ? 0.385 -10.508 -2.488 1 98.94 119 ALA B O 1
ATOM 2632 N N . ILE B 1 120 ? -0.681 -12.023 -3.828 1 98.88 120 ILE B N 1
ATOM 2633 C CA . ILE B 1 120 ? -2.006 -11.719 -3.299 1 98.88 120 ILE B CA 1
ATOM 2634 C C . ILE B 1 120 ? -2.545 -12.93 -2.535 1 98.88 120 ILE B C 1
ATOM 2636 O O . ILE B 1 120 ? -2.443 -14.062 -3.008 1 98.88 120 ILE B O 1
ATOM 2640 N N . GLY B 1 121 ? -3.117 -12.648 -1.369 1 98.56 121 GLY B N 1
ATOM 2641 C CA . GLY B 1 121 ? -3.793 -13.703 -0.622 1 98.56 121 GLY B CA 1
ATOM 2642 C C . GLY B 1 121 ? -2.916 -14.914 -0.369 1 98.56 121 GLY B C 1
ATOM 2643 O O . GLY B 1 121 ? -1.795 -14.781 0.129 1 98.56 121 GLY B O 1
ATOM 2644 N N . TYR B 1 122 ? -3.43 -16.094 -0.751 1 98.69 122 TYR B N 1
ATOM 2645 C CA . TYR B 1 122 ? -2.678 -17.328 -0.54 1 98.69 122 TYR B CA 1
ATOM 2646 C C . TYR B 1 122 ? -1.496 -17.422 -1.499 1 98.69 122 TYR B C 1
ATOM 2648 O O . TYR B 1 122 ? -0.583 -18.219 -1.296 1 98.69 122 TYR B O 1
ATOM 2656 N N . GLY B 1 123 ? -1.479 -16.578 -2.477 1 98.88 123 GLY B N 1
ATOM 2657 C CA . GLY B 1 123 ? -0.331 -16.5 -3.367 1 98.88 123 GLY B CA 1
ATOM 2658 C C . GLY B 1 123 ? 0.947 -16.094 -2.66 1 98.88 123 GLY B C 1
ATOM 2659 O O . GLY B 1 123 ? 2.045 -16.328 -3.164 1 98.88 123 GLY B O 1
ATOM 2660 N N . VAL B 1 124 ? 0.833 -15.453 -1.509 1 98.88 124 VAL B N 1
ATOM 2661 C CA . VAL B 1 124 ? 1.977 -15 -0.724 1 98.88 124 VAL B CA 1
ATOM 2662 C C . VAL B 1 124 ? 2.822 -16.203 -0.304 1 98.88 124 VAL B C 1
ATOM 2664 O O . VAL B 1 124 ? 4.031 -16.078 -0.086 1 98.88 124 VAL B O 1
ATOM 2667 N N . ALA B 1 125 ? 2.211 -17.406 -0.288 1 98.75 125 ALA B N 1
ATOM 2668 C CA . ALA B 1 125 ? 2.922 -18.625 0.096 1 98.75 125 ALA B CA 1
ATOM 2669 C C . ALA B 1 125 ? 4.062 -18.922 -0.873 1 98.75 125 ALA B C 1
ATOM 2671 O O . ALA B 1 125 ? 5.008 -19.625 -0.526 1 98.75 125 ALA B O 1
ATOM 2672 N N . ALA B 1 126 ? 3.971 -18.375 -2.09 1 98.75 126 ALA B N 1
ATOM 2673 C CA . ALA B 1 126 ? 5.047 -18.547 -3.062 1 98.75 126 ALA B CA 1
ATOM 2674 C C . ALA B 1 126 ? 6.367 -18 -2.518 1 98.75 126 ALA B C 1
ATOM 2676 O O . ALA B 1 126 ? 7.434 -18.562 -2.787 1 98.75 126 ALA B O 1
ATOM 2677 N N . LEU B 1 127 ? 6.328 -16.953 -1.739 1 98.56 127 LEU B N 1
ATOM 2678 C CA . LEU B 1 127 ? 7.516 -16.312 -1.176 1 98.56 127 LEU B CA 1
ATOM 2679 C C . LEU B 1 127 ? 8.18 -17.234 -0.153 1 98.56 127 LEU B C 1
ATOM 2681 O O . LEU B 1 127 ? 9.359 -17.062 0.164 1 98.56 127 LEU B O 1
ATOM 2685 N N . PHE B 1 128 ? 7.422 -18.219 0.368 1 98.44 128 PHE B N 1
ATOM 2686 C CA . PHE B 1 128 ? 7.941 -19.125 1.39 1 98.44 128 PHE B CA 1
ATOM 2687 C C . PHE B 1 128 ? 8.93 -20.109 0.786 1 98.44 128 PHE B C 1
ATOM 2689 O O . PHE B 1 128 ? 9.719 -20.734 1.507 1 98.44 128 PHE B O 1
ATOM 2696 N N . SER B 1 129 ? 8.875 -20.234 -0.516 1 98.12 129 SER B N 1
ATOM 2697 C CA . SER B 1 129 ? 9.742 -21.172 -1.207 1 98.12 129 SER B CA 1
ATOM 2698 C C . SER B 1 129 ? 11.211 -20.828 -1.002 1 98.12 129 SER B C 1
ATOM 2700 O O . SER B 1 129 ? 12.086 -21.688 -1.177 1 98.12 129 SER B O 1
ATOM 2702 N N . THR B 1 130 ? 11.508 -19.594 -0.616 1 97.69 130 THR B N 1
ATOM 2703 C CA . THR B 1 130 ? 12.891 -19.141 -0.509 1 97.69 130 THR B CA 1
ATOM 2704 C C . THR B 1 130 ? 13.477 -19.5 0.853 1 97.69 130 THR B C 1
ATOM 2706 O O . THR B 1 130 ? 14.602 -19.109 1.171 1 97.69 130 THR B O 1
ATOM 2709 N N . LEU B 1 131 ? 12.719 -20.156 1.664 1 96.5 131 LEU B N 1
ATOM 2710 C CA . LEU B 1 131 ? 13.258 -20.641 2.932 1 96.5 131 LEU B CA 1
ATOM 2711 C C . LEU B 1 131 ? 14.383 -21.641 2.699 1 96.5 131 LEU B C 1
ATOM 2713 O O . LEU B 1 131 ? 14.195 -22.625 1.988 1 96.5 131 LEU B O 1
ATOM 2717 N N . ASP B 1 132 ? 15.508 -21.344 3.295 1 93.81 132 ASP B N 1
ATOM 2718 C CA . ASP B 1 132 ? 16.609 -22.297 3.283 1 93.81 132 ASP B CA 1
ATOM 2719 C C . ASP B 1 132 ? 16.422 -23.359 4.363 1 93.81 132 ASP B C 1
ATOM 2721 O O . ASP B 1 132 ? 16.469 -23.062 5.555 1 93.81 132 ASP B O 1
ATOM 2725 N N . ILE B 1 133 ? 16.344 -24.516 3.977 1 88.75 133 ILE B N 1
ATOM 2726 C CA . ILE B 1 133 ? 16 -25.578 4.906 1 88.75 133 ILE B CA 1
ATOM 2727 C C . ILE B 1 133 ? 17.203 -25.891 5.805 1 88.75 133 ILE B C 1
ATOM 2729 O O . ILE B 1 133 ? 17.031 -26.438 6.895 1 88.75 133 ILE B O 1
ATOM 2733 N N . HIS B 1 134 ? 18.375 -25.594 5.402 1 91.19 134 HIS B N 1
ATOM 2734 C CA . HIS B 1 134 ? 19.562 -25.875 6.191 1 91.19 134 HIS B CA 1
ATOM 2735 C C . HIS B 1 134 ? 19.797 -24.812 7.246 1 91.19 134 HIS B C 1
ATOM 2737 O O . HIS B 1 134 ? 19.984 -25.109 8.43 1 91.19 134 HIS B O 1
ATOM 2743 N N . SER B 1 135 ? 19.672 -23.594 6.801 1 92.5 135 SER B N 1
ATOM 2744 C CA . SER B 1 135 ? 19.953 -22.484 7.707 1 92.5 135 SER B CA 1
ATOM 2745 C C . SER B 1 135 ? 18.688 -21.984 8.383 1 92.5 135 SER B C 1
ATOM 2747 O O . SER B 1 135 ? 18.75 -21.234 9.359 1 92.5 135 SER B O 1
ATOM 2749 N N . GLN B 1 136 ? 17.5 -22.359 7.801 1 91.12 136 GLN B N 1
ATOM 2750 C CA . GLN B 1 136 ? 16.203 -21.906 8.266 1 91.12 136 GLN B CA 1
ATOM 2751 C C . GLN B 1 136 ? 16.031 -20.391 8.086 1 91.12 136 GLN B C 1
ATOM 2753 O O . GLN B 1 136 ? 15.211 -19.766 8.75 1 91.12 136 GLN B O 1
ATOM 2758 N N . LYS B 1 137 ? 16.906 -19.953 7.266 1 93.75 137 LYS B N 1
ATOM 2759 C CA . LYS B 1 137 ? 16.812 -18.531 6.938 1 93.75 137 LYS B CA 1
ATOM 2760 C C . LYS B 1 137 ? 15.859 -18.312 5.762 1 93.75 137 LYS B C 1
ATOM 2762 O O . LYS B 1 137 ? 15.891 -19.062 4.785 1 93.75 137 LYS B O 1
ATOM 2767 N N . TRP B 1 138 ? 15.008 -17.328 5.871 1 95 138 TRP B N 1
ATOM 2768 C CA . TRP B 1 138 ? 14.031 -16.922 4.859 1 95 138 TRP B CA 1
ATOM 2769 C C . TRP B 1 138 ? 14.391 -15.57 4.262 1 95 138 TRP B C 1
ATOM 2771 O O . TRP B 1 138 ? 14.766 -14.641 4.988 1 95 138 TRP B O 1
ATOM 2781 N N . TYR B 1 139 ? 14.375 -15.359 2.977 1 91.88 139 TYR B N 1
ATOM 2782 C CA . TYR B 1 139 ? 14.82 -14.133 2.332 1 91.88 139 TYR B CA 1
ATOM 2783 C C . TYR B 1 139 ? 14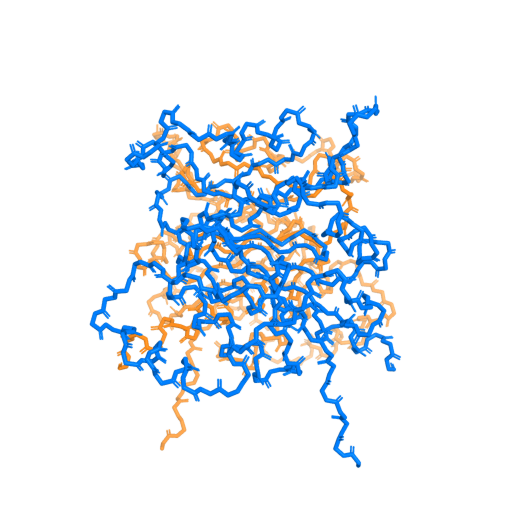.062 -12.93 2.865 1 91.88 139 TYR B C 1
ATOM 2785 O O . TYR B 1 139 ? 14.625 -11.844 3.01 1 91.88 139 TYR B O 1
ATOM 2793 N N . PHE B 1 140 ? 12.828 -13.188 3.193 1 95 140 PHE B N 1
ATOM 2794 C CA . PHE B 1 140 ? 11.969 -12.062 3.545 1 95 140 PHE B CA 1
ATOM 2795 C C . PHE B 1 140 ? 11.859 -11.922 5.059 1 95 140 PHE B C 1
ATOM 2797 O O . PHE B 1 140 ? 10.859 -11.398 5.566 1 95 140 PHE B O 1
ATOM 2804 N N . ASP B 1 141 ? 12.797 -12.453 5.809 1 93.25 141 ASP B N 1
ATOM 2805 C CA . ASP B 1 141 ? 12.789 -12.414 7.27 1 93.25 141 ASP B CA 1
ATOM 2806 C C . ASP B 1 141 ? 12.852 -10.977 7.781 1 93.25 141 ASP B C 1
ATOM 2808 O O . ASP B 1 141 ? 12.492 -10.703 8.922 1 93.25 141 ASP B O 1
ATOM 2812 N N . LYS B 1 142 ? 13.203 -9.992 7.023 1 90 142 LYS B N 1
ATOM 2813 C CA . LYS B 1 142 ? 13.25 -8.602 7.453 1 90 142 LYS B CA 1
ATOM 2814 C C . LYS B 1 142 ? 12.344 -7.73 6.586 1 90 142 LYS B C 1
ATOM 2816 O O . LYS B 1 142 ? 12.688 -6.586 6.277 1 90 142 LYS B O 1
ATOM 2821 N N . HIS B 1 143 ? 11.234 -8.352 6.168 1 93.69 143 HIS B N 1
ATOM 2822 C CA . HIS B 1 143 ? 10.234 -7.633 5.383 1 93.69 143 HIS B CA 1
ATOM 2823 C C . HIS B 1 143 ? 8.867 -7.684 6.051 1 93.69 143 HIS B C 1
ATOM 2825 O O . HIS B 1 143 ? 8.586 -8.594 6.84 1 93.69 143 HIS B O 1
ATOM 2831 N N . SER B 1 144 ? 8.125 -6.711 5.852 1 95.62 144 SER B N 1
ATOM 2832 C CA . SER B 1 144 ? 6.738 -6.68 6.297 1 95.62 144 SER B CA 1
ATOM 2833 C C . SER B 1 144 ? 5.789 -7.109 5.184 1 95.62 144 SER B C 1
ATOM 2835 O O . SER B 1 144 ? 5.891 -6.625 4.055 1 95.62 144 SER B O 1
ATOM 2837 N N . LEU B 1 145 ? 4.961 -8.086 5.5 1 97 145 LEU B N 1
ATOM 2838 C CA . LEU B 1 145 ? 4.055 -8.672 4.523 1 97 145 LEU B CA 1
ATOM 2839 C C . LEU B 1 145 ? 2.648 -8.805 5.094 1 97 145 LEU B C 1
ATOM 2841 O O . LEU B 1 145 ? 2.445 -8.633 6.297 1 97 145 LEU B O 1
ATOM 2845 N N . THR B 1 146 ? 1.737 -9 4.23 1 98.19 146 THR B N 1
ATOM 2846 C CA . THR B 1 146 ? 0.399 -9.43 4.621 1 98.19 146 THR B CA 1
ATOM 2847 C C . THR B 1 146 ? -0 -10.703 3.875 1 98.19 146 THR B C 1
ATOM 2849 O O . THR B 1 146 ? 0.7 -11.133 2.959 1 98.19 146 THR B O 1
ATOM 2852 N N . ALA B 1 147 ? -0.913 -11.375 4.316 1 98.44 147 ALA B N 1
ATOM 2853 C CA . ALA B 1 147 ? -1.561 -12.594 3.842 1 98.44 147 ALA B CA 1
ATOM 2854 C C . ALA B 1 147 ? -2.92 -12.789 4.508 1 98.44 147 ALA B C 1
ATOM 2856 O O . ALA B 1 147 ? -3.312 -12 5.375 1 98.44 147 ALA B O 1
ATOM 2857 N N . PRO B 1 148 ? -3.648 -13.781 4.016 1 98 148 PRO B N 1
ATOM 2858 C CA . PRO B 1 148 ? -4.934 -13.969 4.691 1 98 148 PRO B CA 1
ATOM 2859 C C . PRO B 1 148 ? -4.789 -14.102 6.207 1 98 148 PRO B C 1
ATOM 2861 O O . PRO B 1 148 ? -3.857 -14.75 6.688 1 98 148 PRO B O 1
ATOM 2864 N N . SER B 1 149 ? -5.68 -13.461 6.961 1 96.56 149 SER B N 1
ATOM 2865 C CA . SER B 1 149 ? -5.637 -13.469 8.414 1 96.56 149 SER B CA 1
ATOM 2866 C C . SER B 1 149 ? -6.109 -14.805 8.977 1 96.56 149 SER B C 1
ATOM 2868 O O . SER B 1 149 ? -6.711 -15.609 8.266 1 96.56 149 SER B O 1
ATOM 2870 N N . HIS B 1 150 ? -5.863 -15.016 10.297 1 95.81 150 HIS B N 1
ATOM 2871 C CA . HIS B 1 150 ? -6.359 -16.203 10.969 1 95.81 150 HIS B CA 1
ATOM 2872 C C . HIS B 1 150 ? -7.875 -16.328 10.844 1 95.81 150 HIS B C 1
ATOM 2874 O O . HIS B 1 150 ? -8.406 -17.406 10.617 1 95.81 150 HIS B O 1
ATOM 2880 N N . ALA B 1 151 ? -8.516 -15.188 10.977 1 95 151 ALA B N 1
ATOM 2881 C CA . ALA B 1 151 ? -9.969 -15.164 10.883 1 95 151 ALA B CA 1
ATOM 2882 C C . ALA B 1 151 ? -10.438 -15.648 9.508 1 95 151 ALA B C 1
ATOM 2884 O O . ALA B 1 151 ? -11.422 -16.375 9.406 1 95 151 ALA B O 1
ATOM 2885 N N . GLU B 1 152 ? -9.727 -15.266 8.492 1 96.31 152 GLU B N 1
ATOM 2886 C CA . GLU B 1 152 ? -10.055 -15.695 7.133 1 96.31 152 GLU B CA 1
ATOM 2887 C C . GLU B 1 152 ? -9.727 -17.172 6.922 1 96.31 152 GLU B C 1
ATOM 2889 O O . GLU B 1 152 ? -10.508 -17.906 6.309 1 96.31 152 GLU B O 1
ATOM 2894 N N . ILE B 1 153 ? -8.625 -17.641 7.438 1 96.94 153 ILE B N 1
ATOM 2895 C CA . ILE B 1 153 ? -8.125 -19 7.23 1 96.94 153 ILE B CA 1
ATOM 2896 C C . ILE B 1 153 ? -9.016 -19.984 7.969 1 96.94 153 ILE B C 1
ATOM 2898 O O . ILE B 1 153 ? -9.305 -21.078 7.453 1 96.94 153 ILE B O 1
ATOM 2902 N N . LEU B 1 154 ? -9.539 -19.609 9.133 1 95.12 154 LEU B N 1
ATOM 2903 C CA . LEU B 1 154 ? -10.367 -20.484 9.953 1 95.12 154 LEU B CA 1
ATOM 2904 C C . LEU B 1 154 ? -11.703 -20.766 9.281 1 95.12 154 LEU B C 1
ATOM 2906 O O . LEU B 1 154 ? -12.367 -21.766 9.586 1 95.12 154 LEU B O 1
ATOM 2910 N N . LYS B 1 155 ? -12.062 -19.922 8.344 1 93.25 155 LYS B N 1
ATOM 2911 C CA . LYS B 1 155 ? -13.336 -20.078 7.652 1 93.25 155 LYS B CA 1
ATOM 2912 C C . LYS B 1 155 ? -13.227 -21.109 6.535 1 93.25 155 LYS B C 1
ATOM 2914 O O . LYS B 1 155 ? -14.242 -21.562 5.996 1 93.25 155 LYS B O 1
ATOM 2919 N N . ARG B 1 156 ? -12.016 -21.531 6.258 1 93.19 156 ARG B N 1
ATOM 2920 C CA . ARG B 1 156 ? -11.828 -22.516 5.195 1 93.19 156 ARG B CA 1
ATOM 2921 C C . ARG B 1 156 ? -12.281 -23.906 5.641 1 93.19 156 ARG B C 1
ATOM 2923 O O . ARG B 1 156 ? -12.023 -24.312 6.773 1 93.19 156 ARG B O 1
ATOM 2930 N N . GLU B 1 157 ? -12.867 -24.578 4.691 1 91.75 157 GLU B N 1
ATOM 2931 C CA . GLU B 1 157 ? -13.32 -25.938 4.98 1 91.75 157 GLU B CA 1
ATOM 2932 C C . GLU B 1 157 ? -12.148 -26.875 5.195 1 91.75 157 GLU B C 1
ATOM 2934 O O . GLU B 1 157 ? -12.234 -27.828 5.984 1 91.75 157 GLU B O 1
ATOM 2939 N N . ASP B 1 158 ? -11.055 -26.562 4.59 1 93.12 158 ASP B N 1
ATOM 2940 C CA . ASP B 1 158 ? -9.914 -27.469 4.648 1 93.12 158 ASP B CA 1
ATOM 2941 C C . ASP B 1 158 ? -8.867 -26.969 5.641 1 93.12 158 ASP B C 1
ATOM 2943 O O . ASP B 1 158 ? -7.703 -27.391 5.59 1 93.12 158 ASP B O 1
ATOM 2947 N N . PHE B 1 159 ? -9.25 -26.109 6.508 1 94.06 159 PHE B N 1
ATOM 2948 C CA . PHE B 1 159 ? -8.328 -25.484 7.453 1 94.06 159 PHE B CA 1
ATOM 2949 C C . PHE B 1 159 ? -7.523 -26.547 8.195 1 94.06 159 PHE B C 1
ATOM 2951 O O . PHE B 1 159 ? -6.293 -26.453 8.266 1 94.06 159 PHE B O 1
ATOM 2958 N N . PRO B 1 160 ? -8.125 -27.703 8.672 1 93.06 160 PRO B N 1
ATOM 2959 C CA . PRO B 1 160 ? -7.371 -28.672 9.469 1 93.06 160 PRO B CA 1
ATOM 2960 C C . PRO B 1 160 ? -6.277 -29.375 8.664 1 93.06 160 PRO B C 1
ATOM 2962 O O . PRO B 1 160 ? -5.336 -29.922 9.242 1 93.06 160 PRO B O 1
ATOM 2965 N N . SER B 1 161 ? -6.414 -29.328 7.395 1 92.38 161 SER B N 1
ATOM 2966 C CA . SER B 1 161 ? -5.492 -30.094 6.555 1 92.38 161 SER B CA 1
ATOM 2967 C C . SER B 1 161 ? -4.496 -29.172 5.855 1 92.38 161 SER B C 1
ATOM 2969 O O . SER B 1 161 ? -3.707 -29.625 5.023 1 92.38 161 SER B O 1
ATOM 2971 N N . LEU B 1 162 ? -4.492 -27.859 6.215 1 95.44 162 LEU B N 1
ATOM 2972 C CA . LEU B 1 162 ? -3.58 -26.922 5.562 1 95.44 162 LEU B CA 1
ATOM 2973 C C . LEU B 1 162 ? -2.137 -27.188 5.973 1 95.44 162 LEU B C 1
ATOM 2975 O O . LEU B 1 162 ? -1.84 -27.328 7.16 1 95.44 162 LEU B O 1
ATOM 2979 N N . PRO B 1 163 ? -1.293 -27.297 4.988 1 96.06 163 PRO B N 1
ATOM 2980 C CA . PRO B 1 163 ? 0.109 -27.562 5.324 1 96.06 163 PRO B CA 1
ATOM 2981 C C . PRO B 1 163 ? 0.795 -26.344 5.961 1 96.06 163 PRO B C 1
ATOM 2983 O O . PRO B 1 163 ? 1.806 -26.5 6.648 1 96.06 163 PRO B O 1
ATOM 2986 N N . ILE B 1 164 ? 0.24 -25.141 5.676 1 97.06 164 ILE B N 1
ATOM 2987 C CA . ILE B 1 164 ? 0.889 -23.922 6.121 1 97.06 164 ILE B CA 1
ATOM 2988 C C . ILE B 1 164 ? -0.168 -22.891 6.535 1 97.06 164 ILE B C 1
ATOM 2990 O O . ILE B 1 164 ? -1.194 -22.75 5.867 1 97.06 164 ILE B O 1
ATOM 2994 N N . VAL B 1 165 ? 0.071 -22.25 7.602 1 97.94 165 VAL B N 1
ATOM 2995 C CA . VAL B 1 165 ? -0.674 -21.062 8.016 1 97.94 165 VAL B CA 1
ATOM 2996 C C . VAL B 1 165 ? 0.188 -19.812 7.82 1 97.94 165 VAL B C 1
ATOM 2998 O O . VAL B 1 165 ? 1.099 -19.547 8.609 1 97.94 165 VAL B O 1
ATOM 3001 N N . PRO B 1 166 ? -0.137 -19.016 6.832 1 98.12 166 PRO B N 1
ATOM 3002 C CA . PRO B 1 166 ? 0.784 -17.984 6.355 1 98.12 166 PRO B CA 1
ATOM 3003 C C . PRO B 1 166 ? 1.195 -17 7.457 1 98.12 166 PRO B C 1
ATOM 3005 O O . PRO B 1 166 ? 2.381 -16.703 7.609 1 98.12 166 PRO B O 1
ATOM 3008 N N . PRO B 1 167 ? 0.228 -16.484 8.32 1 97.81 167 PRO B N 1
ATOM 3009 C CA . PRO B 1 167 ? 0.669 -15.586 9.383 1 97.81 167 PRO B CA 1
ATOM 3010 C C . PRO B 1 167 ? 1.702 -16.219 10.312 1 97.81 167 PRO B C 1
ATOM 3012 O O . PRO B 1 167 ? 2.678 -15.57 10.695 1 97.81 167 PRO B O 1
ATOM 3015 N N . ASP B 1 168 ? 1.519 -17.484 10.648 1 98 168 ASP B N 1
ATOM 3016 C CA . ASP B 1 168 ? 2.426 -18.188 11.547 1 98 168 ASP B CA 1
ATOM 3017 C C . ASP B 1 168 ? 3.793 -18.391 10.898 1 98 168 ASP B C 1
ATOM 3019 O O . ASP B 1 168 ? 4.828 -18.219 11.547 1 98 168 ASP B O 1
ATOM 3023 N N . PHE B 1 169 ? 3.768 -18.781 9.656 1 97.94 169 PHE B N 1
ATOM 3024 C CA . PHE B 1 169 ? 5.02 -18.969 8.938 1 97.94 169 PHE B CA 1
ATOM 3025 C C . PHE B 1 169 ? 5.836 -17.688 8.906 1 97.94 169 PHE B C 1
ATOM 3027 O O . PHE B 1 169 ? 7.039 -17.703 9.18 1 97.94 169 PHE B O 1
ATOM 3034 N N . ILE B 1 170 ? 5.172 -16.531 8.555 1 97.81 170 ILE B N 1
ATOM 3035 C CA . ILE B 1 170 ? 5.836 -15.234 8.414 1 97.81 170 ILE B CA 1
ATOM 3036 C C . ILE B 1 170 ? 6.496 -14.852 9.734 1 97.81 170 ILE B C 1
ATOM 3038 O O . ILE B 1 170 ? 7.684 -14.523 9.773 1 97.81 170 ILE B O 1
ATOM 3042 N N . ARG B 1 171 ? 5.738 -14.961 10.805 1 96.19 171 ARG B N 1
ATOM 3043 C CA . ARG B 1 171 ? 6.242 -14.57 12.117 1 96.19 171 ARG B CA 1
ATOM 3044 C C . ARG B 1 171 ? 7.352 -15.508 12.578 1 96.19 171 ARG B C 1
ATOM 3046 O O . ARG B 1 171 ? 8.367 -15.062 13.109 1 96.19 171 ARG B O 1
ATOM 3053 N N . LYS B 1 172 ? 7.16 -16.797 12.344 1 96.88 172 LYS B N 1
ATOM 3054 C CA . LYS B 1 172 ? 8.117 -17.812 12.781 1 96.88 172 LYS B CA 1
ATOM 3055 C C . LYS B 1 172 ? 9.477 -17.594 12.133 1 96.88 172 LYS B C 1
ATOM 3057 O O . LYS B 1 172 ? 10.516 -17.859 12.758 1 96.88 172 LYS B O 1
ATOM 3062 N N . HIS B 1 173 ? 9.484 -17.125 10.906 1 96.69 173 HIS B N 1
ATOM 3063 C CA . HIS B 1 173 ? 10.742 -17.047 10.172 1 96.69 173 HIS B CA 1
ATOM 3064 C C . HIS B 1 173 ? 11.219 -15.602 10.055 1 96.69 173 HIS B C 1
ATOM 3066 O O . HIS B 1 173 ? 11.93 -15.25 9.109 1 96.69 173 HIS B O 1
ATOM 3072 N N . GLY B 1 174 ? 10.75 -14.727 10.969 1 94.44 174 GLY B N 1
ATOM 3073 C CA . GLY B 1 174 ? 11.375 -13.43 11.188 1 94.44 174 GLY B CA 1
ATOM 3074 C C . GLY B 1 174 ? 10.719 -12.312 10.414 1 94.44 174 GLY B C 1
ATOM 3075 O O . GLY B 1 174 ? 11.109 -11.148 10.539 1 94.44 174 GLY B O 1
ATOM 3076 N N . GLY B 1 175 ? 9.695 -12.633 9.602 1 95.44 175 GLY B N 1
ATOM 3077 C CA . GLY B 1 175 ? 8.961 -11.586 8.914 1 95.44 175 GLY B CA 1
ATOM 3078 C C . GLY B 1 175 ? 7.98 -10.852 9.82 1 95.44 175 GLY B C 1
ATOM 3079 O O . GLY B 1 175 ? 7.633 -11.344 10.891 1 95.44 175 GLY B O 1
ATOM 3080 N N . THR B 1 176 ? 7.613 -9.586 9.422 1 95.12 176 THR B N 1
ATOM 3081 C CA . THR B 1 176 ? 6.566 -8.828 10.109 1 95.12 176 THR B CA 1
ATOM 3082 C C . THR B 1 176 ? 5.227 -8.992 9.398 1 95.12 176 THR B C 1
ATOM 3084 O O . THR B 1 176 ? 5.125 -8.75 8.188 1 95.12 176 THR B O 1
ATOM 3087 N N . TYR B 1 177 ? 4.266 -9.492 10.148 1 96.69 177 TYR B N 1
ATOM 3088 C CA . TYR B 1 177 ? 2.943 -9.734 9.578 1 96.69 177 TYR B CA 1
ATOM 3089 C C . TYR B 1 177 ? 1.944 -8.695 10.062 1 96.69 177 TYR B C 1
ATOM 3091 O O . TYR B 1 177 ? 1.933 -8.328 11.242 1 96.69 177 TYR B O 1
ATOM 3099 N N . SER B 1 178 ? 1.19 -8.203 9.188 1 96 178 SER B N 1
ATOM 3100 C CA . SER B 1 178 ? 0.058 -7.348 9.531 1 96 178 SER B CA 1
ATOM 3101 C C . SER B 1 178 ? -1.139 -7.625 8.625 1 96 178 SER B C 1
ATOM 3103 O O . SER B 1 178 ? -0.981 -8.156 7.527 1 96 178 SER B O 1
ATOM 3105 N N . ALA B 1 179 ? -2.334 -7.348 9.133 1 96.12 179 ALA B N 1
ATOM 3106 C CA . ALA B 1 179 ? -3.574 -7.52 8.375 1 96.12 179 ALA B CA 1
ATOM 3107 C C . ALA B 1 179 ? -4.656 -6.566 8.883 1 96.12 179 ALA B C 1
ATOM 3109 O O . ALA B 1 179 ? -4.555 -6.031 9.984 1 96.12 179 ALA B O 1
ATOM 3110 N N . SER B 1 180 ? -5.59 -6.297 7.984 1 94.25 180 SER B N 1
ATOM 3111 C CA . SER B 1 180 ? -6.781 -5.578 8.438 1 94.25 180 SER B CA 1
ATOM 3112 C C . SER B 1 180 ? -7.578 -6.406 9.438 1 94.25 180 SER B C 1
ATOM 3114 O O . SER B 1 180 ? -7.734 -7.617 9.266 1 94.25 180 SER B O 1
ATOM 3116 N N . PRO B 1 181 ? -8.031 -5.801 10.461 1 87.06 181 PRO B N 1
ATOM 3117 C CA . PRO B 1 181 ? -8.859 -6.555 11.406 1 87.06 181 PRO B CA 1
ATOM 3118 C C . PRO B 1 181 ? -10.203 -6.961 10.812 1 87.06 181 PRO B C 1
ATOM 3120 O O . PRO B 1 181 ? -10.844 -7.895 11.305 1 87.06 181 PRO B O 1
ATOM 3123 N N . ASP B 1 182 ? -10.688 -6.207 9.836 1 85.12 182 ASP B N 1
ATOM 3124 C CA . ASP B 1 182 ? -11.906 -6.574 9.125 1 85.12 182 ASP B CA 1
ATOM 3125 C C . ASP B 1 182 ? -11.609 -7.594 8.023 1 85.12 182 ASP B C 1
ATOM 3127 O O . ASP B 1 182 ? -11.07 -7.242 6.973 1 85.12 182 ASP B O 1
ATOM 3131 N N . PRO B 1 183 ? -12.086 -8.797 8.344 1 83.62 183 PRO B N 1
ATOM 3132 C CA . PRO B 1 183 ? -11.766 -9.836 7.359 1 83.62 183 PRO B CA 1
ATOM 3133 C C . PRO B 1 183 ? -12.312 -9.508 5.965 1 83.62 183 PRO B C 1
ATOM 3135 O O . PRO B 1 183 ? -13.367 -8.883 5.84 1 83.62 183 PRO B O 1
ATOM 3138 N N . SER B 1 184 ? -11.656 -9.703 4.992 1 84.69 184 SER B N 1
ATOM 3139 C CA . SER B 1 184 ? -12.039 -9.617 3.586 1 84.69 184 SER B CA 1
ATOM 3140 C C . SER B 1 184 ? -11.914 -8.195 3.059 1 84.69 184 SER B C 1
ATOM 3142 O O . SER B 1 184 ? -12.195 -7.934 1.887 1 84.69 184 SER B O 1
ATOM 3144 N N . SER B 1 185 ? -11.578 -7.277 4.059 1 91.69 185 SER B N 1
ATOM 3145 C CA . SER B 1 185 ? -11.367 -5.902 3.615 1 91.69 185 SER B CA 1
ATOM 3146 C C . SER B 1 185 ? -10.078 -5.773 2.811 1 91.69 185 SER B C 1
ATOM 3148 O O . SER B 1 185 ? -9.195 -6.629 2.9 1 91.69 185 SER B O 1
ATOM 3150 N N . LEU B 1 186 ? -10.062 -4.762 1.988 1 96.06 186 LEU B N 1
ATOM 3151 C CA . LEU B 1 186 ? -8.867 -4.438 1.226 1 96.06 186 LEU B CA 1
ATOM 3152 C C . LEU B 1 186 ? -7.707 -4.09 2.156 1 96.06 186 LEU B C 1
ATOM 3154 O O . LEU B 1 186 ? -7.863 -3.279 3.07 1 96.06 186 LEU B O 1
ATOM 3158 N N . TYR B 1 187 ? -6.598 -4.754 2.012 1 98.5 187 TYR B N 1
ATOM 3159 C CA . TYR B 1 187 ? -5.387 -4.484 2.779 1 98.5 187 TYR B CA 1
ATOM 3160 C C . TYR B 1 187 ? -4.141 -4.801 1.96 1 98.5 187 TYR B C 1
ATOM 3162 O O . TYR B 1 187 ? -3.955 -5.938 1.519 1 98.5 187 TYR B O 1
ATOM 3170 N N . VAL B 1 188 ? -3.318 -3.816 1.758 1 98.75 188 VAL B N 1
ATOM 3171 C CA . VAL B 1 188 ? -2.109 -3.965 0.953 1 98.75 188 VAL B CA 1
ATOM 3172 C C . VAL B 1 188 ? -0.914 -3.385 1.704 1 98.75 188 VAL B C 1
ATOM 3174 O O . VAL B 1 188 ? -1.018 -2.326 2.328 1 98.75 188 VAL B O 1
ATOM 3177 N N . VAL B 1 189 ? 0.172 -4.098 1.659 1 98.69 189 VAL B N 1
ATOM 3178 C CA . VAL B 1 189 ? 1.441 -3.635 2.207 1 98.69 189 VAL B CA 1
ATOM 3179 C C . VAL B 1 189 ? 2.471 -3.5 1.088 1 98.69 189 VAL B C 1
ATOM 3181 O O . VAL B 1 189 ? 2.666 -4.43 0.301 1 98.69 189 VAL B O 1
ATOM 3184 N N . VAL B 1 190 ? 3.01 -2.352 0.996 1 98.56 190 VAL B N 1
ATOM 3185 C CA . VAL B 1 190 ? 4.129 -2.117 0.091 1 98.56 190 VAL B CA 1
ATOM 3186 C C . VAL B 1 190 ? 5.414 -1.927 0.896 1 98.56 190 VAL B C 1
ATOM 3188 O O . VAL B 1 190 ? 5.555 -0.946 1.632 1 98.56 190 VAL B O 1
ATOM 3191 N N . ASP B 1 191 ? 6.309 -2.863 0.809 1 97.88 191 ASP B N 1
ATOM 3192 C CA . ASP B 1 191 ? 7.621 -2.791 1.438 1 97.88 191 ASP B CA 1
ATOM 3193 C C . ASP B 1 191 ? 8.734 -2.809 0.391 1 97.88 191 ASP B C 1
ATOM 3195 O O . ASP B 1 191 ? 9.172 -3.877 -0.04 1 97.88 191 ASP B O 1
ATOM 3199 N N . ASN B 1 192 ? 9.25 -1.585 0.038 1 95.5 192 ASN B N 1
ATOM 3200 C CA . ASN B 1 192 ? 10.234 -1.437 -1.022 1 95.5 192 ASN B CA 1
ATOM 3201 C C . ASN B 1 192 ? 9.742 -2.027 -2.34 1 95.5 192 ASN B C 1
ATOM 3203 O O . ASN B 1 192 ? 8.766 -1.541 -2.916 1 95.5 192 ASN B O 1
ATOM 3207 N N . PHE B 1 193 ? 10.352 -3.145 -2.729 1 96.5 193 PHE B N 1
ATOM 3208 C CA . PHE B 1 193 ? 10.016 -3.723 -4.027 1 96.5 193 PHE B CA 1
ATOM 3209 C C . PHE B 1 193 ? 8.938 -4.789 -3.887 1 96.5 193 PHE B C 1
ATOM 3211 O O . PHE B 1 193 ? 8.477 -5.352 -4.883 1 96.5 193 PHE B O 1
ATOM 3218 N N . LEU B 1 194 ? 8.477 -5.074 -2.686 1 97.94 194 LEU B N 1
ATOM 3219 C CA . LEU B 1 194 ? 7.555 -6.176 -2.416 1 97.94 194 LEU B CA 1
ATOM 3220 C C . LEU B 1 194 ? 6.164 -5.648 -2.07 1 97.94 194 LEU B C 1
ATOM 3222 O O . LEU B 1 194 ? 6.008 -4.883 -1.12 1 97.94 194 LEU B O 1
ATOM 3226 N N . VAL B 1 195 ? 5.164 -6.059 -2.865 1 98.75 195 VAL B N 1
ATOM 3227 C CA . VAL B 1 195 ? 3.76 -5.746 -2.625 1 98.75 195 VAL B CA 1
ATOM 3228 C C . VAL B 1 195 ? 3.006 -7.016 -2.234 1 98.75 195 VAL B C 1
ATOM 3230 O O . VAL B 1 195 ? 3.064 -8.023 -2.945 1 98.75 195 VAL B O 1
ATOM 3233 N N . THR B 1 196 ? 2.344 -7.023 -1.124 1 98.88 196 THR B N 1
ATOM 3234 C CA . THR B 1 196 ? 1.488 -8.141 -0.75 1 98.88 196 THR B CA 1
ATOM 3235 C C . THR B 1 196 ? 0.076 -7.66 -0.43 1 98.88 196 THR B C 1
ATOM 3237 O O . THR B 1 196 ? -0.106 -6.57 0.113 1 98.88 196 THR B O 1
ATOM 3240 N N . GLY B 1 197 ? -0.882 -8.359 -0.856 1 98.75 197 GLY B N 1
ATOM 3241 C CA . GLY B 1 197 ? -2.283 -8.133 -0.539 1 98.75 197 GLY B CA 1
ATOM 3242 C C . GLY B 1 197 ? -2.889 -9.234 0.311 1 98.75 197 GLY B C 1
ATOM 3243 O O . GLY B 1 197 ? -2.609 -10.422 0.096 1 98.75 197 GLY B O 1
ATOM 3244 N N . GLN B 1 198 ? -3.732 -8.875 1.212 1 98.38 198 GLN B N 1
ATOM 3245 C CA . GLN B 1 198 ? -4.238 -9.781 2.236 1 98.38 198 GLN B CA 1
ATOM 3246 C C . GLN B 1 198 ? -5.164 -10.828 1.633 1 98.38 198 GLN B C 1
ATOM 3248 O O . GLN B 1 198 ? -5.164 -11.984 2.061 1 98.38 198 GLN B O 1
ATOM 3253 N N . ASN B 1 199 ? -5.926 -10.422 0.654 1 97.69 199 ASN B N 1
ATOM 3254 C CA . ASN B 1 199 ? -6.969 -11.289 0.115 1 97.69 199 ASN B CA 1
ATOM 3255 C C . ASN B 1 199 ? -7.34 -10.898 -1.312 1 97.69 199 ASN B C 1
ATOM 3257 O O . ASN B 1 199 ? -6.707 -10.023 -1.906 1 97.69 199 ASN B O 1
ATOM 3261 N N . GLU B 1 200 ? -8.289 -11.578 -1.836 1 96.75 200 GLU B N 1
ATOM 3262 C CA . GLU B 1 200 ? -8.695 -11.391 -3.225 1 96.75 200 GLU B CA 1
ATOM 3263 C C . GLU B 1 200 ? -9.164 -9.953 -3.469 1 96.75 200 GLU B C 1
ATOM 3265 O O . GLU B 1 200 ? -8.883 -9.375 -4.52 1 96.75 200 GLU B O 1
ATOM 3270 N N . GLN B 1 201 ? -9.82 -9.352 -2.471 1 95.88 201 GLN B N 1
ATOM 3271 C CA . GLN B 1 201 ? -10.336 -7.992 -2.572 1 95.88 201 GLN B CA 1
ATOM 3272 C C . GLN B 1 201 ? -9.203 -6.984 -2.736 1 95.88 201 GLN B C 1
ATOM 3274 O O . GLN B 1 201 ? -9.43 -5.855 -3.182 1 95.88 201 GLN B O 1
ATOM 3279 N N . SER B 1 202 ? -7.973 -7.395 -2.424 1 98.06 202 SER B N 1
ATOM 3280 C CA . SER B 1 202 ? -6.812 -6.508 -2.449 1 98.06 202 SER B CA 1
ATOM 3281 C C . SER B 1 202 ? -6.078 -6.602 -3.783 1 98.06 202 SER B C 1
ATOM 3283 O O . SER B 1 202 ? -5.07 -5.922 -3.99 1 98.06 202 SER B O 1
ATOM 3285 N N . THR B 1 203 ? -6.609 -7.41 -4.738 1 98.44 203 THR B N 1
ATOM 3286 C CA . THR B 1 203 ? -5.891 -7.738 -5.965 1 98.44 203 THR B CA 1
ATOM 3287 C C . THR B 1 203 ? -5.676 -6.488 -6.812 1 98.44 203 THR B C 1
ATOM 3289 O O . THR B 1 203 ? -4.547 -6.188 -7.211 1 98.44 203 THR B O 1
ATOM 3292 N N . LEU B 1 204 ? -6.734 -5.746 -7.047 1 97.5 204 LEU B N 1
ATOM 3293 C CA . LEU B 1 204 ? -6.637 -4.578 -7.914 1 97.5 204 LEU B CA 1
ATOM 3294 C C . LEU B 1 204 ? -5.609 -3.588 -7.375 1 97.5 204 LEU B C 1
ATOM 3296 O O . LEU B 1 204 ? -4.691 -3.189 -8.094 1 97.5 204 LEU B O 1
ATOM 3300 N N . THR B 1 205 ? -5.734 -3.252 -6.09 1 98.06 205 THR B N 1
ATOM 3301 C CA . THR B 1 205 ? -4.828 -2.295 -5.457 1 98.06 205 THR B CA 1
ATOM 3302 C C . THR B 1 205 ? -3.402 -2.836 -5.43 1 98.06 205 THR B C 1
ATOM 3304 O O . THR B 1 205 ? -2.451 -2.105 -5.715 1 98.06 205 THR B O 1
ATOM 3307 N N . GLY B 1 206 ? -3.217 -4.113 -5.121 1 98.69 206 GLY B N 1
ATOM 3308 C CA . GLY B 1 206 ? -1.898 -4.727 -5.094 1 98.69 206 GLY B CA 1
ATOM 3309 C C . GLY B 1 206 ? -1.185 -4.668 -6.43 1 98.69 206 GLY B C 1
ATOM 3310 O O . GLY B 1 206 ? -0.044 -4.207 -6.508 1 98.69 206 GLY B O 1
ATOM 3311 N N . VAL B 1 207 ? -1.866 -5.055 -7.465 1 98.75 207 VAL B N 1
ATOM 3312 C CA . VAL B 1 207 ? -1.253 -5.121 -8.789 1 98.75 207 VAL B CA 1
ATOM 3313 C C . VAL B 1 207 ? -0.992 -3.711 -9.305 1 98.75 207 VAL B C 1
ATOM 3315 O O . VAL B 1 207 ? 0.014 -3.467 -9.977 1 98.75 207 VAL B O 1
ATOM 3318 N N . GLN B 1 208 ? -1.848 -2.779 -8.977 1 98 208 GLN B N 1
ATOM 3319 C CA . GLN B 1 208 ? -1.62 -1.397 -9.383 1 98 208 GLN B CA 1
ATOM 3320 C C . GLN B 1 208 ? -0.364 -0.831 -8.727 1 98 208 GLN B C 1
ATOM 3322 O O . GLN B 1 208 ? 0.375 -0.064 -9.352 1 98 208 GLN B O 1
ATOM 3327 N N . ASN B 1 209 ? -0.162 -1.203 -7.477 1 98.38 209 ASN B N 1
ATOM 3328 C CA . ASN B 1 209 ? 1.066 -0.77 -6.82 1 98.38 209 ASN B CA 1
ATOM 3329 C C . ASN B 1 209 ? 2.301 -1.366 -7.488 1 98.38 209 ASN B C 1
ATOM 3331 O O . ASN B 1 209 ? 3.334 -0.704 -7.598 1 98.38 209 ASN B O 1
ATOM 3335 N N . LEU B 1 210 ? 2.186 -2.6 -7.93 1 98.31 210 LEU B N 1
ATOM 3336 C CA . LEU B 1 210 ? 3.283 -3.203 -8.68 1 98.31 210 LEU B CA 1
ATOM 3337 C C . LEU B 1 210 ? 3.613 -2.383 -9.922 1 98.31 210 LEU B C 1
ATOM 3339 O O . LEU B 1 210 ? 4.785 -2.131 -10.211 1 98.31 210 LEU B O 1
ATOM 3343 N N . ILE B 1 211 ? 2.609 -2.049 -10.617 1 97.44 211 ILE B N 1
ATOM 3344 C CA . ILE B 1 211 ? 2.783 -1.283 -11.852 1 97.44 211 ILE B CA 1
ATOM 3345 C C . ILE B 1 211 ? 3.438 0.06 -11.531 1 97.44 211 ILE B C 1
ATOM 3347 O O . ILE B 1 211 ? 4.355 0.491 -12.234 1 97.44 211 ILE B O 1
ATOM 3351 N N . LEU B 1 212 ? 2.992 0.705 -10.453 1 95.62 212 LEU B N 1
ATOM 3352 C CA . LEU B 1 212 ? 3.564 1.978 -10.023 1 95.62 212 LEU B CA 1
ATOM 3353 C C . LEU B 1 212 ? 5.055 1.833 -9.727 1 95.62 212 LEU B C 1
ATOM 3355 O O . LEU B 1 212 ? 5.863 2.643 -10.188 1 95.62 212 LEU B O 1
ATOM 3359 N N . LEU B 1 213 ? 5.414 0.804 -9.023 1 96.5 213 LEU B N 1
ATOM 3360 C CA . LEU B 1 213 ? 6.805 0.558 -8.664 1 96.5 213 LEU B CA 1
ATOM 3361 C C . LEU B 1 213 ? 7.645 0.271 -9.906 1 96.5 213 LEU B C 1
ATOM 3363 O O . LEU B 1 213 ? 8.789 0.727 -10.008 1 96.5 213 LEU B O 1
ATOM 3367 N N . SER B 1 214 ? 7.066 -0.51 -10.797 1 96.19 214 SER B N 1
ATOM 3368 C CA . SER B 1 214 ? 7.766 -0.873 -12.023 1 96.19 214 SER B CA 1
ATOM 3369 C C . SER B 1 214 ? 8.031 0.352 -12.891 1 96.19 214 SER B C 1
ATOM 3371 O O . SER B 1 214 ? 9.117 0.489 -13.469 1 96.19 214 SER B O 1
ATOM 3373 N N . ASN B 1 215 ? 7.027 1.201 -12.93 1 92.25 215 ASN B N 1
ATOM 3374 C CA . ASN B 1 215 ? 7.195 2.43 -13.695 1 92.25 215 ASN B CA 1
ATOM 3375 C C . ASN B 1 215 ? 8.273 3.328 -13.094 1 92.25 215 ASN B C 1
ATOM 3377 O O . ASN B 1 215 ? 9.039 3.957 -13.82 1 92.25 215 ASN B O 1
ATOM 3381 N N . ALA B 1 216 ? 8.289 3.459 -11.836 1 89.94 216 ALA B N 1
ATOM 3382 C CA . ALA B 1 216 ? 9.305 4.25 -11.148 1 89.94 216 ALA B CA 1
ATOM 3383 C C . ALA B 1 216 ? 10.703 3.695 -11.406 1 89.94 216 ALA B C 1
ATOM 3385 O O . ALA B 1 216 ? 11.656 4.457 -11.586 1 89.94 216 ALA B O 1
ATOM 3386 N N . ARG B 1 217 ? 10.797 2.404 -11.383 1 88.88 217 ARG B N 1
ATOM 3387 C CA . ARG B 1 217 ? 12.07 1.745 -11.648 1 88.88 217 ARG B CA 1
ATOM 3388 C C . ARG B 1 217 ? 12.555 2.025 -13.07 1 88.88 217 ARG B C 1
ATOM 3390 O O . ARG B 1 217 ? 13.734 2.287 -13.289 1 88.88 217 ARG B O 1
ATOM 3397 N N . LEU B 1 218 ? 11.664 1.944 -13.992 1 85.56 218 LEU B N 1
ATOM 3398 C CA . LEU B 1 218 ? 11.992 2.191 -15.391 1 85.56 218 LEU B CA 1
ATOM 3399 C C . LEU B 1 218 ? 12.422 3.639 -15.602 1 85.56 218 LEU B C 1
ATOM 3401 O O . LEU B 1 218 ? 13.305 3.914 -16.422 1 85.56 218 LEU B O 1
ATOM 3405 N N . ALA B 1 219 ? 11.797 4.617 -14.82 1 79.19 219 ALA B N 1
ATOM 3406 C CA . ALA B 1 219 ? 12.133 6.035 -14.938 1 79.19 219 ALA B CA 1
ATOM 3407 C C . ALA B 1 219 ? 13.523 6.316 -14.391 1 79.19 219 ALA B C 1
ATOM 3409 O O . ALA B 1 219 ? 14.195 7.254 -14.836 1 79.19 219 ALA B O 1
ATOM 3410 N N . ARG B 1 220 ? 13.984 5.562 -13.461 1 75.44 220 ARG B N 1
ATOM 3411 C CA . ARG B 1 220 ? 15.312 5.742 -12.867 1 75.44 220 ARG B CA 1
ATOM 3412 C C . ARG B 1 220 ? 16.391 5.176 -13.773 1 75.44 220 ARG B C 1
ATOM 3414 O O . ARG B 1 220 ? 17.562 5.59 -13.695 1 75.44 220 ARG B O 1
ATOM 3421 N N . THR B 1 221 ? 16.094 4.203 -14.547 1 62.97 221 THR B N 1
ATOM 3422 C CA . THR B 1 221 ? 17.062 3.549 -15.414 1 62.97 221 THR B CA 1
ATOM 3423 C C . THR B 1 221 ? 17.141 4.258 -16.766 1 62.97 221 THR B C 1
ATOM 3425 O O . THR B 1 221 ? 18.047 3.982 -17.562 1 62.97 221 THR B O 1
ATOM 3428 N N . ARG B 1 222 ? 16.219 5.188 -17.031 1 56.47 222 ARG B N 1
ATOM 3429 C CA . ARG B 1 222 ? 16.312 6 -18.25 1 56.47 222 ARG B CA 1
ATOM 3430 C C . ARG B 1 222 ? 17.062 7.301 -17.969 1 56.47 222 ARG B C 1
ATOM 3432 O O . ARG B 1 222 ? 16.922 7.891 -16.906 1 56.47 222 ARG B O 1
#

InterPro domains:
  IPR029062 Class I glutamine amidotransferase-like [G3DSA:3.40.50.880] (8-215)
  IPR029062 Class I glutamine amidotransferase-like [SSF52317] (30-205)
  IPR050325 Protein/nucleic acid deglycase [PTHR48094] (8-211)